Protein AF-A0A8S4FXK3-F1 (afdb_monomer_lite)

Sequence (524 aa):
MDPAEDVAVLSRLRAIRTAEERGDSRVQRAFSGATVFITGGTGFLGKQLIEKLFRSCRDIKKVYLLSRDKKGVAMEDRLKTVLQDPVFDSVRAVNPGFERRLVPVAGDVQQLRLGLSDDDWNMLAEEVNIIYHAAATVRFEEPIKLAILTNVRGTREMIELAKNTKNLRAFVHVSTAFTNCKKVEVFEKFYPSPVPAQTIIEFVETVDESRLDAITPNFQHTWRFPSCGGCLSIPRLTYSLRTAPVWLHREESKQYDEVLKDLLEAIVNISMSNEQVVSSGASCEVWWAGFKALGGHSTAAFLASSCGVLRLVTRILHVNGDEFSIPHAAEALELWQSMCPESAVPVQPERQRDWDEEQCRLQLNMLMLRKAGAELARLRAVSQPESGLWPACLPSPQLGTLLDNDSLRVAVALRLGCTVVEPHVCVCGARCGQVLTHHAINDIVRRALVSADVPAVLEPPGLSRADGKRPDGLTMVPWEKAAVYSGTRRASAPSRRLTCSLQRPMRVPLLKPRLGFKNLNIAS

InterPro domains:
  IPR013120 Fatty acyl-CoA reductase-like, NAD-binding domain [PF07993] (38-218)
  IPR026055 Fatty acyl-CoA reductase [PTHR11011] (27-221)
  IPR036291 NAD(P)-binding domain superfamily [SSF51735] (30-182)

pLDDT: mean 73.62, std 21.23, range [23.25, 98.62]

Structure (mmCIF, N/CA/C/O backbone):
data_AF-A0A8S4FXK3-F1
#
_entry.id   AF-A0A8S4FXK3-F1
#
loop_
_atom_site.group_PDB
_atom_site.id
_atom_site.type_symbol
_atom_site.label_atom_id
_atom_site.label_alt_id
_atom_site.label_comp_id
_atom_site.label_asym_id
_atom_site.label_entity_id
_atom_site.label_seq_id
_atom_site.pdbx_PDB_ins_code
_atom_site.Cartn_x
_atom_site.Cartn_y
_atom_site.Cartn_z
_atom_site.occupancy
_atom_site.B_iso_or_equiv
_atom_site.auth_seq_id
_atom_site.auth_comp_id
_atom_site.auth_asym_id
_atom_site.auth_atom_id
_atom_site.pdbx_PDB_model_num
ATOM 1 N N . MET A 1 1 ? 2.134 11.682 -16.527 1.00 40.72 1 MET A N 1
ATOM 2 C CA . MET A 1 1 ? 1.126 10.621 -16.724 1.00 40.72 1 MET A CA 1
ATOM 3 C C . MET A 1 1 ? 0.716 10.647 -18.180 1.00 40.72 1 MET A C 1
ATOM 5 O O . MET A 1 1 ? 0.763 11.720 -18.772 1.00 40.72 1 MET A O 1
ATOM 9 N N . ASP A 1 2 ? 0.449 9.481 -18.763 1.00 32.59 2 ASP A N 1
ATOM 10 C CA . ASP A 1 2 ? 0.029 9.342 -20.157 1.00 32.59 2 ASP A CA 1
ATOM 11 C C . ASP A 1 2 ? -1.452 9.761 -20.307 1.00 32.59 2 ASP A C 1
ATOM 13 O O . ASP A 1 2 ? -2.301 9.207 -19.605 1.00 32.59 2 ASP A O 1
ATOM 17 N N . PRO A 1 3 ? -1.796 10.701 -21.207 1.00 36.81 3 PRO A N 1
ATOM 18 C CA . PRO A 1 3 ? -3.181 11.108 -21.453 1.00 36.81 3 PRO A CA 1
ATOM 19 C C . PRO A 1 3 ? -4.122 9.950 -21.829 1.00 36.81 3 PRO A C 1
ATOM 21 O O . PRO A 1 3 ? -5.318 10.019 -21.549 1.00 36.81 3 PRO A O 1
ATOM 24 N N . ALA A 1 4 ? -3.614 8.882 -22.451 1.00 40.53 4 ALA A N 1
ATOM 25 C CA . ALA A 1 4 ? -4.411 7.714 -22.823 1.00 40.53 4 ALA A CA 1
ATOM 26 C C . ALA A 1 4 ? -4.732 6.816 -21.613 1.00 40.53 4 ALA A C 1
ATOM 28 O O . ALA A 1 4 ? -5.861 6.327 -21.490 1.00 40.53 4 ALA A O 1
ATOM 29 N N . GLU A 1 5 ? -3.786 6.658 -20.679 1.00 43.97 5 GLU A N 1
ATOM 30 C CA . GLU A 1 5 ? -4.048 6.013 -19.384 1.00 43.97 5 GLU A CA 1
ATOM 31 C C . GLU A 1 5 ? -5.051 6.833 -18.570 1.00 43.97 5 GLU A C 1
ATOM 33 O O . GLU A 1 5 ? -5.980 6.263 -17.994 1.00 43.97 5 GLU A O 1
ATOM 38 N N . ASP A 1 6 ? -4.942 8.163 -18.605 1.00 46.06 6 ASP A N 1
ATOM 39 C CA . ASP A 1 6 ? -5.903 9.052 -17.959 1.00 46.06 6 ASP A CA 1
ATOM 40 C C . ASP A 1 6 ? -7.303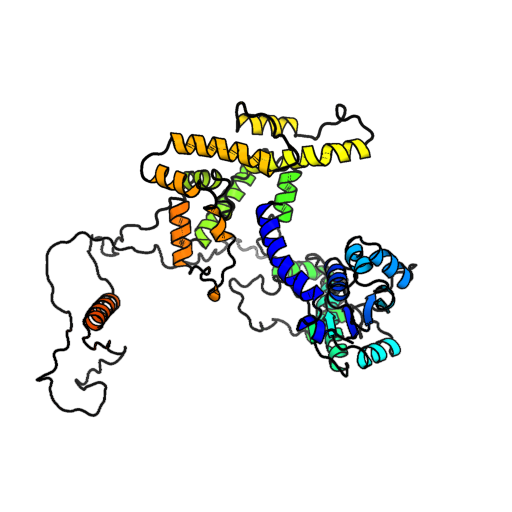 8.888 -18.563 1.00 46.06 6 ASP A C 1
ATOM 42 O O . ASP A 1 6 ? -8.264 8.758 -17.816 1.00 46.06 6 ASP A O 1
ATOM 46 N N . VAL A 1 7 ? -7.470 8.786 -19.886 1.00 48.72 7 VAL A N 1
ATOM 47 C CA . VAL A 1 7 ? -8.795 8.563 -20.506 1.00 48.72 7 VAL A CA 1
ATOM 48 C C . VAL A 1 7 ? -9.387 7.192 -20.135 1.00 48.72 7 VAL A C 1
ATOM 50 O O . VAL A 1 7 ? -10.584 7.092 -19.836 1.00 48.72 7 VAL A O 1
ATOM 53 N N . ALA A 1 8 ? -8.577 6.132 -20.086 1.00 50.88 8 ALA A N 1
ATOM 54 C CA . ALA A 1 8 ? -9.028 4.795 -19.688 1.00 50.88 8 ALA A CA 1
ATOM 55 C C . ALA A 1 8 ? -9.382 4.718 -18.188 1.00 50.88 8 ALA A C 1
ATOM 57 O O . ALA A 1 8 ? -10.413 4.154 -17.806 1.00 50.88 8 ALA A O 1
ATOM 58 N N . VAL A 1 9 ? -8.582 5.345 -17.325 1.00 52.12 9 VAL A N 1
ATOM 59 C CA . VAL A 1 9 ? -8.863 5.468 -15.889 1.00 52.12 9 VAL A CA 1
ATOM 60 C C . VAL A 1 9 ? -10.095 6.346 -15.661 1.00 52.12 9 VAL A C 1
ATOM 62 O O . VAL A 1 9 ? -11.007 5.942 -14.941 1.00 52.12 9 VAL A O 1
ATOM 65 N N . LEU A 1 10 ? -10.194 7.498 -16.326 1.00 55.22 10 LEU A N 1
ATOM 66 C CA . LEU A 1 10 ? -11.336 8.411 -16.237 1.00 55.22 10 LEU A CA 1
ATOM 67 C C . LEU A 1 10 ? -12.630 7.757 -16.732 1.00 55.22 10 LEU A C 1
ATOM 69 O O . LEU A 1 10 ? -13.676 7.950 -16.114 1.00 55.22 10 LEU A O 1
ATOM 73 N N . SER A 1 11 ? -12.584 6.949 -17.794 1.00 58.03 11 SER A N 1
ATOM 74 C CA . SER A 1 11 ? -13.760 6.218 -18.286 1.00 58.03 11 SER A CA 1
ATOM 75 C C . SER A 1 11 ? -14.229 5.127 -17.311 1.00 58.03 11 SER A C 1
ATOM 77 O O . SER A 1 11 ? -15.430 5.030 -17.056 1.00 58.03 11 SER A O 1
ATOM 79 N N . ARG A 1 12 ? -13.319 4.380 -16.663 1.00 59.31 12 ARG A N 1
ATOM 80 C CA . ARG A 1 12 ? -13.677 3.456 -15.562 1.00 59.31 12 ARG A CA 1
ATOM 81 C C . ARG A 1 12 ? -14.228 4.195 -14.345 1.00 59.31 12 ARG A C 1
ATOM 83 O O . ARG A 1 12 ? -15.202 3.753 -13.735 1.00 59.31 12 ARG A O 1
ATOM 90 N N . LEU A 1 13 ? -13.637 5.339 -14.008 1.00 66.38 13 LEU A N 1
ATOM 91 C CA . LEU A 1 13 ? -14.106 6.178 -12.912 1.00 66.38 13 LEU A CA 1
ATOM 92 C C . LEU A 1 13 ? -15.486 6.779 -13.196 1.00 66.38 13 LEU A C 1
ATOM 94 O O . LEU A 1 13 ? -16.221 6.989 -12.239 1.00 66.38 13 LEU A O 1
ATOM 98 N N . ARG A 1 14 ? -15.883 7.006 -14.460 1.00 72.50 14 ARG A N 1
ATOM 99 C CA . ARG A 1 14 ? -17.247 7.465 -14.793 1.00 72.50 14 ARG A CA 1
ATOM 100 C C . ARG A 1 14 ? -18.304 6.475 -14.329 1.00 72.50 14 ARG A C 1
ATOM 102 O O . ARG A 1 14 ? -19.219 6.889 -13.635 1.00 72.50 14 ARG A O 1
ATOM 109 N N . ALA A 1 15 ? -18.158 5.184 -14.631 1.00 72.44 15 ALA A N 1
ATOM 110 C CA . ALA A 1 15 ? -19.129 4.175 -14.201 1.00 72.44 15 ALA A CA 1
ATOM 111 C C . ALA A 1 15 ? -19.253 4.112 -12.668 1.00 72.44 15 ALA A C 1
ATOM 113 O O . ALA A 1 15 ? -20.359 4.032 -12.134 1.00 72.44 15 ALA A O 1
ATOM 114 N N . ILE A 1 16 ? -18.122 4.211 -11.960 1.00 73.75 16 ILE A N 1
ATOM 115 C CA . ILE A 1 16 ? -18.093 4.257 -10.493 1.00 73.75 16 ILE A CA 1
ATOM 116 C C . ILE A 1 16 ? -18.762 5.535 -9.976 1.00 73.75 16 ILE A C 1
ATOM 118 O O . ILE A 1 16 ? -19.599 5.448 -9.087 1.00 73.75 16 ILE A O 1
ATOM 122 N N . ARG A 1 17 ? -18.450 6.706 -10.544 1.00 76.69 17 ARG A N 1
ATOM 123 C CA . ARG A 1 17 ? -19.051 7.993 -10.152 1.00 76.69 17 ARG A CA 1
ATOM 124 C C . ARG A 1 17 ? -20.555 8.018 -10.404 1.00 76.69 17 ARG A C 1
ATOM 126 O O . ARG A 1 17 ? -21.301 8.400 -9.517 1.00 76.69 17 ARG A O 1
ATOM 133 N N . THR A 1 18 ? -21.014 7.527 -11.553 1.00 79.62 18 THR A N 1
ATOM 134 C CA . THR A 1 18 ? -22.447 7.413 -11.851 1.00 79.62 18 THR A CA 1
ATOM 135 C C . THR A 1 18 ? -23.148 6.475 -10.866 1.00 79.62 18 THR A C 1
ATOM 137 O O . THR A 1 18 ? -24.265 6.756 -10.444 1.00 79.62 18 THR A O 1
ATOM 140 N N . ALA A 1 19 ? -22.509 5.372 -10.460 1.00 76.19 19 ALA A N 1
ATOM 141 C CA . ALA A 1 19 ? -23.051 4.498 -9.419 1.00 76.19 19 ALA A CA 1
ATOM 142 C C . ALA A 1 19 ? -23.064 5.175 -8.034 1.00 76.19 19 ALA A C 1
ATOM 144 O O . ALA A 1 19 ? -24.035 5.032 -7.297 1.00 76.19 19 ALA A O 1
ATOM 145 N N . GLU A 1 20 ? -22.023 5.939 -7.687 1.00 80.75 20 GLU A N 1
ATOM 146 C CA . GLU A 1 20 ? -21.972 6.734 -6.453 1.00 80.75 20 GLU A CA 1
ATOM 147 C C . GLU A 1 20 ? -23.082 7.798 -6.417 1.00 80.75 20 GLU A C 1
ATOM 149 O O . GLU A 1 20 ? -23.728 7.967 -5.384 1.00 80.75 20 GLU A O 1
ATOM 154 N N . GLU A 1 21 ? -23.327 8.484 -7.535 1.00 82.19 21 GLU A N 1
ATOM 155 C CA . GLU A 1 21 ? -24.371 9.505 -7.685 1.00 82.19 21 GLU A CA 1
ATOM 156 C C . GLU A 1 21 ? -25.781 8.929 -7.541 1.00 82.19 21 GLU A C 1
ATOM 158 O O . GLU A 1 21 ? -26.638 9.573 -6.939 1.00 82.19 21 GLU A O 1
ATOM 163 N N . ARG A 1 22 ? -26.018 7.708 -8.040 1.00 83.50 22 ARG A N 1
ATOM 164 C CA . ARG A 1 22 ? -27.306 7.012 -7.884 1.00 83.50 22 ARG A CA 1
ATOM 165 C C . ARG A 1 22 ? -27.609 6.629 -6.437 1.00 83.50 22 ARG A C 1
ATOM 167 O O . ARG A 1 22 ? -28.776 6.515 -6.079 1.00 83.50 22 ARG A O 1
ATOM 174 N N . GLY A 1 23 ? -26.585 6.433 -5.606 1.00 80.44 23 GLY A N 1
ATOM 175 C CA . GLY A 1 23 ? -26.769 6.167 -4.176 1.00 80.44 23 GLY A CA 1
ATOM 176 C C . GLY A 1 23 ? -27.234 4.748 -3.825 1.00 80.44 23 GLY A C 1
ATOM 177 O O . GLY A 1 23 ? -27.404 4.441 -2.648 1.00 80.44 23 GLY A O 1
ATOM 178 N N . ASP A 1 24 ? -27.440 3.871 -4.809 1.00 82.75 24 ASP A N 1
ATOM 179 C CA . ASP A 1 24 ? -28.131 2.583 -4.659 1.00 82.75 24 ASP A CA 1
ATOM 180 C C . ASP A 1 24 ? -27.203 1.356 -4.766 1.00 82.75 24 ASP A C 1
ATOM 182 O O . ASP A 1 24 ? -27.646 0.193 -4.703 1.00 82.75 24 ASP A O 1
ATOM 186 N N . SER A 1 25 ? -25.892 1.593 -4.882 1.00 88.00 25 SER A N 1
ATOM 187 C CA . SER A 1 25 ? -24.907 0.521 -4.987 1.00 88.00 25 SER A CA 1
ATOM 188 C C . SER A 1 25 ? -24.941 -0.401 -3.760 1.00 88.00 25 SER A C 1
ATOM 190 O O . SER A 1 25 ? -25.285 -0.006 -2.642 1.00 88.00 25 SER A O 1
ATOM 192 N N . ARG A 1 26 ? -24.555 -1.670 -3.951 1.00 87.88 26 ARG A N 1
ATOM 193 C CA . ARG A 1 26 ? -24.465 -2.644 -2.846 1.00 87.88 26 ARG A CA 1
ATOM 194 C C . ARG A 1 26 ? -23.536 -2.162 -1.727 1.00 87.88 26 ARG A C 1
ATOM 196 O O . ARG A 1 26 ? -23.825 -2.404 -0.561 1.00 87.88 26 ARG A O 1
ATOM 203 N N . VAL A 1 27 ? -22.457 -1.461 -2.083 1.00 89.12 27 VAL A N 1
ATOM 204 C CA . VAL A 1 27 ? -21.512 -0.879 -1.121 1.00 89.12 27 VAL A CA 1
ATOM 205 C C . VAL A 1 27 ? -22.193 0.224 -0.313 1.00 89.12 27 VAL A C 1
ATOM 207 O O . VAL A 1 27 ? -22.188 0.157 0.909 1.00 89.12 27 VAL A O 1
ATOM 210 N N . GLN A 1 28 ? -22.855 1.185 -0.964 1.00 91.06 28 GLN A N 1
ATOM 211 C CA . GLN A 1 28 ? -23.560 2.266 -0.262 1.00 91.06 28 GLN A CA 1
ATOM 212 C C . GLN A 1 28 ? -24.626 1.736 0.698 1.00 91.06 28 GLN A C 1
ATOM 214 O O . GLN A 1 28 ? -24.692 2.180 1.841 1.00 91.06 28 GLN A O 1
ATOM 219 N N . ARG A 1 29 ? -25.391 0.721 0.281 1.00 90.81 29 ARG A N 1
ATOM 220 C CA . ARG A 1 29 ? -26.369 0.052 1.152 1.00 90.81 29 ARG A CA 1
ATOM 221 C C . ARG A 1 29 ? -25.730 -0.657 2.346 1.00 90.81 29 ARG A C 1
ATOM 223 O O . ARG A 1 29 ? -26.293 -0.614 3.432 1.00 90.81 29 ARG A O 1
ATOM 230 N N . ALA A 1 30 ? -24.561 -1.276 2.179 1.00 90.88 30 ALA A N 1
ATOM 231 C CA . ALA A 1 30 ? -23.856 -1.930 3.285 1.00 90.88 30 ALA A CA 1
ATOM 232 C C . ALA A 1 30 ? -23.350 -0.931 4.347 1.00 90.88 30 ALA A C 1
ATOM 234 O O . ALA A 1 30 ? -23.311 -1.266 5.535 1.00 90.88 30 ALA A O 1
ATOM 235 N N . PHE A 1 31 ? -22.990 0.284 3.919 1.00 95.06 31 PHE A N 1
ATOM 236 C CA . PHE A 1 31 ? -22.491 1.367 4.776 1.00 95.06 31 PHE A CA 1
ATOM 237 C C . PHE A 1 31 ? -23.571 2.342 5.273 1.00 95.06 31 PHE A C 1
ATOM 239 O O . PHE A 1 31 ? -23.281 3.175 6.131 1.00 95.06 31 PHE A O 1
ATOM 246 N N . SER A 1 32 ? -24.805 2.251 4.775 1.00 94.75 32 SER A N 1
ATOM 247 C CA . SER A 1 32 ? -25.933 3.058 5.257 1.00 94.75 32 SER A CA 1
ATOM 248 C C . SER A 1 32 ? -26.190 2.789 6.744 1.00 94.75 32 SER A C 1
ATOM 250 O O . SER A 1 32 ? -26.228 1.637 7.195 1.00 94.75 32 SER A O 1
ATOM 252 N N . GLY A 1 33 ? -26.262 3.868 7.527 1.00 96.25 33 GLY A N 1
ATOM 253 C CA . GLY A 1 33 ? -26.395 3.833 8.983 1.00 96.25 33 GLY A CA 1
ATOM 254 C C . GLY A 1 33 ? -25.222 3.185 9.731 1.00 96.25 33 GLY A C 1
ATOM 255 O O . GLY A 1 33 ? -25.346 2.913 10.926 1.00 96.25 33 GLY A O 1
ATOM 256 N N . ALA A 1 34 ? -24.095 2.906 9.065 1.00 97.38 34 ALA A N 1
ATOM 257 C CA . ALA A 1 34 ? -22.974 2.193 9.670 1.00 97.38 34 ALA A CA 1
ATOM 258 C C . ALA A 1 34 ? -22.151 3.080 10.620 1.00 97.38 34 ALA A C 1
ATOM 260 O O . ALA A 1 34 ? -21.963 4.275 10.386 1.00 97.38 34 ALA A O 1
ATOM 261 N N . THR A 1 35 ? -21.609 2.457 11.661 1.00 98.56 35 THR A N 1
ATOM 262 C CA . THR A 1 35 ? -20.591 2.997 12.559 1.00 98.56 35 THR A CA 1
ATOM 263 C C . THR A 1 35 ? -19.284 2.262 12.287 1.00 98.56 35 THR A C 1
ATOM 265 O O . THR A 1 35 ? -19.180 1.049 12.503 1.00 98.56 35 THR A O 1
ATOM 268 N N . VAL A 1 36 ? -18.285 2.992 11.806 1.00 98.56 36 VAL A N 1
ATOM 269 C CA . VAL A 1 36 ? -17.001 2.426 11.383 1.00 98.56 36 VAL A CA 1
ATOM 270 C C . VAL A 1 36 ? -15.930 2.742 12.421 1.00 98.56 36 VAL A C 1
ATOM 272 O O . VAL A 1 36 ? -15.852 3.874 12.879 1.00 98.56 36 VAL A O 1
ATOM 275 N N . PHE A 1 37 ? -15.075 1.785 12.765 1.00 98.62 37 PHE A N 1
ATOM 276 C CA . PHE A 1 37 ? -13.862 2.028 13.546 1.00 98.62 37 PHE A CA 1
ATOM 277 C C . PHE A 1 37 ? -12.630 1.828 12.669 1.00 98.62 37 PHE A C 1
ATOM 279 O O . PHE A 1 37 ? -12.511 0.808 11.993 1.00 98.62 37 PHE A O 1
ATOM 286 N N . ILE A 1 38 ? -11.718 2.801 12.655 1.00 98.19 38 ILE A N 1
ATOM 287 C CA . ILE A 1 38 ? -10.522 2.773 11.809 1.00 98.19 38 ILE A CA 1
ATOM 288 C C . ILE A 1 38 ? -9.279 3.000 12.665 1.00 98.19 38 ILE A C 1
ATOM 290 O O . ILE A 1 38 ? -9.145 4.027 13.337 1.00 98.19 38 ILE A O 1
ATOM 294 N N . THR A 1 39 ? -8.309 2.091 12.561 1.00 96.81 39 THR A N 1
ATOM 295 C CA . THR A 1 39 ? -6.939 2.354 13.014 1.00 96.81 39 THR A CA 1
ATOM 296 C C . THR A 1 39 ? -6.066 2.792 11.843 1.00 96.81 39 THR A C 1
ATOM 298 O O . THR A 1 39 ? -6.251 2.355 10.709 1.00 96.81 39 THR A O 1
ATOM 301 N N . GLY A 1 40 ? -5.102 3.682 12.099 1.00 92.31 40 GLY A N 1
ATOM 302 C CA . GLY A 1 40 ? -4.212 4.196 11.050 1.00 92.31 40 GLY A CA 1
ATOM 303 C C . GLY A 1 40 ? -4.862 5.254 10.150 1.00 92.31 40 GLY A C 1
ATOM 304 O O . GLY A 1 40 ? -4.302 5.601 9.113 1.00 92.31 40 GLY A O 1
ATOM 305 N N . GLY A 1 41 ? -6.011 5.808 10.554 1.00 89.56 41 GLY A N 1
ATOM 306 C CA . GLY A 1 41 ? -6.773 6.791 9.776 1.00 89.56 41 GLY A CA 1
ATOM 307 C C . GLY A 1 41 ? -6.039 8.108 9.493 1.00 89.56 41 GLY A C 1
ATOM 308 O O . GLY A 1 41 ? -6.318 8.766 8.500 1.00 89.56 41 GLY A O 1
ATOM 309 N N . THR A 1 42 ? -5.050 8.468 10.314 1.00 87.50 42 THR A N 1
ATOM 310 C CA . THR A 1 42 ? -4.206 9.660 10.104 1.00 87.50 42 THR A CA 1
ATOM 311 C C . THR A 1 42 ? -3.036 9.419 9.139 1.00 87.50 42 THR A C 1
ATOM 313 O O . THR A 1 42 ? -2.353 10.365 8.748 1.00 87.50 42 THR A O 1
ATOM 316 N N . GLY A 1 43 ? -2.790 8.163 8.748 1.00 86.25 43 GLY A N 1
ATOM 317 C CA . GLY A 1 43 ? -1.750 7.784 7.793 1.00 86.25 43 GLY A CA 1
ATOM 318 C C . GLY A 1 43 ? -2.151 8.025 6.335 1.00 86.25 43 GLY A C 1
ATOM 319 O O . GLY A 1 43 ? -3.273 8.424 6.032 1.00 86.25 43 GLY A O 1
ATOM 320 N N . PHE A 1 44 ? -1.229 7.745 5.410 1.00 84.88 44 PHE A N 1
ATOM 321 C CA . PHE A 1 44 ? -1.434 7.961 3.972 1.00 84.88 44 PHE A CA 1
ATOM 322 C C . PHE A 1 44 ? -2.684 7.246 3.431 1.00 84.88 44 PHE A C 1
ATOM 324 O O . PHE A 1 44 ? -3.580 7.900 2.905 1.00 84.88 44 PHE A O 1
ATOM 331 N N . LEU A 1 45 ? -2.784 5.924 3.621 1.00 88.06 45 LEU A N 1
ATOM 332 C CA . LEU A 1 45 ? -3.939 5.137 3.172 1.00 88.06 45 LEU A CA 1
ATOM 333 C C . LEU A 1 45 ? -5.209 5.455 3.977 1.00 88.06 45 LEU A C 1
ATOM 335 O O . LEU A 1 45 ? -6.300 5.504 3.418 1.00 88.06 45 LEU A O 1
ATOM 339 N N . GLY A 1 46 ? -5.064 5.696 5.282 1.00 91.88 46 GLY A N 1
ATOM 340 C CA . GLY A 1 46 ? -6.181 5.984 6.179 1.00 91.88 46 GLY A CA 1
ATOM 341 C C . GLY A 1 46 ? -6.984 7.214 5.757 1.00 91.88 46 GLY A C 1
ATOM 342 O O . GLY A 1 46 ? -8.208 7.143 5.687 1.00 91.88 46 GLY A O 1
ATOM 343 N N . LYS A 1 47 ? -6.306 8.307 5.380 1.00 93.25 47 LYS A N 1
ATOM 344 C CA . LYS A 1 47 ? -6.967 9.526 4.886 1.00 93.25 47 LYS A CA 1
ATOM 345 C C . LYS A 1 47 ? -7.784 9.266 3.620 1.00 93.25 47 LYS A C 1
ATOM 347 O O . LYS A 1 47 ? -8.925 9.704 3.532 1.00 93.25 47 LYS A O 1
ATOM 352 N N . GLN A 1 48 ? -7.229 8.497 2.682 1.00 93.62 48 GLN A N 1
ATOM 353 C CA . GLN A 1 48 ? -7.910 8.116 1.439 1.00 93.62 48 GLN A CA 1
ATOM 354 C C . GLN A 1 48 ? -9.125 7.215 1.708 1.00 93.62 48 GLN A C 1
ATOM 356 O O . GLN A 1 48 ? -10.156 7.346 1.055 1.00 93.62 48 GLN A O 1
ATOM 361 N N . LEU A 1 49 ? -9.033 6.317 2.694 1.00 95.19 49 LEU A N 1
ATOM 362 C CA . LEU A 1 49 ? -10.165 5.495 3.120 1.00 95.19 49 LEU A CA 1
ATOM 363 C C . LEU A 1 49 ? -11.292 6.362 3.700 1.00 95.19 49 LEU A C 1
ATOM 365 O O . LEU A 1 49 ? -12.443 6.193 3.306 1.00 95.19 49 LEU A O 1
ATOM 369 N N . ILE A 1 50 ? -10.967 7.301 4.593 1.00 96.06 50 ILE A N 1
ATOM 370 C CA . ILE A 1 50 ? -11.945 8.232 5.178 1.00 96.06 50 ILE A CA 1
ATOM 371 C C . ILE A 1 50 ? -12.603 9.074 4.076 1.00 96.06 50 ILE A C 1
ATOM 373 O O . ILE A 1 50 ? -13.831 9.160 4.035 1.00 96.06 50 ILE A O 1
ATOM 377 N N . GLU A 1 51 ? -11.807 9.633 3.156 1.00 94.88 51 GLU A N 1
ATOM 378 C CA . GLU A 1 51 ? -12.294 10.366 1.976 1.00 94.88 51 GLU A CA 1
ATOM 379 C C . GLU A 1 51 ? -13.319 9.536 1.206 1.00 94.88 51 GLU A C 1
ATOM 381 O O . GLU A 1 51 ? -14.460 9.957 1.007 1.00 94.88 51 GLU A O 1
ATOM 386 N N . LYS A 1 52 ? -12.926 8.314 0.835 1.00 92.88 52 LYS A N 1
ATOM 387 C CA . LYS A 1 52 ? -13.731 7.432 -0.003 1.00 92.88 52 LYS A CA 1
ATOM 388 C C . LYS A 1 52 ? -15.032 7.039 0.683 1.00 92.88 52 LYS A C 1
ATOM 390 O O . LYS A 1 52 ? -16.075 7.028 0.022 1.00 92.88 52 LYS A O 1
ATOM 395 N N . LEU A 1 53 ? -14.975 6.727 1.979 1.00 95.31 53 LEU A N 1
ATOM 396 C CA . LEU A 1 53 ? -16.139 6.382 2.788 1.00 95.31 53 LEU A CA 1
ATOM 397 C C . LEU A 1 53 ? -17.134 7.541 2.822 1.00 95.31 53 LEU A C 1
ATOM 399 O O . LEU A 1 53 ? -18.286 7.343 2.452 1.00 95.31 53 LEU A O 1
ATOM 403 N N . PHE A 1 54 ? -16.705 8.756 3.167 1.00 95.75 54 PHE A N 1
ATOM 404 C CA . PHE A 1 54 ? -17.633 9.883 3.276 1.00 95.75 54 PHE A CA 1
ATOM 405 C C . PHE A 1 54 ? -18.092 10.452 1.933 1.00 95.75 54 PHE A C 1
ATOM 407 O O . PHE A 1 54 ? -19.230 10.918 1.848 1.00 95.75 54 PHE A O 1
ATOM 414 N N . ARG A 1 55 ? -17.269 10.402 0.877 1.00 93.00 55 ARG A N 1
ATOM 415 C CA . ARG A 1 55 ? -17.690 10.824 -0.468 1.00 93.00 55 ARG A CA 1
ATOM 416 C C . ARG A 1 55 ? -18.695 9.853 -1.078 1.00 93.00 55 ARG A C 1
ATOM 418 O O . ARG A 1 55 ? -19.701 10.282 -1.643 1.00 93.00 55 ARG A O 1
ATOM 425 N N . SER A 1 56 ? -18.416 8.552 -0.976 1.00 91.25 56 SER A N 1
ATOM 426 C CA . SER A 1 56 ? -19.204 7.517 -1.658 1.00 91.25 56 SER A CA 1
ATOM 427 C C . SER A 1 56 ? -20.401 7.071 -0.820 1.00 91.25 56 SER A C 1
ATOM 429 O O . SER A 1 56 ? -21.478 6.860 -1.363 1.00 91.25 56 SER A O 1
ATOM 431 N N . CYS A 1 57 ? -20.244 6.948 0.499 1.00 93.38 57 CYS A N 1
ATOM 432 C CA . CYS A 1 57 ? -21.252 6.425 1.425 1.00 93.38 57 CYS A CA 1
ATOM 433 C C . CYS A 1 57 ? -21.720 7.537 2.374 1.00 93.38 57 CYS A C 1
ATOM 435 O O . CYS A 1 57 ? -21.373 7.583 3.554 1.00 93.38 57 CYS A O 1
ATOM 437 N N . ARG A 1 58 ? -22.514 8.467 1.835 1.00 91.06 58 ARG A N 1
ATOM 438 C CA . ARG A 1 58 ? -22.898 9.712 2.526 1.00 91.06 58 ARG A CA 1
ATOM 439 C C . ARG A 1 58 ? -23.727 9.491 3.790 1.00 91.06 58 ARG A C 1
ATOM 441 O O . ARG A 1 58 ? -23.727 10.359 4.656 1.00 91.06 58 ARG A O 1
ATOM 448 N N . ASP A 1 59 ? -24.379 8.339 3.903 1.00 93.12 59 ASP A N 1
ATOM 449 C CA . ASP A 1 59 ? -25.268 7.953 5.005 1.00 93.12 59 ASP A CA 1
ATOM 450 C C . ASP A 1 59 ? -24.566 7.139 6.118 1.00 93.12 59 ASP A C 1
ATOM 452 O O . ASP A 1 59 ? -25.198 6.450 6.913 1.00 93.12 59 ASP A O 1
ATOM 456 N N . ILE A 1 60 ? -23.232 7.187 6.199 1.00 96.12 60 ILE A N 1
ATOM 457 C CA . ILE A 1 60 ? -22.504 6.635 7.353 1.00 96.12 60 ILE A CA 1
ATOM 458 C C . ILE A 1 60 ? -22.915 7.396 8.618 1.00 96.12 60 ILE A C 1
ATOM 460 O O . ILE A 1 60 ? -22.858 8.626 8.656 1.00 96.12 60 ILE A O 1
ATOM 464 N N . LYS A 1 61 ? -23.285 6.680 9.682 1.00 97.31 61 LYS A N 1
ATOM 465 C CA . LYS A 1 61 ? -23.701 7.282 10.954 1.00 97.31 61 LYS A CA 1
ATOM 466 C C . LYS A 1 61 ? -22.530 7.983 11.639 1.00 97.31 61 LYS A C 1
ATOM 468 O O . LYS A 1 61 ? -22.655 9.136 12.047 1.00 97.31 61 LYS A O 1
ATOM 473 N N . LYS A 1 62 ? -21.403 7.281 11.788 1.00 97.62 62 LYS A N 1
ATOM 474 C CA . LYS A 1 62 ? -20.236 7.753 12.550 1.00 97.62 62 LYS A CA 1
ATOM 475 C C . LYS A 1 62 ? -18.974 6.976 12.162 1.00 97.62 62 LYS A C 1
ATOM 477 O O . LYS A 1 62 ? -19.051 5.803 11.804 1.00 97.62 62 LYS A O 1
ATOM 482 N N . VAL A 1 63 ? -17.812 7.613 12.253 1.00 98.25 63 VAL A N 1
ATOM 483 C CA . VAL A 1 63 ? -16.496 6.987 12.093 1.00 98.25 63 VAL A CA 1
ATOM 484 C C . VAL A 1 63 ? -15.642 7.310 13.315 1.00 98.25 63 VAL A C 1
ATOM 486 O O . VAL A 1 63 ? -15.303 8.467 13.547 1.00 98.25 63 VAL A O 1
ATOM 489 N N . TYR A 1 64 ? -15.279 6.285 14.076 1.00 98.06 64 TYR A N 1
ATOM 490 C CA . TYR A 1 64 ? -14.316 6.362 15.164 1.00 98.06 64 TYR A CA 1
ATOM 491 C C . TYR A 1 64 ? -12.892 6.179 14.631 1.00 98.06 64 TYR A C 1
ATOM 493 O O . TYR A 1 64 ? -12.616 5.246 13.872 1.00 98.06 64 TYR A O 1
ATOM 501 N N . LEU A 1 65 ? -11.977 7.056 15.040 1.00 96.38 65 LEU A N 1
ATOM 502 C CA . LEU A 1 65 ? -10.570 7.023 14.649 1.00 96.38 65 LEU A CA 1
ATOM 503 C C . LEU A 1 65 ? -9.678 6.791 15.856 1.00 96.38 65 LEU A C 1
ATOM 505 O O . LEU A 1 65 ? -9.563 7.669 16.707 1.00 96.38 65 LEU A O 1
ATOM 509 N N . LEU A 1 66 ? -8.964 5.666 15.880 1.00 95.56 66 LEU A N 1
ATOM 510 C CA . LEU A 1 66 ? -7.937 5.460 16.896 1.00 95.56 66 LEU A CA 1
ATOM 511 C C . LEU A 1 66 ? -6.793 6.460 16.683 1.00 95.56 66 LEU A C 1
ATOM 513 O O . LEU A 1 66 ? -6.126 6.457 15.638 1.00 95.56 66 LEU A O 1
ATOM 517 N N . SER A 1 67 ? -6.557 7.303 17.682 1.00 90.94 67 SER A N 1
ATOM 518 C CA . SER A 1 67 ? -5.523 8.326 17.674 1.00 90.94 67 SER A CA 1
ATOM 519 C C . SER A 1 67 ? -4.609 8.147 18.879 1.00 90.94 67 SER A C 1
ATOM 521 O O . SER A 1 67 ? -5.035 8.252 20.025 1.00 90.94 67 SER A O 1
ATOM 523 N N . ARG A 1 68 ? -3.320 7.927 18.601 1.00 86.88 68 ARG A N 1
ATOM 524 C CA . ARG A 1 68 ? -2.283 7.887 19.640 1.00 86.88 68 ARG A CA 1
ATOM 525 C C . ARG A 1 68 ? -2.237 9.205 20.376 1.00 86.88 68 ARG A C 1
ATOM 527 O O . ARG A 1 68 ? -2.259 10.242 19.716 1.00 86.88 68 ARG A O 1
ATOM 534 N N . ASP A 1 69 ? -2.079 9.173 21.686 1.00 76.81 69 ASP A N 1
ATOM 535 C CA . ASP A 1 69 ? -1.817 10.390 22.435 1.00 76.81 69 ASP A CA 1
ATOM 536 C C . ASP A 1 69 ? -0.423 10.943 22.077 1.00 76.81 69 ASP A C 1
ATOM 538 O O . ASP A 1 69 ? 0.522 10.190 21.811 1.00 76.81 69 ASP A O 1
ATOM 542 N N . LYS A 1 70 ? -0.287 12.266 21.984 1.00 71.62 70 LYS A N 1
ATOM 543 C CA . LYS A 1 70 ? 1.001 12.922 21.718 1.00 71.62 70 LYS A CA 1
ATOM 544 C C . LYS A 1 70 ? 1.118 14.125 22.636 1.00 71.62 70 LYS A C 1
ATOM 546 O O . LYS A 1 70 ? 0.327 15.057 22.533 1.00 71.62 70 LYS A O 1
ATOM 551 N N . LYS A 1 71 ? 2.142 14.107 23.498 1.00 71.19 71 LYS A N 1
ATOM 552 C CA . LYS A 1 71 ? 2.396 15.156 24.495 1.00 71.19 71 LYS A CA 1
ATOM 553 C C . LYS A 1 71 ? 2.243 16.553 23.883 1.00 71.19 71 LYS A C 1
ATOM 555 O O . LYS A 1 71 ? 2.962 16.896 22.944 1.00 71.19 71 LYS A O 1
ATOM 560 N N . GLY A 1 72 ? 1.321 17.336 24.443 1.00 66.38 72 GLY A N 1
ATOM 561 C CA . GLY A 1 72 ? 1.134 18.753 24.128 1.00 66.38 72 GLY A CA 1
ATOM 562 C C . GLY A 1 72 ? 0.189 19.080 22.967 1.00 66.38 72 GLY A C 1
ATOM 563 O O . GLY A 1 72 ? 0.072 20.257 22.645 1.00 66.38 72 GLY A O 1
ATOM 564 N N . VAL A 1 73 ? -0.485 18.106 22.337 1.00 75.19 73 VAL A N 1
ATOM 565 C CA . VAL A 1 73 ? -1.483 18.389 21.286 1.00 75.19 73 VAL A CA 1
ATOM 566 C C . VAL A 1 73 ? -2.748 17.563 21.509 1.00 75.19 73 VAL A C 1
ATOM 568 O O . VAL A 1 73 ? -2.690 16.335 21.459 1.00 75.19 73 VAL A O 1
ATOM 571 N N . ALA A 1 74 ? -3.889 18.234 21.695 1.00 81.25 74 ALA A N 1
ATOM 572 C CA . ALA A 1 74 ? -5.188 17.577 21.821 1.00 81.25 74 ALA A CA 1
ATOM 573 C C . ALA A 1 74 ? -5.531 16.763 20.557 1.00 81.25 74 ALA A C 1
ATOM 575 O O . ALA A 1 74 ? -5.157 17.121 19.432 1.00 81.25 74 ALA A O 1
ATOM 576 N N . MET A 1 75 ? -6.247 15.651 20.725 1.00 84.12 75 MET A N 1
ATOM 577 C CA . MET A 1 75 ? -6.599 14.755 19.616 1.00 84.12 75 MET A CA 1
ATOM 578 C C . MET A 1 75 ? -7.475 15.450 18.572 1.00 84.12 75 MET A C 1
ATOM 580 O O . MET A 1 75 ? -7.306 15.236 17.371 1.00 84.12 75 MET A O 1
ATOM 584 N N . GLU A 1 76 ? -8.360 16.329 19.030 1.00 83.88 76 GLU A N 1
ATOM 585 C CA . GLU A 1 76 ? -9.255 17.143 18.218 1.00 83.88 76 GLU A CA 1
ATOM 586 C C . GLU A 1 76 ? -8.459 18.084 17.314 1.00 83.88 76 GLU A C 1
ATOM 588 O O . GLU A 1 76 ? -8.770 18.219 16.132 1.00 83.88 76 GLU A O 1
ATOM 593 N N . ASP A 1 77 ? -7.391 18.692 17.829 1.00 85.00 77 ASP A N 1
ATOM 594 C CA . ASP A 1 77 ? -6.546 19.592 17.044 1.00 85.00 77 ASP A CA 1
ATOM 595 C C . ASP A 1 77 ? -5.734 18.828 15.999 1.00 85.00 77 ASP A C 1
ATOM 597 O O . ASP A 1 77 ? -5.585 19.282 14.864 1.00 85.00 77 ASP A O 1
ATOM 601 N N . ARG A 1 78 ? -5.289 17.608 16.318 1.00 83.88 78 ARG A N 1
ATOM 602 C CA . ARG A 1 78 ? -4.663 16.728 15.320 1.00 83.88 78 ARG A CA 1
ATOM 603 C C . ARG A 1 78 ? -5.633 16.333 14.221 1.00 83.88 78 ARG A C 1
ATOM 605 O O . ARG A 1 78 ? -5.239 16.298 13.056 1.00 83.88 78 ARG A O 1
ATOM 612 N N . LEU A 1 79 ? -6.878 16.034 14.582 1.00 88.50 79 LEU A N 1
ATOM 613 C CA . LEU A 1 79 ? -7.911 15.716 13.609 1.00 88.50 79 LEU A CA 1
ATOM 614 C C . LEU A 1 79 ? -8.201 16.918 12.703 1.00 88.50 79 LEU A C 1
ATOM 616 O O . LEU A 1 79 ? -8.248 16.746 11.488 1.00 88.50 79 LEU A O 1
ATOM 620 N N . LYS A 1 80 ? -8.297 18.133 13.260 1.00 89.00 80 LYS A N 1
ATOM 621 C CA . LYS A 1 80 ? -8.439 19.371 12.473 1.00 89.00 80 LYS A CA 1
ATOM 622 C C . LYS A 1 80 ? -7.304 19.528 11.463 1.00 89.00 80 LYS A C 1
ATOM 624 O O . LYS A 1 80 ? -7.578 19.764 10.292 1.00 89.00 80 LYS A O 1
ATOM 629 N N . THR A 1 81 ? -6.052 19.329 11.878 1.00 88.56 81 THR A N 1
ATOM 630 C CA . THR A 1 81 ? -4.893 19.396 10.971 1.00 88.56 81 THR A CA 1
ATOM 631 C C . THR A 1 81 ? -4.964 18.342 9.867 1.00 88.56 81 THR A C 1
ATOM 633 O O . THR A 1 81 ? -4.656 18.630 8.716 1.00 88.56 81 THR A O 1
ATOM 636 N N . VAL A 1 82 ? -5.402 17.117 10.178 1.00 88.31 82 VAL A N 1
ATOM 637 C CA . VAL A 1 82 ? -5.592 16.067 9.163 1.00 88.31 82 VAL A CA 1
ATOM 638 C C . VAL A 1 82 ? -6.683 16.454 8.163 1.00 88.31 82 VAL A C 1
ATOM 640 O O . VAL A 1 82 ? -6.510 16.240 6.967 1.00 88.31 82 VAL A O 1
ATOM 643 N N . LEU A 1 83 ? -7.778 17.053 8.631 1.00 91.50 83 LEU A N 1
ATOM 644 C CA . LEU A 1 83 ? -8.909 17.472 7.799 1.00 91.50 83 LEU A CA 1
ATOM 645 C C . LEU A 1 83 ? -8.601 18.673 6.889 1.00 91.50 83 LEU A C 1
ATOM 647 O O . LEU A 1 83 ? -9.324 18.883 5.915 1.00 91.50 83 LEU A O 1
ATOM 651 N N . GLN A 1 84 ? -7.532 19.431 7.159 1.00 91.75 84 GLN A N 1
ATOM 652 C CA . GLN A 1 84 ? -7.039 20.500 6.275 1.00 91.75 84 GLN A CA 1
ATOM 653 C C . GLN A 1 84 ? -6.374 19.972 4.995 1.00 91.75 84 GLN A C 1
ATOM 655 O O . GLN A 1 84 ? -6.102 20.751 4.086 1.00 91.75 84 GLN 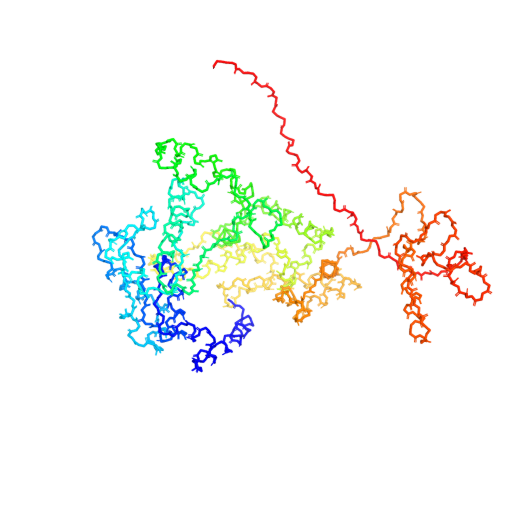A O 1
ATOM 660 N N . ASP A 1 85 ? -6.106 18.667 4.902 1.00 92.31 85 ASP A N 1
ATOM 661 C CA . ASP A 1 85 ? -5.540 18.062 3.699 1.00 92.31 85 ASP A CA 1
ATOM 662 C C . ASP A 1 85 ? -6.492 18.247 2.487 1.00 92.31 85 ASP A C 1
ATOM 664 O O . ASP A 1 85 ? -7.699 17.988 2.620 1.00 92.31 85 ASP A O 1
ATOM 668 N N . PRO A 1 86 ? -5.982 18.667 1.307 1.00 91.56 86 PRO A N 1
ATOM 669 C CA . PRO A 1 86 ? -6.786 18.860 0.094 1.00 91.56 86 PRO A CA 1
ATOM 670 C C . PRO A 1 86 ? -7.559 17.617 -0.356 1.00 91.56 86 PRO A C 1
ATOM 672 O O . PRO A 1 86 ? -8.568 17.726 -1.050 1.00 91.56 86 PRO A O 1
ATOM 675 N N . VAL A 1 87 ? -7.139 16.419 0.070 1.00 90.94 87 VAL A N 1
ATOM 676 C CA . VAL A 1 87 ? -7.871 15.170 -0.194 1.00 90.94 87 VAL A CA 1
ATOM 677 C C . VAL A 1 87 ? -9.337 15.239 0.254 1.00 90.94 87 VAL A C 1
ATOM 679 O O . VAL A 1 87 ? -10.188 14.581 -0.334 1.00 90.94 87 VAL A O 1
ATOM 682 N N . PHE A 1 88 ? -9.654 16.053 1.265 1.00 94.75 88 PHE A N 1
ATOM 683 C CA . PHE A 1 88 ? -11.008 16.191 1.796 1.00 94.75 88 PHE A CA 1
ATOM 684 C C . PHE A 1 88 ? -11.852 17.275 1.101 1.00 94.75 88 PHE A C 1
ATOM 686 O O . PHE A 1 88 ? -13.038 17.395 1.414 1.00 94.75 88 PHE A O 1
ATOM 693 N N . ASP A 1 89 ? -11.301 18.040 0.149 1.00 92.12 89 ASP A N 1
ATOM 694 C CA . ASP A 1 89 ? -12.040 19.093 -0.570 1.00 92.12 89 ASP A CA 1
ATOM 695 C C . ASP A 1 89 ? -13.235 18.529 -1.349 1.00 92.12 89 ASP A C 1
ATOM 697 O O . ASP A 1 89 ? -14.338 19.079 -1.307 1.00 92.12 89 ASP A O 1
ATOM 701 N N . SER A 1 90 ? -13.044 17.375 -1.995 1.00 87.88 90 SER A N 1
ATOM 702 C CA . SER A 1 90 ? -14.107 16.639 -2.690 1.00 87.88 90 SER A CA 1
ATOM 703 C C . SER A 1 90 ? -15.243 16.248 -1.743 1.00 87.88 90 SER A C 1
ATOM 705 O O . SER A 1 90 ? -16.419 16.349 -2.096 1.00 87.88 90 SER A O 1
ATOM 707 N N . VAL A 1 91 ? -14.905 15.810 -0.529 1.00 93.44 91 VAL A N 1
ATOM 708 C CA . VAL A 1 91 ? -15.882 15.386 0.477 1.00 93.44 91 VAL A CA 1
ATOM 709 C C . VAL A 1 91 ? -16.655 16.579 1.010 1.00 93.44 91 VAL A C 1
ATOM 711 O O . VAL A 1 91 ? -17.873 16.491 1.115 1.00 93.44 91 VAL A O 1
ATOM 714 N N . ARG A 1 92 ? -15.986 17.707 1.280 1.00 94.56 92 ARG A N 1
ATOM 715 C CA . ARG A 1 92 ? -16.645 18.947 1.723 1.00 94.56 92 ARG A CA 1
ATOM 716 C C . ARG A 1 92 ? -17.705 19.422 0.733 1.00 94.56 92 ARG A C 1
ATOM 718 O O . ARG A 1 92 ? -18.765 19.870 1.157 1.00 94.56 92 ARG A O 1
ATOM 725 N N . ALA A 1 93 ? -17.444 19.285 -0.567 1.00 90.88 93 ALA A N 1
ATOM 726 C CA . ALA A 1 93 ? -18.398 19.654 -1.609 1.00 90.88 93 ALA A CA 1
ATOM 727 C C . ALA A 1 93 ? -19.609 18.704 -1.683 1.00 90.88 93 ALA A C 1
ATOM 729 O O . ALA A 1 93 ? -20.731 19.142 -1.927 1.00 90.88 93 ALA A O 1
ATOM 730 N N . VAL A 1 94 ? -19.391 17.400 -1.487 1.00 90.06 94 VAL A N 1
ATOM 731 C CA . VAL A 1 94 ? -20.401 16.354 -1.741 1.00 90.06 94 VAL A CA 1
ATOM 732 C C . VAL A 1 94 ? -21.171 15.932 -0.482 1.00 90.06 94 VAL A C 1
ATOM 734 O O . VAL A 1 94 ? -22.313 15.480 -0.567 1.00 90.06 94 VAL A O 1
ATOM 737 N N . ASN A 1 95 ? -20.550 16.056 0.687 1.00 93.06 95 ASN A N 1
ATOM 738 C CA . ASN A 1 95 ? -21.081 15.650 1.982 1.00 93.06 95 ASN A CA 1
ATOM 739 C C . ASN A 1 95 ? -20.699 16.683 3.067 1.00 93.06 95 ASN A C 1
ATOM 741 O O . ASN A 1 95 ? -19.852 16.403 3.923 1.00 93.06 95 ASN A O 1
ATOM 745 N N . PRO A 1 96 ? -21.285 17.896 3.024 1.00 93.88 96 PRO A N 1
ATOM 746 C CA . PRO A 1 96 ? -20.937 18.975 3.945 1.00 93.88 96 PRO A CA 1
ATOM 747 C C . PRO A 1 96 ? -21.156 18.581 5.410 1.00 93.88 96 PRO A C 1
ATOM 749 O O . PRO A 1 96 ? -22.172 17.981 5.762 1.00 93.88 96 PRO A O 1
ATOM 752 N N . GLY A 1 97 ? -20.214 18.937 6.287 1.00 92.75 97 GLY A N 1
ATOM 753 C CA . GLY A 1 97 ? -20.311 18.648 7.719 1.00 92.75 97 GLY A CA 1
ATOM 754 C C . GLY A 1 97 ? -19.988 17.200 8.102 1.00 92.75 97 GLY A C 1
ATOM 755 O O . GLY A 1 97 ? -20.261 16.803 9.240 1.00 92.75 97 GLY A O 1
ATOM 756 N N . PHE A 1 98 ? -19.414 16.401 7.191 1.00 95.25 98 PHE A N 1
ATOM 757 C CA . PHE A 1 98 ? -18.961 15.037 7.487 1.00 95.25 98 PHE A CA 1
ATOM 758 C C . PHE A 1 98 ? -17.987 14.977 8.673 1.00 95.25 98 PHE A C 1
ATOM 760 O O . PHE A 1 98 ? -17.965 13.979 9.390 1.00 95.25 98 PHE A O 1
ATOM 767 N N . GLU A 1 99 ? -17.247 16.057 8.926 1.00 94.25 99 GLU A N 1
ATOM 768 C CA . GLU A 1 99 ? -16.278 16.190 10.012 1.00 94.25 99 GLU A CA 1
ATOM 769 C C . GLU A 1 99 ? -16.919 15.947 11.385 1.00 94.25 99 GLU A C 1
ATOM 771 O O . GLU A 1 99 ? -16.290 15.368 12.264 1.00 94.25 99 GLU A O 1
ATOM 776 N N . ARG A 1 100 ? -18.200 16.306 11.562 1.00 94.75 100 ARG A N 1
ATOM 777 C CA . ARG A 1 100 ? -18.943 16.095 12.821 1.00 94.75 100 ARG A CA 1
ATOM 778 C C . ARG A 1 100 ? -19.197 14.622 13.132 1.00 94.75 100 ARG A C 1
ATOM 780 O O . ARG A 1 100 ? -19.497 14.275 14.270 1.00 94.75 100 ARG A O 1
ATOM 787 N N . ARG A 1 101 ? -19.119 13.759 12.117 1.00 96.06 101 ARG A N 1
ATOM 788 C CA . ARG A 1 101 ? -19.277 12.306 12.249 1.00 96.06 101 ARG A CA 1
ATOM 789 C C . ARG A 1 101 ? -17.943 11.591 12.415 1.00 96.06 101 ARG A C 1
ATOM 791 O O . ARG A 1 101 ? -17.941 10.369 12.519 1.00 96.06 101 ARG A O 1
ATOM 798 N N . LEU A 1 102 ? -16.832 12.323 12.432 1.00 95.88 102 LEU A N 1
ATOM 799 C CA . LEU A 1 102 ? -15.496 11.785 12.609 1.00 95.88 102 LEU A CA 1
ATOM 800 C C . LEU A 1 102 ? -15.041 12.034 14.049 1.00 95.88 102 LEU A C 1
ATOM 802 O O . LEU A 1 102 ? -14.769 13.168 14.432 1.00 95.88 102 LEU A O 1
ATOM 806 N N . VAL A 1 103 ? -14.989 10.974 14.852 1.00 95.19 103 VAL A N 1
ATOM 807 C CA . VAL A 1 103 ? -14.758 11.058 16.299 1.00 95.19 103 VAL A CA 1
ATOM 808 C C . VAL A 1 103 ? -13.406 10.423 16.633 1.00 95.19 103 VAL A C 1
ATOM 810 O O . VAL A 1 103 ? -13.240 9.218 16.422 1.00 95.19 103 VAL A O 1
ATOM 813 N N . PRO A 1 104 ? -12.413 11.189 17.116 1.00 94.81 104 PRO A N 1
ATOM 814 C CA . PRO A 1 104 ? -11.159 10.610 17.572 1.00 94.81 104 PRO A CA 1
ATOM 815 C C . PRO A 1 104 ? -11.378 9.855 18.891 1.00 94.81 104 PRO A C 1
ATOM 817 O O . PRO A 1 104 ? -12.150 10.289 19.738 1.00 94.81 104 PRO A O 1
ATOM 820 N N . VAL A 1 105 ? -10.686 8.731 19.056 1.00 94.94 105 VAL A N 1
ATOM 821 C CA . VAL A 1 105 ? -10.667 7.929 20.286 1.00 94.94 105 VAL A CA 1
ATOM 822 C C . VAL A 1 105 ? -9.215 7.749 20.709 1.00 94.94 105 VAL A C 1
ATOM 824 O O . VAL A 1 105 ? -8.373 7.381 19.880 1.00 94.94 105 VAL A O 1
ATOM 827 N N . ALA A 1 106 ? -8.919 8.028 21.978 1.00 93.62 106 ALA A N 1
ATOM 828 C CA . ALA A 1 106 ? -7.575 7.886 22.523 1.00 93.62 106 ALA A CA 1
ATOM 829 C C . ALA A 1 106 ? -7.164 6.416 22.553 1.00 93.62 106 ALA A C 1
ATOM 831 O O . ALA A 1 106 ? -7.889 5.573 23.068 1.00 93.62 106 ALA A O 1
ATOM 832 N N . GLY A 1 107 ? -5.985 6.111 22.021 1.00 94.19 107 GLY A N 1
ATOM 833 C CA . GLY A 1 107 ? -5.403 4.787 22.188 1.00 94.19 107 GLY A CA 1
ATOM 834 C C . GLY A 1 107 ? -4.197 4.531 21.298 1.00 94.19 107 GLY A C 1
ATOM 835 O O . GLY A 1 107 ? -3.911 5.259 20.344 1.00 94.19 107 GLY A O 1
ATOM 836 N N . ASP A 1 108 ? -3.470 3.470 21.612 1.00 93.94 108 ASP A N 1
ATOM 837 C CA . ASP A 1 108 ? -2.301 3.015 20.877 1.00 93.94 108 ASP A CA 1
ATOM 838 C C . ASP A 1 108 ? -2.420 1.519 20.601 1.00 93.94 108 ASP A C 1
ATOM 840 O O . ASP A 1 108 ? -2.538 0.713 21.519 1.00 93.94 108 ASP A O 1
ATOM 844 N N . VAL A 1 109 ? -2.325 1.139 19.325 1.00 94.81 109 VAL A N 1
ATOM 845 C CA . VAL A 1 109 ? -2.332 -0.269 18.896 1.00 94.81 109 VAL A CA 1
ATOM 846 C C . VAL A 1 109 ? -1.216 -1.089 19.528 1.00 94.81 109 VAL A C 1
ATOM 848 O O . VAL A 1 109 ? -1.314 -2.309 19.582 1.00 94.81 109 VAL A O 1
ATOM 851 N N . GLN A 1 110 ? -0.152 -0.439 19.999 1.00 93.25 110 GLN A N 1
ATOM 852 C CA . GLN A 1 110 ? 0.896 -1.123 20.730 1.00 93.25 110 GLN A CA 1
ATOM 853 C C . GLN A 1 110 ? 0.416 -1.569 22.103 1.00 93.25 110 GLN A C 1
ATOM 855 O O . GLN A 1 110 ? 0.920 -2.567 22.588 1.00 93.25 110 GLN A O 1
ATOM 860 N N . GLN A 1 111 ? -0.512 -0.876 22.757 1.00 94.62 111 GLN A N 1
ATOM 861 C CA . GLN A 1 111 ? -0.913 -1.176 24.130 1.00 94.62 111 GLN A CA 1
ATOM 862 C C . GLN A 1 111 ? -1.947 -2.307 24.204 1.00 94.62 111 GLN A C 1
ATOM 864 O O . GLN A 1 111 ? -2.675 -2.580 23.249 1.00 94.62 111 GLN A O 1
ATOM 869 N N . LEU A 1 112 ? -2.016 -2.963 25.366 1.00 95.25 112 LEU A N 1
ATOM 870 C CA . LEU A 1 112 ? -3.094 -3.907 25.667 1.00 95.25 112 LEU A CA 1
ATOM 871 C C . LEU A 1 112 ? -4.441 -3.192 25.584 1.00 95.25 112 LEU A C 1
ATOM 873 O O . LEU A 1 112 ? -4.544 -2.015 25.936 1.00 95.25 112 LEU A O 1
ATOM 877 N N . ARG A 1 113 ? -5.456 -3.892 25.074 1.00 95.94 113 ARG A N 1
ATOM 878 C CA . ARG A 1 113 ? -6.779 -3.336 24.767 1.00 95.94 113 ARG A CA 1
ATOM 879 C C . ARG A 1 113 ? -6.713 -2.046 23.944 1.00 95.94 113 ARG A C 1
ATOM 881 O O . ARG A 1 113 ? -7.569 -1.178 24.072 1.00 95.94 113 ARG A O 1
ATOM 888 N N . LEU A 1 114 ? -5.683 -1.918 23.099 1.00 96.25 114 LEU A N 1
ATOM 889 C CA . LEU A 1 114 ? -5.421 -0.744 22.262 1.00 96.25 114 LEU A CA 1
ATOM 890 C C . LEU A 1 114 ? -5.215 0.553 23.068 1.00 96.25 114 LEU A C 1
ATOM 892 O O . LEU A 1 114 ? -5.356 1.640 22.513 1.00 96.25 114 LEU A O 1
ATOM 896 N N . GLY A 1 115 ? -4.920 0.461 24.370 1.00 95.44 115 GLY A N 1
ATOM 897 C CA . GLY A 1 115 ? -4.832 1.619 25.266 1.00 95.44 115 GLY A CA 1
ATOM 898 C C . GLY A 1 115 ? -6.164 2.351 25.467 1.00 95.44 115 GLY A C 1
ATOM 899 O O . GLY A 1 115 ? -6.154 3.517 25.851 1.00 95.44 115 GLY A O 1
ATOM 900 N N . LEU A 1 116 ? -7.289 1.697 25.161 1.00 96.44 116 LEU A N 1
ATOM 901 C CA . LEU A 1 116 ? -8.628 2.254 25.331 1.00 96.44 116 LEU A CA 1
ATOM 902 C C . LEU A 1 116 ? -9.025 2.262 26.809 1.00 96.44 116 LEU A C 1
ATOM 904 O O . LEU A 1 116 ? -8.704 1.332 27.554 1.00 96.44 116 LEU A O 1
ATOM 908 N N . SER A 1 117 ? -9.782 3.284 27.207 1.00 96.38 117 SER A N 1
ATOM 909 C CA . SER A 1 117 ? -10.507 3.266 28.477 1.00 96.38 117 SER A CA 1
ATOM 910 C C . SER A 1 117 ? -11.604 2.191 28.456 1.00 96.38 117 SER A C 1
ATOM 912 O O . SER A 1 117 ? -12.023 1.733 27.389 1.00 96.38 117 SER A O 1
ATOM 914 N N . ASP A 1 118 ? -12.095 1.783 29.628 1.00 96.94 118 ASP A N 1
ATOM 915 C CA . ASP A 1 118 ? -13.228 0.850 29.700 1.00 96.94 118 ASP A CA 1
ATOM 916 C C . ASP A 1 118 ? -14.484 1.423 29.032 1.00 96.94 118 ASP A C 1
ATOM 918 O O . ASP A 1 118 ? -15.193 0.698 28.333 1.00 96.94 118 ASP A O 1
ATOM 922 N N . ASP A 1 119 ? -14.712 2.728 29.177 1.00 97.69 119 ASP A N 1
ATOM 923 C CA . ASP A 1 119 ? -15.834 3.426 28.552 1.00 97.69 119 ASP A CA 1
ATOM 924 C C . ASP A 1 119 ? -15.712 3.428 27.024 1.00 97.69 119 ASP A C 1
ATOM 926 O O . ASP A 1 119 ? -16.664 3.064 26.330 1.00 97.69 119 ASP A O 1
ATOM 930 N N . ASP A 1 120 ? -14.530 3.752 26.485 1.00 97.06 120 ASP A N 1
ATOM 931 C CA . ASP A 1 120 ? -14.291 3.728 25.039 1.00 97.06 120 ASP A CA 1
ATOM 932 C C . ASP A 1 120 ? -14.395 2.315 24.470 1.00 97.06 120 ASP A C 1
ATOM 934 O O . ASP A 1 120 ? -14.980 2.109 23.405 1.00 97.06 120 ASP A O 1
ATOM 938 N N . TRP A 1 121 ? -13.861 1.325 25.185 1.00 98.12 121 TRP A N 1
ATOM 939 C CA . TRP A 1 121 ? -13.961 -0.076 24.796 1.00 98.12 121 TRP A CA 1
ATOM 940 C C . TRP A 1 121 ? -15.421 -0.522 24.693 1.00 98.12 121 TRP A C 1
ATOM 942 O O . TRP A 1 121 ? -15.822 -1.091 23.676 1.00 98.12 121 TRP A O 1
ATOM 952 N N . ASN A 1 122 ? -16.223 -0.237 25.721 1.00 97.94 122 ASN A N 1
ATOM 953 C CA . ASN A 1 122 ? -17.634 -0.609 25.763 1.00 97.94 122 ASN A CA 1
ATOM 954 C C . ASN A 1 122 ? -18.450 0.145 24.706 1.00 97.94 122 ASN A C 1
ATOM 956 O O . ASN A 1 122 ? -19.264 -0.465 24.013 1.00 97.94 122 ASN A O 1
ATOM 960 N N . MET A 1 123 ? -18.191 1.442 24.518 1.00 98.06 123 MET A N 1
ATOM 961 C CA . MET A 1 123 ? -18.803 2.244 23.455 1.00 98.06 123 MET A CA 1
ATOM 962 C C . MET A 1 123 ? -18.516 1.649 22.070 1.00 98.06 123 MET A C 1
ATOM 964 O O . MET A 1 123 ? -19.435 1.484 21.265 1.00 98.06 123 MET A O 1
ATOM 968 N N . LEU A 1 124 ? -17.254 1.317 21.776 1.00 98.31 124 LEU A N 1
ATOM 969 C CA . LEU A 1 124 ? -16.875 0.730 20.490 1.00 98.31 124 LEU A CA 1
ATOM 970 C C . LEU A 1 124 ? -17.523 -0.647 20.298 1.00 98.31 124 LEU A C 1
ATOM 972 O O . LEU A 1 124 ? -18.077 -0.908 19.232 1.00 98.31 124 LEU A O 1
ATOM 976 N N . ALA A 1 125 ? -17.509 -1.496 21.326 1.00 97.94 125 ALA A N 1
ATOM 977 C CA . ALA A 1 125 ? -18.130 -2.818 21.295 1.00 97.94 125 ALA A CA 1
ATOM 978 C C . ALA A 1 125 ? -19.658 -2.767 21.073 1.00 97.94 125 ALA A C 1
ATOM 980 O O . ALA A 1 125 ? -20.225 -3.657 20.431 1.00 97.94 125 ALA A O 1
ATOM 981 N N . GLU A 1 126 ? -20.332 -1.726 21.567 1.00 98.06 126 GLU A N 1
ATOM 982 C CA . GLU A 1 126 ? -21.775 -1.539 21.395 1.00 98.06 126 GLU A CA 1
ATOM 983 C C . GLU A 1 126 ? -22.136 -0.986 20.009 1.00 98.06 126 GLU A C 1
ATOM 985 O O . GLU A 1 126 ? -23.045 -1.490 19.342 1.00 98.06 126 GLU A O 1
ATOM 990 N N . GLU A 1 127 ? -21.447 0.074 19.575 1.00 97.81 127 GLU A N 1
ATOM 991 C CA . GLU A 1 127 ? -21.874 0.869 18.422 1.00 97.81 127 GLU A CA 1
ATOM 992 C C . GLU A 1 127 ? -21.281 0.409 17.087 1.00 97.81 127 GLU A C 1
ATOM 994 O O . GLU A 1 127 ? -21.927 0.587 16.047 1.00 97.81 127 GLU A O 1
ATOM 999 N N . VAL A 1 128 ? -20.047 -0.107 17.081 1.00 98.44 128 VAL A N 1
ATOM 1000 C CA . VAL A 1 128 ? -19.296 -0.384 15.849 1.00 98.44 128 VAL A CA 1
ATOM 1001 C C . VAL A 1 128 ? -19.887 -1.579 15.115 1.00 98.44 128 VAL A C 1
ATOM 1003 O O . VAL A 1 128 ? -20.322 -2.568 15.694 1.00 98.44 128 VAL A O 1
ATOM 1006 N N . ASN A 1 129 ? -19.894 -1.488 13.791 1.00 97.38 129 ASN A N 1
ATOM 1007 C CA . ASN A 1 129 ? -20.334 -2.574 12.924 1.00 97.38 129 ASN A CA 1
ATOM 1008 C C . ASN A 1 129 ? -19.338 -2.875 11.800 1.00 97.38 129 ASN A C 1
ATOM 1010 O O . ASN A 1 129 ? -19.394 -3.957 11.221 1.00 97.38 129 ASN A O 1
ATOM 1014 N N . ILE A 1 130 ? -18.389 -1.985 11.504 1.00 98.31 130 ILE A N 1
ATOM 1015 C CA . ILE A 1 130 ? -17.321 -2.254 10.535 1.00 98.31 130 ILE A CA 1
ATOM 1016 C C . ILE A 1 130 ? -15.989 -1.800 11.118 1.00 98.31 130 ILE A C 1
ATOM 1018 O O . ILE A 1 130 ? -15.856 -0.655 11.543 1.00 98.31 130 ILE A O 1
ATOM 1022 N N . ILE A 1 131 ? -14.993 -2.682 11.105 1.00 98.56 131 ILE A N 1
ATOM 1023 C CA . ILE A 1 131 ? -13.646 -2.393 11.598 1.00 98.56 131 ILE A CA 1
ATOM 1024 C C . ILE A 1 131 ? -12.665 -2.397 10.427 1.00 98.56 131 ILE A C 1
ATOM 1026 O O . ILE A 1 131 ? -12.590 -3.374 9.686 1.00 98.56 131 ILE A O 1
ATOM 1030 N N . TYR A 1 132 ? -11.875 -1.332 10.295 1.00 98.31 132 TYR A N 1
ATOM 1031 C CA . TYR A 1 132 ? -10.710 -1.258 9.417 1.00 98.31 132 TYR A CA 1
ATOM 1032 C C . TYR A 1 132 ? -9.432 -1.181 10.250 1.00 98.31 132 TYR A C 1
ATOM 1034 O O . TYR A 1 132 ? -9.136 -0.166 10.884 1.00 98.31 132 TYR A O 1
ATOM 1042 N N . HIS A 1 133 ? -8.637 -2.244 10.210 1.00 97.56 133 HIS A N 1
ATOM 1043 C CA . HIS A 1 133 ? -7.327 -2.290 10.838 1.00 97.56 133 HIS A CA 1
ATOM 1044 C C . HIS A 1 133 ? -6.234 -1.994 9.801 1.00 97.56 133 HIS A C 1
ATOM 1046 O O . HIS A 1 133 ? -5.808 -2.889 9.068 1.00 97.56 133 HIS A O 1
ATOM 1052 N N . ALA A 1 134 ? -5.807 -0.727 9.731 1.00 94.31 134 ALA A N 1
ATOM 1053 C CA . ALA A 1 134 ? -4.755 -0.259 8.821 1.00 94.31 134 ALA A CA 1
ATOM 1054 C C . ALA A 1 134 ? -3.540 0.358 9.540 1.00 94.31 134 ALA A C 1
ATOM 1056 O O . ALA A 1 134 ? -2.565 0.740 8.892 1.00 94.31 134 ALA A O 1
ATOM 1057 N N . ALA A 1 135 ? -3.576 0.473 10.871 1.00 89.31 135 ALA A N 1
ATOM 1058 C CA . ALA A 1 135 ? -2.392 0.837 11.642 1.00 89.31 135 ALA A CA 1
ATOM 1059 C C . ALA A 1 135 ? -1.388 -0.315 11.622 1.00 89.31 135 ALA A C 1
ATOM 1061 O O . ALA A 1 135 ? -1.675 -1.395 12.126 1.00 89.31 135 ALA A O 1
ATOM 1062 N N . ALA A 1 136 ? -0.207 -0.046 11.085 1.00 85.56 136 ALA A N 1
ATOM 1063 C CA . ALA A 1 136 ? 0.927 -0.948 11.113 1.00 85.56 136 ALA A CA 1
ATOM 1064 C C . ALA A 1 136 ? 2.211 -0.120 11.120 1.00 85.56 136 ALA A C 1
ATOM 1066 O O . ALA A 1 136 ? 2.221 1.044 10.697 1.00 85.56 136 ALA A O 1
ATOM 1067 N N . THR A 1 137 ? 3.307 -0.738 11.536 1.00 77.38 137 THR A N 1
ATOM 1068 C CA . THR A 1 137 ? 4.623 -0.255 11.139 1.00 77.38 137 THR A CA 1
ATOM 1069 C C . THR A 1 137 ? 5.025 -0.855 9.799 1.00 77.38 137 THR A C 1
ATOM 1071 O O . THR A 1 137 ? 4.894 -2.058 9.567 1.00 77.38 137 THR A O 1
ATOM 1074 N N . VAL A 1 138 ? 5.503 0.011 8.907 1.00 69.00 138 VAL A N 1
ATOM 1075 C CA . VAL A 1 138 ? 5.918 -0.329 7.537 1.00 69.00 138 VAL A CA 1
ATOM 1076 C C . VAL A 1 138 ? 7.426 -0.170 7.332 1.00 69.00 138 VAL A C 1
ATOM 1078 O O . VAL A 1 138 ? 7.913 -0.241 6.205 1.00 69.00 138 VAL A O 1
ATOM 1081 N N . ARG A 1 139 ? 8.180 0.083 8.409 1.00 70.75 139 ARG A N 1
ATOM 1082 C CA . ARG A 1 139 ? 9.637 0.222 8.352 1.00 70.75 139 ARG A CA 1
ATOM 1083 C C . ARG A 1 139 ? 10.280 -1.158 8.447 1.00 70.75 139 ARG A C 1
ATOM 1085 O O . ARG A 1 139 ? 10.102 -1.864 9.432 1.00 70.75 139 ARG A O 1
ATOM 1092 N N . PHE A 1 140 ? 11.068 -1.521 7.439 1.00 65.19 140 PHE A N 1
ATOM 1093 C CA . PHE A 1 140 ? 11.771 -2.811 7.399 1.00 65.19 140 PHE A CA 1
ATOM 1094 C C . PHE A 1 140 ? 12.950 -2.911 8.379 1.00 65.19 140 PHE A C 1
ATOM 1096 O O . PHE A 1 140 ? 13.458 -4.003 8.609 1.00 65.19 140 PHE A O 1
ATOM 1103 N N . GLU A 1 141 ? 13.382 -1.784 8.942 1.00 68.38 141 GLU A N 1
ATOM 1104 C CA . GLU A 1 141 ? 14.549 -1.671 9.829 1.00 68.38 141 GLU A CA 1
ATOM 1105 C C . GLU A 1 141 ? 14.143 -1.347 11.273 1.00 68.38 141 GLU A C 1
ATOM 1107 O O . GLU A 1 141 ? 14.948 -0.871 12.066 1.00 68.38 141 GLU A O 1
ATOM 1112 N N . GLU A 1 142 ? 12.880 -1.578 11.627 1.00 77.56 142 GLU A N 1
ATOM 1113 C CA . GLU A 1 142 ? 12.379 -1.255 12.959 1.00 77.56 142 GLU A CA 1
ATOM 1114 C C . GLU A 1 142 ? 12.800 -2.294 14.017 1.00 77.56 142 GLU A C 1
ATOM 1116 O O . GLU A 1 142 ? 12.924 -3.481 13.677 1.00 77.56 142 GLU A O 1
ATOM 1121 N N . PRO A 1 143 ? 13.002 -1.888 15.293 1.00 85.56 143 PRO A N 1
ATOM 1122 C CA . PRO A 1 143 ? 13.252 -2.823 16.384 1.00 85.56 143 PRO A CA 1
ATOM 1123 C C . PRO A 1 143 ? 12.186 -3.914 16.454 1.00 85.56 143 PRO A C 1
ATOM 1125 O O . PRO A 1 143 ? 10.984 -3.645 16.344 1.00 85.56 143 PRO A O 1
ATOM 1128 N N . ILE A 1 144 ? 12.620 -5.160 16.668 1.00 86.88 144 ILE A N 1
ATOM 1129 C CA . ILE A 1 144 ? 11.730 -6.326 16.596 1.00 86.88 144 ILE A CA 1
ATOM 1130 C C . ILE A 1 144 ? 10.576 -6.242 17.602 1.00 86.88 144 ILE A C 1
ATOM 1132 O O . ILE A 1 144 ? 9.451 -6.641 17.295 1.00 86.88 144 ILE A O 1
ATOM 1136 N N . LYS A 1 145 ? 10.843 -5.660 18.778 1.00 90.50 145 LYS A N 1
ATOM 1137 C CA . LYS A 1 145 ? 9.843 -5.409 19.815 1.00 90.50 145 LYS A CA 1
ATOM 1138 C C . LYS A 1 145 ? 8.717 -4.544 19.265 1.00 90.50 145 LYS A C 1
ATOM 1140 O O . LYS A 1 145 ? 7.571 -4.977 19.242 1.00 90.50 145 LYS A O 1
ATOM 1145 N N . LEU A 1 146 ? 9.043 -3.368 18.735 1.00 89.56 146 LEU A N 1
ATOM 1146 C CA . LEU A 1 146 ? 8.060 -2.436 18.188 1.00 89.56 146 LEU A CA 1
ATOM 1147 C C . LEU A 1 146 ? 7.256 -3.056 17.032 1.00 89.56 146 LEU A C 1
ATOM 1149 O O . LEU A 1 146 ? 6.029 -2.919 16.995 1.00 89.56 146 LEU A O 1
ATOM 1153 N N . ALA A 1 147 ? 7.920 -3.804 16.147 1.00 88.75 147 ALA A N 1
ATOM 1154 C CA . ALA A 1 147 ? 7.266 -4.502 15.044 1.00 88.75 147 ALA A CA 1
ATOM 1155 C C . ALA A 1 147 ? 6.246 -5.547 15.523 1.00 88.75 147 ALA A C 1
ATOM 1157 O O . ALA A 1 147 ? 5.118 -5.580 15.025 1.00 88.75 147 ALA A O 1
ATOM 1158 N N . ILE A 1 148 ? 6.604 -6.370 16.513 1.00 91.31 148 ILE A N 1
ATOM 1159 C CA . ILE A 1 148 ? 5.711 -7.400 17.059 1.00 91.31 148 ILE A CA 1
ATOM 1160 C C . ILE A 1 148 ? 4.573 -6.770 17.861 1.00 91.31 148 ILE A C 1
ATOM 1162 O O . ILE A 1 148 ? 3.417 -7.152 17.673 1.00 91.31 148 ILE A O 1
ATOM 1166 N N . LEU A 1 149 ? 4.865 -5.781 18.708 1.00 94.00 149 LEU A N 1
ATOM 1167 C CA . LEU A 1 149 ? 3.841 -5.126 19.519 1.00 94.00 149 LEU A CA 1
ATOM 1168 C C . LEU A 1 149 ? 2.809 -4.393 18.653 1.00 94.00 149 LEU A C 1
ATOM 1170 O O . LEU A 1 149 ? 1.618 -4.452 18.942 1.00 94.00 149 LEU A O 1
ATOM 1174 N N . THR A 1 150 ? 3.241 -3.768 17.558 1.00 92.50 150 THR A N 1
ATOM 11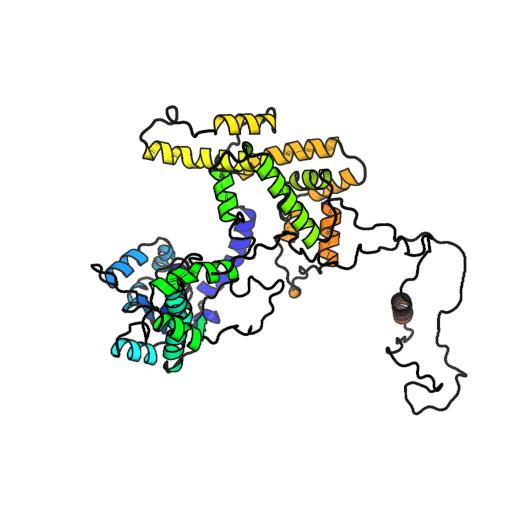75 C CA . THR A 1 150 ? 2.341 -3.056 16.641 1.00 92.50 150 THR A CA 1
ATOM 1176 C C . THR A 1 150 ? 1.568 -4.015 15.735 1.00 92.50 150 THR A C 1
ATOM 1178 O O . THR A 1 150 ? 0.343 -3.956 15.679 1.00 92.50 150 THR A O 1
ATOM 1181 N N . ASN A 1 151 ? 2.266 -4.901 15.017 1.00 92.06 151 ASN A N 1
ATOM 1182 C CA . ASN A 1 151 ? 1.663 -5.656 13.915 1.00 92.06 151 ASN A CA 1
ATOM 1183 C C . ASN A 1 151 ? 1.078 -7.006 14.356 1.00 92.06 151 ASN A C 1
ATOM 1185 O O . ASN A 1 151 ? 0.146 -7.496 13.722 1.00 92.06 151 ASN A O 1
ATOM 1189 N N . VAL A 1 152 ? 1.601 -7.623 15.423 1.00 93.19 152 VAL A N 1
ATOM 1190 C CA . VAL A 1 152 ? 1.143 -8.939 15.905 1.00 93.19 152 VAL A CA 1
ATOM 1191 C C . VAL A 1 152 ? 0.238 -8.775 17.121 1.00 93.19 152 VAL A C 1
ATOM 1193 O O . VAL A 1 152 ? -0.934 -9.149 17.058 1.00 93.19 152 VAL A O 1
ATOM 1196 N N . ARG A 1 153 ? 0.741 -8.165 18.206 1.00 95.81 153 ARG A N 1
ATOM 1197 C CA . ARG A 1 153 ? -0.060 -7.921 19.416 1.00 95.81 153 ARG A CA 1
ATOM 1198 C C . ARG A 1 153 ? -1.206 -6.956 19.126 1.00 95.81 153 ARG A C 1
ATOM 1200 O O . ARG A 1 153 ? -2.340 -7.288 19.437 1.00 95.81 153 ARG A O 1
ATOM 1207 N N . GLY A 1 154 ? -0.949 -5.835 18.452 1.00 96.19 154 GLY A N 1
ATOM 1208 C CA . GLY A 1 154 ? -2.006 -4.897 18.062 1.00 96.19 154 GLY A CA 1
ATOM 1209 C C . GLY A 1 154 ? -3.123 -5.547 17.240 1.00 96.19 154 GLY A C 1
ATOM 1210 O O . GLY A 1 154 ? -4.300 -5.325 17.518 1.00 96.19 154 GLY A O 1
ATOM 1211 N N . THR A 1 155 ? -2.782 -6.439 16.303 1.00 96.75 155 THR A N 1
ATOM 1212 C CA . THR A 1 155 ? -3.784 -7.213 15.549 1.00 96.75 155 THR A CA 1
ATOM 1213 C C . THR A 1 155 ? -4.576 -8.160 16.458 1.00 96.75 155 THR A C 1
ATOM 1215 O O . THR A 1 155 ? -5.793 -8.259 16.304 1.00 96.75 155 THR A O 1
ATOM 1218 N N . ARG A 1 156 ? -3.932 -8.826 17.430 1.00 96.81 156 ARG A N 1
ATOM 1219 C CA . ARG A 1 156 ? -4.627 -9.641 18.447 1.00 96.81 156 ARG A CA 1
ATOM 1220 C C . ARG A 1 156 ? -5.636 -8.798 19.227 1.00 96.81 156 ARG A C 1
ATOM 1222 O O . ARG A 1 156 ? -6.795 -9.188 19.303 1.00 96.81 156 ARG A O 1
ATOM 1229 N N . GLU A 1 157 ? -5.229 -7.642 19.749 1.00 97.75 157 GLU A N 1
ATOM 1230 C CA . GLU A 1 157 ? -6.119 -6.750 20.511 1.00 97.75 157 GLU A CA 1
ATOM 1231 C C . GLU A 1 157 ? -7.306 -6.258 19.665 1.00 97.75 157 GLU A C 1
ATOM 1233 O O . GLU A 1 157 ? -8.438 -6.216 20.142 1.00 97.75 157 GLU A O 1
ATOM 1238 N N . MET A 1 158 ? -7.077 -5.954 18.383 1.00 98.00 158 MET A N 1
ATOM 1239 C CA . MET A 1 158 ? -8.144 -5.606 17.438 1.00 98.00 158 MET A CA 1
ATOM 1240 C C . MET A 1 158 ? -9.135 -6.753 17.218 1.00 98.00 158 MET A C 1
ATOM 1242 O O . MET A 1 158 ? -10.337 -6.510 17.111 1.00 98.00 158 MET A O 1
ATOM 1246 N N . ILE A 1 159 ? -8.648 -7.995 17.135 1.00 97.62 159 ILE A N 1
ATOM 1247 C CA . ILE A 1 159 ? -9.498 -9.186 17.018 1.00 97.62 159 ILE A CA 1
ATOM 1248 C C . ILE A 1 159 ? -10.299 -9.398 18.307 1.00 97.62 159 ILE A C 1
ATOM 1250 O O . ILE A 1 159 ? -11.476 -9.741 18.230 1.00 97.62 159 ILE A O 1
ATOM 1254 N N . GLU A 1 160 ? -9.708 -9.165 19.479 1.00 97.81 160 GLU A N 1
ATOM 1255 C CA . GLU A 1 160 ? -10.436 -9.245 20.749 1.00 97.81 160 GLU A CA 1
ATOM 1256 C C . GLU A 1 160 ? -11.539 -8.184 20.845 1.00 97.81 160 GLU A C 1
ATOM 1258 O O . GLU A 1 160 ? -12.670 -8.515 21.203 1.00 97.81 160 GLU A O 1
ATOM 1263 N N . LEU A 1 161 ? -11.284 -6.940 20.427 1.00 98.06 161 LEU A N 1
ATOM 1264 C CA . LEU A 1 161 ? -12.341 -5.928 20.311 1.00 98.06 161 LEU A CA 1
ATOM 1265 C C . LEU A 1 161 ? -13.444 -6.379 19.339 1.00 98.06 161 LEU A C 1
ATOM 1267 O O . LEU A 1 161 ? -14.631 -6.282 19.650 1.00 98.06 161 LEU A O 1
ATOM 1271 N N . ALA A 1 162 ? -13.061 -6.921 18.179 1.00 98.12 162 ALA A N 1
ATOM 1272 C CA . ALA A 1 162 ? -13.999 -7.403 17.168 1.00 98.12 162 ALA A CA 1
ATOM 1273 C C . ALA A 1 162 ? -14.901 -8.533 17.696 1.00 98.12 162 ALA A C 1
ATOM 1275 O O . ALA A 1 162 ? -16.106 -8.504 17.461 1.00 98.12 162 ALA A O 1
ATOM 1276 N N . LYS A 1 163 ? -14.353 -9.488 18.461 1.00 97.88 163 LYS A N 1
ATOM 1277 C CA . LYS A 1 163 ? -15.130 -10.563 19.109 1.00 97.88 163 LYS A CA 1
ATOM 1278 C C . LYS A 1 163 ? -16.148 -10.039 20.119 1.00 97.88 163 LYS A C 1
ATOM 1280 O O . LYS A 1 163 ? -17.203 -10.642 20.279 1.00 97.88 163 LYS A O 1
ATOM 1285 N N . ASN A 1 164 ? -15.827 -8.941 20.800 1.00 97.06 164 ASN A N 1
ATOM 1286 C CA . ASN A 1 164 ? -16.713 -8.309 21.776 1.00 97.06 164 ASN A CA 1
ATOM 1287 C C . ASN A 1 164 ? -17.706 -7.325 21.131 1.00 97.06 164 ASN A C 1
ATOM 1289 O O . ASN A 1 164 ? -18.599 -6.825 21.809 1.00 97.06 164 ASN A O 1
ATOM 1293 N N . THR A 1 165 ? -17.582 -7.055 19.829 1.00 97.88 165 THR A N 1
ATOM 1294 C CA . THR A 1 165 ? -18.459 -6.128 19.112 1.00 97.88 165 THR A CA 1
ATOM 1295 C C . THR A 1 165 ? -19.795 -6.796 18.781 1.00 97.88 165 THR A C 1
ATOM 1297 O O . THR A 1 165 ? -19.842 -7.760 18.016 1.00 97.88 165 THR A O 1
ATOM 1300 N N . LYS A 1 166 ? -20.904 -6.264 19.307 1.00 96.69 166 LYS A N 1
ATOM 1301 C CA . LYS A 1 166 ? -22.225 -6.921 19.248 1.00 96.69 166 LYS A CA 1
ATOM 1302 C C . LYS A 1 166 ? -22.792 -7.074 17.838 1.00 96.69 166 LYS A C 1
ATOM 1304 O O . LYS A 1 166 ? -23.450 -8.064 17.543 1.00 96.69 166 LYS A O 1
ATOM 1309 N N . ASN A 1 167 ? -22.558 -6.086 16.976 1.00 94.81 167 ASN A N 1
ATOM 1310 C CA . ASN A 1 167 ? -23.175 -5.996 15.650 1.00 94.81 167 ASN A CA 1
ATOM 1311 C C . ASN A 1 167 ? -22.130 -5.964 14.525 1.00 94.81 167 ASN A C 1
ATOM 1313 O O . ASN A 1 167 ? -22.307 -5.265 13.523 1.00 94.81 167 ASN A O 1
ATOM 1317 N N . LEU A 1 168 ? -21.023 -6.697 14.689 1.00 97.69 168 LEU A N 1
ATOM 1318 C CA . LEU A 1 168 ? -19.942 -6.712 13.708 1.00 97.69 168 LEU A CA 1
ATOM 1319 C C . LEU A 1 168 ? -20.404 -7.323 12.375 1.00 97.69 168 LEU A C 1
ATOM 1321 O O . LEU A 1 168 ? -20.756 -8.496 12.291 1.00 97.69 168 LEU A O 1
ATOM 1325 N N . ARG A 1 169 ? -20.351 -6.523 11.311 1.00 96.38 169 ARG A N 1
ATOM 1326 C CA . ARG A 1 169 ? -20.634 -6.925 9.926 1.00 96.38 169 ARG A CA 1
ATOM 1327 C C . ARG A 1 169 ? -19.364 -7.292 9.165 1.00 96.38 169 ARG A C 1
ATOM 1329 O O . ARG A 1 169 ? -19.397 -8.186 8.328 1.00 96.38 169 ARG A O 1
ATOM 1336 N N . ALA A 1 170 ? -18.263 -6.581 9.414 1.00 96.62 170 ALA A N 1
ATOM 1337 C CA . ALA A 1 170 ? -17.001 -6.806 8.714 1.00 96.62 170 ALA A CA 1
ATOM 1338 C C . ALA A 1 170 ? -15.781 -6.386 9.544 1.00 96.62 170 ALA A C 1
ATOM 1340 O O . ALA A 1 170 ? -15.777 -5.328 10.174 1.00 96.62 170 ALA A O 1
ATOM 1341 N N . PHE A 1 171 ? -14.720 -7.189 9.459 1.00 97.56 171 PHE A N 1
ATOM 1342 C CA . PHE A 1 171 ? -13.376 -6.853 9.920 1.00 97.56 171 PHE A CA 1
ATOM 1343 C C . PHE A 1 171 ? -12.427 -6.874 8.720 1.00 97.56 171 PHE A C 1
ATOM 1345 O O . PHE A 1 171 ? -12.234 -7.911 8.088 1.00 97.56 171 PHE A O 1
ATOM 1352 N N . VAL A 1 172 ? -11.851 -5.723 8.390 1.00 96.81 172 VAL A N 1
ATOM 1353 C CA . VAL A 1 172 ? -10.971 -5.536 7.237 1.00 96.81 172 VAL A CA 1
ATOM 1354 C C . VAL A 1 172 ? -9.563 -5.250 7.736 1.00 96.81 172 VAL A C 1
ATOM 1356 O O . VAL A 1 172 ? -9.301 -4.194 8.307 1.00 96.81 172 VAL A O 1
ATOM 1359 N N . HIS A 1 173 ? -8.644 -6.181 7.499 1.00 95.75 173 HIS A N 1
ATOM 1360 C CA . HIS A 1 173 ? -7.229 -6.010 7.813 1.00 95.75 173 HIS A CA 1
ATOM 1361 C C . HIS A 1 173 ? -6.442 -5.629 6.560 1.00 95.75 173 HIS A C 1
ATOM 1363 O O . HIS A 1 173 ? -6.479 -6.338 5.553 1.00 95.75 173 HIS A O 1
ATOM 1369 N N . VAL A 1 174 ? -5.704 -4.521 6.626 1.00 92.38 174 VAL A N 1
ATOM 1370 C CA . VAL A 1 174 ? -4.778 -4.130 5.563 1.00 92.38 174 VAL A CA 1
ATOM 1371 C C . VAL A 1 174 ? -3.448 -4.838 5.795 1.00 92.38 174 VAL A C 1
ATOM 1373 O O . VAL A 1 174 ? -2.680 -4.468 6.678 1.00 92.38 174 VAL A O 1
ATOM 1376 N N . SER A 1 175 ? -3.189 -5.863 4.985 1.00 89.69 175 SER A N 1
ATOM 1377 C CA . SER A 1 175 ? -1.927 -6.604 4.999 1.00 89.69 175 SER A CA 1
ATOM 1378 C C . SER A 1 175 ? -0.952 -6.080 3.933 1.00 89.69 175 SER A C 1
ATOM 1380 O O . SER A 1 175 ? -1.102 -4.978 3.406 1.00 89.69 175 SER A O 1
ATOM 1382 N N . THR A 1 176 ? 0.069 -6.869 3.604 1.00 81.38 176 THR A N 1
ATOM 1383 C CA . THR A 1 176 ? 1.089 -6.524 2.613 1.00 81.38 176 THR A CA 1
ATOM 1384 C C . THR A 1 176 ? 1.411 -7.697 1.689 1.00 81.38 176 THR A C 1
ATOM 1386 O O . THR A 1 176 ? 1.424 -8.857 2.108 1.00 81.38 176 THR A O 1
ATOM 1389 N N . ALA A 1 177 ? 1.747 -7.394 0.432 1.00 79.06 177 ALA A N 1
ATOM 1390 C CA . ALA A 1 177 ? 2.249 -8.381 -0.526 1.00 79.06 177 ALA A CA 1
ATOM 1391 C C . ALA A 1 177 ? 3.575 -9.027 -0.069 1.00 79.06 177 ALA A C 1
ATOM 1393 O O . ALA A 1 177 ? 3.945 -10.099 -0.541 1.00 79.06 177 ALA A O 1
ATOM 1394 N N . PHE A 1 178 ? 4.278 -8.415 0.893 1.00 76.94 178 PHE A N 1
ATOM 1395 C CA . PHE A 1 178 ? 5.553 -8.913 1.414 1.00 76.94 178 PHE A CA 1
ATOM 1396 C C . PHE A 1 178 ? 5.429 -10.029 2.468 1.00 76.94 178 PHE A C 1
ATOM 1398 O O . PHE A 1 178 ? 6.451 -10.537 2.919 1.00 76.94 178 PHE A O 1
ATOM 1405 N N . THR A 1 179 ? 4.217 -10.450 2.852 1.00 78.38 179 THR A N 1
ATOM 1406 C CA . THR A 1 179 ? 3.996 -11.472 3.903 1.00 78.38 179 THR A CA 1
ATOM 1407 C C . THR A 1 179 ? 4.660 -12.820 3.616 1.00 78.38 179 THR A C 1
ATOM 1409 O O . THR A 1 179 ? 5.098 -13.500 4.538 1.00 78.38 179 THR A O 1
ATOM 1412 N N . ASN A 1 180 ? 4.760 -13.206 2.342 1.00 81.00 180 ASN A N 1
ATOM 1413 C CA . ASN A 1 180 ? 5.311 -14.492 1.909 1.00 81.00 180 ASN A CA 1
ATOM 1414 C C . ASN A 1 180 ? 6.479 -14.331 0.926 1.00 81.00 180 ASN A C 1
ATOM 1416 O O . ASN A 1 180 ? 6.705 -15.195 0.085 1.00 81.00 180 ASN A O 1
ATOM 1420 N N . CYS A 1 181 ? 7.249 -13.247 1.048 1.00 70.62 181 CYS A N 1
ATOM 1421 C CA . CYS A 1 181 ? 8.295 -12.859 0.093 1.00 70.62 181 CYS A CA 1
ATOM 1422 C C . CYS A 1 181 ? 9.407 -13.899 -0.152 1.00 70.62 181 CYS A C 1
ATOM 1424 O O . CYS A 1 181 ? 10.117 -13.810 -1.147 1.00 70.62 181 CYS A O 1
ATOM 1426 N N . LYS A 1 182 ? 9.568 -14.894 0.730 1.00 69.81 182 LYS A N 1
ATOM 1427 C CA . LYS A 1 182 ? 10.522 -16.005 0.558 1.00 69.81 182 LYS A CA 1
ATOM 1428 C C . LYS A 1 182 ? 10.014 -17.126 -0.346 1.00 69.81 182 LYS A C 1
ATOM 1430 O O . LYS A 1 182 ? 10.772 -18.037 -0.671 1.00 69.81 182 LYS A O 1
ATOM 1435 N N . LYS A 1 183 ? 8.724 -17.129 -0.676 1.00 72.19 183 LYS A N 1
ATOM 1436 C CA . LYS A 1 183 ? 8.118 -18.157 -1.517 1.00 72.19 183 LYS A CA 1
ATOM 1437 C C . LYS A 1 183 ? 8.168 -17.695 -2.965 1.00 72.19 183 LYS A C 1
ATOM 1439 O O . LYS A 1 183 ? 7.774 -16.577 -3.268 1.00 72.19 183 LYS A O 1
ATOM 1444 N N . VAL A 1 184 ? 8.628 -18.586 -3.839 1.00 73.25 184 VAL A N 1
ATOM 1445 C CA . VAL A 1 184 ? 8.627 -18.363 -5.293 1.00 73.25 184 VAL A CA 1
ATOM 1446 C C . VAL A 1 184 ? 7.193 -18.258 -5.816 1.00 73.25 184 VAL A C 1
ATOM 1448 O O . VAL A 1 184 ? 6.906 -17.439 -6.679 1.00 73.25 184 VAL A O 1
ATOM 1451 N N . GLU A 1 185 ? 6.283 -19.044 -5.239 1.00 78.50 185 GLU A N 1
ATOM 1452 C CA . GLU A 1 185 ? 4.866 -19.054 -5.589 1.00 78.50 185 GLU A CA 1
ATOM 1453 C C . GLU A 1 185 ? 4.008 -18.853 -4.338 1.00 78.50 185 GLU A C 1
ATOM 1455 O O . GLU A 1 185 ? 4.227 -19.484 -3.294 1.00 78.50 185 GLU A O 1
ATOM 1460 N N . VAL A 1 186 ? 3.011 -17.974 -4.451 1.00 81.12 186 VAL A N 1
ATOM 1461 C CA . VAL A 1 186 ? 2.058 -17.659 -3.385 1.00 81.12 186 VAL A CA 1
ATOM 1462 C C . VAL A 1 186 ? 0.644 -17.942 -3.887 1.00 81.12 186 VAL A C 1
ATOM 1464 O O . VAL A 1 186 ? 0.131 -17.275 -4.774 1.00 81.12 186 VAL A O 1
ATOM 1467 N N . PHE A 1 187 ? 0.017 -18.945 -3.286 1.00 84.94 187 PHE A N 1
ATOM 1468 C CA . PHE A 1 187 ? -1.384 -19.329 -3.452 1.00 84.94 187 PHE A CA 1
ATOM 1469 C C . PHE A 1 187 ? -2.281 -18.708 -2.373 1.00 84.94 187 PHE A C 1
ATOM 1471 O O . PHE A 1 187 ? -1.804 -18.402 -1.274 1.00 84.94 187 PHE A O 1
ATOM 1478 N N . GLU A 1 188 ? -3.580 -18.616 -2.660 1.00 85.94 188 GLU A N 1
ATOM 1479 C CA . GLU A 1 188 ? -4.635 -18.197 -1.728 1.00 85.94 188 GLU A CA 1
ATOM 1480 C C . GLU A 1 188 ? -4.901 -19.285 -0.674 1.00 85.94 188 GLU A C 1
ATOM 1482 O O . GLU A 1 188 ? -5.812 -20.102 -0.779 1.00 85.94 188 GLU A O 1
ATOM 1487 N N . LYS A 1 189 ? -4.031 -19.349 0.335 1.00 85.75 189 LYS A N 1
ATOM 1488 C CA . LYS A 1 189 ? -4.151 -20.266 1.471 1.00 85.75 189 LYS A CA 1
ATOM 1489 C C . LYS A 1 189 ? -3.486 -19.690 2.709 1.00 85.75 189 LYS A C 1
ATOM 1491 O O . LYS A 1 189 ? -2.600 -18.839 2.616 1.00 85.75 189 LYS A O 1
ATOM 1496 N N . PHE A 1 190 ? -3.854 -20.218 3.869 1.00 85.56 190 PHE A N 1
ATOM 1497 C CA . PHE A 1 190 ? -3.138 -19.924 5.101 1.00 85.56 190 PHE A CA 1
ATOM 1498 C C . PHE A 1 190 ? -1.781 -20.619 5.102 1.00 85.56 190 PHE A C 1
ATOM 1500 O O . PHE A 1 190 ? -1.675 -21.834 4.916 1.00 85.56 190 PHE A O 1
ATOM 1507 N N . TYR A 1 191 ? -0.732 -19.832 5.312 1.00 85.94 191 TYR A N 1
ATOM 1508 C CA . TYR A 1 191 ? 0.615 -20.351 5.473 1.00 85.94 191 TYR A CA 1
ATOM 1509 C C . TYR A 1 191 ? 0.903 -20.566 6.954 1.00 85.94 191 TYR A C 1
ATOM 1511 O O . TYR A 1 191 ? 0.633 -19.667 7.752 1.00 85.94 191 TYR A O 1
ATOM 1519 N N . PRO A 1 192 ? 1.457 -21.729 7.338 1.00 84.12 192 PRO A N 1
ATOM 1520 C CA . PRO A 1 192 ? 1.843 -21.954 8.720 1.00 84.12 192 PRO A CA 1
ATOM 1521 C C . PRO A 1 192 ? 2.941 -20.961 9.108 1.00 84.12 192 PRO A C 1
ATOM 1523 O O . PRO A 1 192 ? 3.937 -20.809 8.394 1.00 84.12 192 PRO A O 1
ATOM 1526 N N . SER A 1 193 ? 2.749 -20.287 10.241 1.00 83.88 193 SER A N 1
ATOM 1527 C CA . SER A 1 193 ? 3.800 -19.481 10.857 1.00 83.88 193 SER A CA 1
ATOM 1528 C C . SER A 1 193 ? 4.823 -20.414 11.513 1.00 83.88 193 SER A C 1
ATOM 1530 O O . SER A 1 193 ? 4.413 -21.356 12.193 1.00 83.88 193 SER A O 1
ATOM 1532 N N . PRO A 1 194 ? 6.138 -20.168 11.363 1.00 82.50 194 PRO A N 1
ATOM 1533 C CA . PRO A 1 194 ? 7.161 -20.970 12.035 1.00 82.50 194 PRO A CA 1
ATOM 1534 C C . PRO A 1 194 ? 7.116 -20.830 13.563 1.00 82.50 194 PRO A C 1
ATOM 1536 O O . PRO A 1 194 ? 7.598 -21.711 14.266 1.00 82.50 194 PRO A O 1
ATOM 1539 N N . VAL A 1 195 ? 6.549 -19.731 14.073 1.00 85.44 195 VAL A N 1
ATOM 1540 C CA . VAL A 1 195 ? 6.407 -19.460 15.508 1.00 85.44 195 VAL A CA 1
ATOM 1541 C C . VAL A 1 195 ? 4.953 -19.077 15.802 1.00 85.44 195 VAL A C 1
ATOM 1543 O O . VAL A 1 195 ? 4.404 -18.221 15.095 1.00 85.44 195 VAL A O 1
ATOM 1546 N N . PRO A 1 196 ? 4.304 -19.675 16.818 1.00 90.38 196 PRO A N 1
ATOM 1547 C CA . PRO A 1 196 ? 2.981 -19.248 17.258 1.00 90.38 196 PRO A CA 1
ATOM 1548 C C . PRO A 1 196 ? 2.973 -17.777 17.692 1.00 90.38 196 PRO A C 1
ATOM 1550 O O . PRO A 1 196 ? 3.909 -17.302 18.337 1.00 90.38 196 PRO A O 1
ATOM 1553 N N . ALA A 1 197 ? 1.894 -17.058 17.375 1.00 90.75 197 ALA A N 1
ATOM 1554 C CA . ALA A 1 197 ? 1.787 -15.628 17.672 1.00 90.75 197 ALA A CA 1
ATOM 1555 C C . ALA A 1 197 ? 1.917 -15.324 19.173 1.00 90.75 197 ALA A C 1
ATOM 1557 O O . ALA A 1 197 ? 2.586 -14.372 19.550 1.00 90.75 197 ALA A O 1
ATOM 1558 N N . GLN A 1 198 ? 1.332 -16.154 20.038 1.00 92.25 198 GLN A N 1
ATOM 1559 C CA . GLN A 1 198 ? 1.402 -15.939 21.483 1.00 92.25 198 GLN A CA 1
ATOM 1560 C C . GLN A 1 198 ? 2.840 -16.051 22.010 1.00 92.25 198 GLN A C 1
ATOM 1562 O O . GLN A 1 198 ? 3.301 -15.171 22.728 1.00 92.25 198 GLN A O 1
ATOM 1567 N N . THR A 1 199 ? 3.584 -17.064 21.562 1.00 92.75 199 THR A N 1
ATOM 1568 C CA . THR A 1 199 ? 4.982 -17.275 21.958 1.00 92.75 199 THR A CA 1
ATOM 1569 C C . THR A 1 199 ? 5.872 -16.098 21.570 1.00 92.75 199 THR A C 1
ATOM 1571 O O . THR A 1 199 ? 6.728 -15.690 22.350 1.00 92.75 199 THR A O 1
ATOM 1574 N N . ILE A 1 200 ? 5.680 -15.526 20.374 1.00 90.75 200 ILE A N 1
ATOM 1575 C CA . ILE A 1 200 ? 6.510 -14.398 19.933 1.00 90.75 200 ILE A CA 1
ATOM 1576 C C . ILE A 1 200 ? 6.150 -13.092 20.657 1.00 90.75 200 ILE A C 1
ATOM 1578 O O . ILE A 1 200 ? 7.030 -12.262 20.878 1.00 90.75 200 ILE A O 1
ATOM 1582 N N . ILE A 1 201 ? 4.882 -12.922 21.050 1.00 94.12 201 ILE A N 1
ATOM 1583 C CA . ILE A 1 201 ? 4.435 -11.796 21.878 1.00 94.12 201 ILE A CA 1
ATOM 1584 C C . ILE A 1 201 ? 5.063 -11.895 23.273 1.00 94.12 201 ILE A C 1
ATOM 1586 O O . ILE A 1 201 ? 5.719 -10.953 23.707 1.00 94.12 201 ILE A O 1
ATOM 1590 N N . GLU A 1 202 ? 4.939 -13.046 23.935 1.00 94.31 202 GLU A N 1
ATOM 1591 C CA . GLU A 1 202 ? 5.528 -13.281 25.261 1.00 94.31 202 GLU A CA 1
ATOM 1592 C C . GLU A 1 202 ? 7.046 -13.085 25.244 1.00 94.31 202 GLU A C 1
ATOM 1594 O O . GLU A 1 202 ? 7.613 -12.466 26.144 1.00 94.31 202 GLU A O 1
ATOM 1599 N N . PHE A 1 203 ? 7.713 -13.543 24.184 1.00 91.62 203 PHE A N 1
ATOM 1600 C CA . PHE A 1 203 ? 9.147 -13.348 24.004 1.00 91.62 203 PHE A CA 1
ATOM 1601 C C . PHE A 1 203 ? 9.547 -11.864 24.017 1.00 91.62 203 PHE A C 1
ATOM 1603 O O . PHE A 1 203 ? 10.457 -11.486 24.750 1.00 91.62 203 PHE A O 1
ATOM 1610 N N . VAL A 1 204 ? 8.868 -10.995 23.258 1.00 92.38 204 VAL A N 1
ATOM 1611 C CA . VAL A 1 204 ? 9.221 -9.560 23.235 1.00 92.38 204 VAL A CA 1
ATOM 1612 C C . VAL A 1 204 ? 8.758 -8.780 24.464 1.00 92.38 204 VAL A C 1
ATOM 1614 O O . VAL A 1 204 ? 9.243 -7.673 24.705 1.00 92.38 204 VAL A O 1
ATOM 1617 N N . GLU A 1 205 ? 7.805 -9.323 25.221 1.00 92.44 205 GLU A N 1
ATOM 1618 C CA . GLU A 1 205 ? 7.339 -8.746 26.484 1.00 92.44 205 GLU A CA 1
ATOM 1619 C C . GLU A 1 205 ? 8.271 -9.084 27.653 1.00 92.44 205 GLU A C 1
ATOM 1621 O O . GLU A 1 205 ? 8.436 -8.260 28.550 1.00 92.44 205 GLU A O 1
ATOM 1626 N N . THR A 1 206 ? 8.892 -10.266 27.632 1.00 92.88 206 THR A N 1
ATOM 1627 C CA . THR A 1 206 ? 9.701 -10.791 28.746 1.00 92.88 206 THR A CA 1
ATOM 1628 C C . THR A 1 206 ? 11.199 -10.555 28.594 1.00 92.88 206 THR A C 1
ATOM 1630 O O . THR A 1 206 ? 11.904 -10.476 29.597 1.00 92.88 206 THR A O 1
ATOM 1633 N N . VAL A 1 207 ? 11.708 -10.452 27.365 1.00 91.75 207 VAL A N 1
ATOM 1634 C CA . VAL A 1 207 ? 13.142 -10.274 27.113 1.00 91.75 207 VAL A CA 1
ATOM 1635 C C . VAL A 1 207 ? 13.533 -8.797 27.165 1.00 91.75 207 VAL A C 1
ATOM 1637 O O . VAL A 1 207 ? 12.839 -7.927 26.633 1.00 91.75 207 VAL A O 1
ATOM 1640 N N . ASP A 1 208 ? 14.689 -8.525 27.774 1.00 90.69 208 ASP A N 1
ATOM 1641 C CA . ASP A 1 208 ? 15.276 -7.189 27.853 1.00 90.69 208 ASP A CA 1
ATOM 1642 C C . ASP A 1 208 ? 15.484 -6.564 26.470 1.00 90.69 208 ASP A C 1
ATOM 1644 O O . ASP A 1 208 ? 15.945 -7.210 25.524 1.00 90.69 208 ASP A O 1
ATOM 1648 N N . GLU A 1 209 ? 15.206 -5.266 26.365 1.00 88.69 209 GLU A N 1
ATOM 1649 C CA . GLU A 1 209 ? 15.258 -4.533 25.098 1.00 88.69 209 GLU A CA 1
ATOM 1650 C C . GLU A 1 209 ? 16.655 -4.547 24.467 1.00 88.69 209 GLU A C 1
ATOM 1652 O O . GLU A 1 209 ? 16.778 -4.817 23.278 1.00 88.69 209 GLU A O 1
ATOM 1657 N N . SER A 1 210 ? 17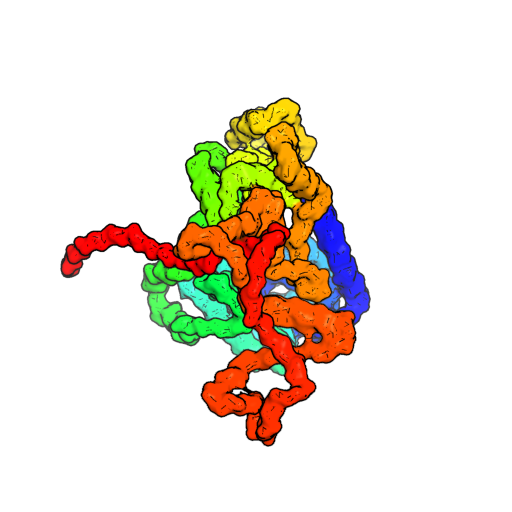.719 -4.429 25.268 1.00 88.19 210 SER A N 1
ATOM 1658 C CA . SER A 1 210 ? 19.104 -4.520 24.779 1.00 88.19 210 SER A CA 1
ATOM 1659 C C . SER A 1 210 ? 19.418 -5.862 24.107 1.00 88.19 210 SER A C 1
ATOM 1661 O O . SER A 1 210 ? 20.158 -5.920 23.124 1.00 88.19 210 SER A O 1
ATOM 1663 N N . ARG A 1 211 ? 18.831 -6.957 24.605 1.00 87.56 211 ARG A N 1
ATOM 1664 C CA . ARG A 1 211 ? 18.984 -8.294 24.019 1.00 87.56 211 ARG A CA 1
ATOM 1665 C C . ARG A 1 211 ? 18.143 -8.435 22.756 1.00 87.56 211 ARG A C 1
ATOM 1667 O O . ARG A 1 211 ? 18.615 -9.039 21.795 1.00 87.56 211 ARG A O 1
ATOM 1674 N N . LEU A 1 212 ? 16.933 -7.873 22.741 1.00 88.19 212 LEU A N 1
ATOM 1675 C CA . LEU A 1 212 ? 16.073 -7.828 21.554 1.00 88.19 212 LEU A CA 1
ATOM 1676 C C . LEU A 1 212 ? 16.722 -7.023 20.423 1.00 88.19 212 LEU A C 1
ATOM 1678 O O . LEU A 1 212 ? 16.698 -7.454 19.269 1.00 88.19 212 LEU A O 1
ATOM 1682 N N . ASP A 1 213 ? 17.365 -5.907 20.740 1.00 85.69 213 ASP A N 1
ATOM 1683 C CA . ASP A 1 213 ? 18.085 -5.088 19.768 1.00 85.69 213 ASP A CA 1
ATOM 1684 C C . ASP A 1 213 ? 19.313 -5.821 19.221 1.00 85.69 213 ASP A C 1
ATOM 1686 O O . ASP A 1 213 ? 19.526 -5.839 18.010 1.00 85.69 213 ASP A O 1
ATOM 1690 N N . ALA A 1 214 ? 20.063 -6.529 20.074 1.00 83.88 214 ALA A N 1
ATOM 1691 C CA . ALA A 1 214 ? 21.215 -7.324 19.645 1.00 83.88 214 ALA A CA 1
ATOM 1692 C C . ALA A 1 214 ? 20.844 -8.456 18.664 1.00 83.88 214 ALA A C 1
ATOM 1694 O O . ALA A 1 214 ? 21.621 -8.776 17.764 1.00 83.88 214 ALA A O 1
ATOM 1695 N N . ILE A 1 215 ? 19.658 -9.062 18.804 1.00 81.56 215 ILE A N 1
ATOM 1696 C CA . ILE A 1 215 ? 19.192 -10.137 17.907 1.00 81.56 215 ILE A CA 1
ATOM 1697 C C . ILE A 1 215 ? 18.372 -9.628 16.717 1.00 81.56 215 ILE A C 1
ATOM 1699 O O . ILE A 1 215 ? 18.200 -10.368 15.746 1.00 81.56 215 ILE A O 1
ATOM 1703 N N . THR A 1 216 ? 17.866 -8.390 16.765 1.00 77.56 216 THR A N 1
ATOM 1704 C CA . THR A 1 216 ? 17.038 -7.792 15.705 1.00 77.56 216 THR A CA 1
ATOM 1705 C C . THR A 1 216 ? 17.690 -7.912 14.320 1.00 77.56 216 THR A C 1
ATOM 1707 O O . THR A 1 216 ? 17.001 -8.373 13.403 1.00 77.56 216 THR A O 1
ATOM 1710 N N . PRO A 1 217 ? 19.001 -7.633 14.137 1.00 73.62 217 PRO A N 1
ATOM 1711 C CA . PRO A 1 217 ? 19.672 -7.829 12.856 1.00 73.62 217 PRO A CA 1
ATOM 1712 C C . PRO A 1 217 ? 19.562 -9.261 12.334 1.00 73.62 217 PRO A C 1
ATOM 1714 O O . PRO A 1 217 ? 19.329 -9.449 11.149 1.00 73.62 217 PRO A O 1
ATOM 1717 N N . ASN A 1 218 ? 19.649 -10.287 13.183 1.00 70.56 218 ASN A N 1
ATOM 1718 C CA . ASN A 1 218 ? 19.584 -11.684 12.739 1.00 70.56 218 ASN A CA 1
ATOM 1719 C C . ASN A 1 218 ? 18.199 -12.043 12.188 1.00 70.56 218 ASN A C 1
ATOM 1721 O O . ASN A 1 218 ? 18.088 -12.725 11.164 1.00 70.56 218 ASN A O 1
ATOM 1725 N N . PHE A 1 219 ? 17.135 -11.534 12.814 1.00 65.62 219 PHE A N 1
ATOM 1726 C CA . PHE A 1 219 ? 15.782 -11.654 12.275 1.00 65.62 219 PHE A CA 1
ATOM 1727 C C . PHE A 1 219 ? 15.653 -10.861 10.975 1.00 65.62 219 PHE A C 1
ATOM 1729 O O . PHE A 1 219 ? 15.225 -11.408 9.959 1.00 65.62 219 PHE A O 1
ATOM 1736 N N . GLN A 1 220 ? 16.097 -9.606 10.961 1.00 62.06 220 GLN A N 1
ATOM 1737 C CA . GLN A 1 220 ? 16.046 -8.765 9.770 1.00 62.06 220 GLN A CA 1
ATOM 1738 C C . GLN A 1 220 ? 16.861 -9.345 8.610 1.00 62.06 220 GLN A C 1
ATOM 1740 O O . GLN A 1 220 ? 16.396 -9.271 7.490 1.00 62.06 220 GLN A O 1
ATOM 1745 N N . HIS A 1 221 ? 18.014 -9.976 8.831 1.00 54.22 221 HIS A N 1
ATOM 1746 C CA . HIS A 1 221 ? 18.822 -10.634 7.797 1.00 54.22 221 HIS A CA 1
ATOM 1747 C C . HIS A 1 221 ? 18.183 -11.924 7.289 1.00 54.22 221 HIS A C 1
ATOM 1749 O O . HIS A 1 221 ? 18.236 -12.207 6.096 1.00 54.22 221 HIS A O 1
ATOM 1755 N N . THR A 1 222 ? 17.531 -12.679 8.174 1.00 50.16 222 THR A N 1
ATOM 1756 C CA . THR A 1 222 ? 16.821 -13.903 7.795 1.00 50.16 222 THR A CA 1
ATOM 1757 C C . THR A 1 222 ? 15.571 -13.585 6.978 1.00 50.16 222 THR A C 1
ATOM 1759 O O . THR A 1 222 ? 15.209 -14.374 6.111 1.00 50.16 222 THR A O 1
ATOM 1762 N N . TRP A 1 223 ? 14.886 -12.467 7.245 1.00 48.56 223 TRP A N 1
ATOM 1763 C CA . TRP A 1 223 ? 13.674 -12.018 6.536 1.00 48.56 223 TRP A CA 1
ATOM 1764 C C . TRP A 1 223 ? 13.933 -10.929 5.482 1.00 48.56 223 TRP A C 1
ATOM 1766 O O . TRP A 1 223 ? 13.042 -10.630 4.686 1.00 48.56 223 TRP A O 1
ATOM 1776 N N . ARG A 1 224 ? 15.154 -10.387 5.417 1.00 41.28 224 ARG A N 1
ATOM 1777 C CA . ARG A 1 224 ? 15.657 -9.599 4.292 1.00 41.28 224 ARG A CA 1
ATOM 1778 C C . ARG A 1 224 ? 15.703 -10.534 3.103 1.00 41.28 224 ARG A C 1
ATOM 1780 O O . ARG A 1 224 ? 16.297 -11.607 3.144 1.00 41.28 224 ARG A O 1
ATOM 1787 N N . PHE A 1 225 ? 15.106 -10.085 2.012 1.00 39.81 225 PHE A N 1
ATOM 1788 C CA . PHE A 1 225 ? 15.556 -10.524 0.708 1.00 39.81 225 PHE A CA 1
ATOM 1789 C C . PHE A 1 225 ? 17.098 -10.414 0.661 1.00 39.81 225 PHE A C 1
ATOM 1791 O O . PHE A 1 225 ? 17.616 -9.313 0.878 1.00 39.81 225 PHE A O 1
ATOM 1798 N N . PRO A 1 226 ? 17.834 -11.480 0.303 1.00 36.88 226 PRO A N 1
ATOM 1799 C CA . PRO A 1 226 ? 19.227 -11.349 -0.127 1.00 36.88 226 PRO A CA 1
ATOM 1800 C C . PRO A 1 226 ? 19.366 -10.390 -1.324 1.00 36.88 226 PRO A C 1
ATOM 1802 O O . PRO A 1 226 ? 20.433 -9.840 -1.555 1.00 36.88 226 PRO A O 1
ATOM 1805 N N . SER A 1 227 ? 18.270 -10.140 -2.047 1.00 38.12 227 SER A N 1
ATOM 1806 C CA . SER A 1 227 ? 18.151 -9.160 -3.123 1.00 38.12 227 SER A CA 1
ATOM 1807 C C . SER A 1 227 ? 17.763 -7.749 -2.630 1.00 38.12 227 SER A C 1
ATOM 1809 O O . SER A 1 227 ? 18.505 -6.811 -2.867 1.00 38.12 227 SER A O 1
ATOM 1811 N N . CYS A 1 228 ? 16.682 -7.526 -1.879 1.00 37.31 228 CYS A N 1
ATOM 1812 C CA . CYS A 1 228 ? 16.175 -6.175 -1.553 1.00 37.31 228 CYS A CA 1
ATOM 1813 C C . CYS A 1 228 ? 16.910 -5.378 -0.460 1.00 37.31 228 CYS A C 1
ATOM 1815 O O . CYS A 1 228 ? 16.550 -4.225 -0.225 1.00 37.31 228 CYS A O 1
ATOM 1817 N N . GLY A 1 229 ? 17.948 -5.926 0.177 1.00 30.42 229 GLY A N 1
ATOM 1818 C CA . GLY A 1 229 ? 18.897 -5.108 0.948 1.00 30.42 229 GLY A CA 1
ATOM 1819 C C . GLY A 1 229 ? 19.751 -4.194 0.055 1.00 30.42 229 GLY A C 1
ATOM 1820 O O . GLY A 1 229 ? 20.184 -3.139 0.506 1.00 30.42 229 GLY A O 1
ATOM 1821 N N . GLY A 1 230 ? 19.919 -4.577 -1.219 1.00 35.50 230 GLY A N 1
ATOM 1822 C CA . GLY A 1 230 ? 20.627 -3.827 -2.260 1.00 35.50 230 GLY A CA 1
ATOM 1823 C C . GLY A 1 230 ? 19.843 -3.652 -3.568 1.00 35.50 230 GLY A C 1
ATOM 1824 O O . GLY A 1 230 ? 20.328 -2.969 -4.463 1.00 35.50 230 GLY A O 1
ATOM 1825 N N . CYS A 1 231 ? 18.631 -4.207 -3.717 1.00 37.16 231 CYS A N 1
ATOM 1826 C CA . CYS A 1 231 ? 17.837 -3.938 -4.912 1.00 37.16 231 CYS A CA 1
ATOM 1827 C C . CYS A 1 231 ? 17.415 -2.476 -4.905 1.00 37.16 231 CYS A C 1
ATOM 1829 O O . CYS A 1 231 ? 16.656 -2.019 -4.046 1.00 37.16 231 CYS A O 1
ATOM 1831 N N . LEU A 1 232 ? 17.886 -1.778 -5.927 1.00 44.25 232 LEU A N 1
ATOM 1832 C CA . LEU A 1 232 ? 17.197 -0.716 -6.640 1.00 44.25 232 LEU A CA 1
ATOM 1833 C C . LEU A 1 232 ? 15.714 -1.094 -6.831 1.00 44.25 232 LEU A C 1
ATOM 1835 O O . LEU A 1 232 ? 15.304 -1.562 -7.889 1.00 44.25 232 LEU A O 1
ATOM 1839 N N . SER A 1 233 ? 14.891 -0.942 -5.788 1.00 53.75 233 SER A N 1
ATOM 1840 C CA . SER A 1 233 ? 13.437 -0.932 -5.943 1.00 53.75 233 SER A CA 1
ATOM 1841 C C . SER A 1 233 ? 13.103 0.140 -6.976 1.00 53.75 233 SER A C 1
ATOM 1843 O O . SER A 1 233 ? 13.810 1.145 -7.026 1.00 53.75 233 SER A O 1
ATOM 1845 N N . ILE A 1 234 ? 12.058 -0.041 -7.793 1.00 57.69 234 ILE A N 1
ATOM 1846 C CA . ILE A 1 234 ? 11.707 0.935 -8.845 1.00 57.69 234 ILE A CA 1
ATOM 1847 C C . ILE A 1 234 ? 11.763 2.384 -8.313 1.00 57.69 234 ILE A C 1
ATOM 1849 O O . ILE A 1 234 ? 12.428 3.201 -8.938 1.00 57.69 234 ILE A O 1
ATOM 1853 N N . PRO A 1 235 ? 11.245 2.710 -7.107 1.00 56.16 235 PRO A N 1
ATOM 1854 C CA . PRO A 1 235 ? 11.394 4.052 -6.540 1.00 56.16 235 PRO A CA 1
ATOM 1855 C C . PRO A 1 235 ? 12.841 4.481 -6.248 1.00 56.16 235 PRO A C 1
ATOM 1857 O O . PRO A 1 235 ? 13.190 5.627 -6.515 1.00 56.16 235 PRO A O 1
ATOM 1860 N N . ARG A 1 236 ? 13.691 3.595 -5.704 1.00 64.56 236 ARG A N 1
ATOM 1861 C CA . ARG A 1 236 ? 15.112 3.894 -5.437 1.00 64.56 236 ARG A CA 1
ATOM 1862 C C . ARG A 1 236 ? 15.903 4.047 -6.733 1.00 64.56 236 ARG A C 1
ATOM 1864 O O . ARG A 1 236 ? 16.701 4.967 -6.831 1.00 64.56 236 ARG A O 1
ATOM 1871 N N . LEU A 1 237 ? 15.637 3.199 -7.725 1.00 73.19 237 LEU A N 1
ATOM 1872 C CA . LEU A 1 237 ? 16.209 3.310 -9.064 1.00 73.19 237 LEU A CA 1
ATOM 1873 C C . LEU A 1 237 ? 15.830 4.635 -9.711 1.00 73.19 237 LEU A C 1
ATOM 1875 O O . LEU A 1 237 ? 16.702 5.387 -10.126 1.00 73.19 237 LEU A O 1
ATOM 1879 N N . THR A 1 238 ? 14.534 4.946 -9.754 1.00 74.06 238 THR A N 1
ATOM 1880 C CA . THR A 1 238 ? 14.032 6.197 -10.320 1.00 74.06 238 THR A CA 1
ATOM 1881 C C . THR A 1 238 ? 14.603 7.404 -9.585 1.00 74.06 238 THR A C 1
ATOM 1883 O O . THR A 1 238 ? 14.947 8.386 -10.231 1.00 74.06 238 THR A O 1
ATOM 1886 N N . TYR A 1 239 ? 14.744 7.337 -8.259 1.00 79.75 239 TYR A N 1
ATOM 1887 C CA . TYR A 1 239 ? 15.410 8.382 -7.488 1.00 79.75 239 TYR A CA 1
ATOM 1888 C C . TYR A 1 239 ? 16.870 8.547 -7.926 1.00 79.75 239 TYR A C 1
ATOM 1890 O O . TYR A 1 239 ? 17.243 9.627 -8.371 1.00 79.75 239 TYR A O 1
ATOM 1898 N N . SER A 1 240 ? 17.665 7.473 -7.905 1.00 82.94 240 SER A N 1
ATOM 1899 C CA . SER A 1 240 ? 19.073 7.503 -8.318 1.00 82.94 240 SER A CA 1
ATOM 1900 C C . SER A 1 240 ? 19.254 8.015 -9.748 1.00 82.94 240 SER A C 1
ATOM 1902 O O . SER A 1 240 ? 20.100 8.872 -9.973 1.00 82.94 240 SER A O 1
ATOM 1904 N N . LEU A 1 241 ? 18.422 7.574 -10.696 1.00 84.69 241 LEU A N 1
ATOM 1905 C CA . LEU A 1 241 ? 18.462 8.044 -12.085 1.00 84.69 241 LEU A CA 1
ATOM 1906 C C . LEU A 1 241 ? 18.149 9.534 -12.234 1.00 84.69 241 LEU A C 1
ATOM 1908 O O . LEU A 1 241 ? 18.611 10.165 -13.175 1.00 84.69 241 LEU A O 1
ATOM 1912 N N . ARG A 1 242 ? 17.351 10.097 -11.325 1.00 87.50 242 ARG A N 1
ATOM 1913 C CA . ARG A 1 242 ? 16.921 11.500 -11.369 1.00 87.50 242 ARG A CA 1
ATOM 1914 C C . ARG A 1 242 ? 17.829 12.449 -10.604 1.00 87.50 242 ARG A C 1
ATOM 1916 O O . ARG A 1 242 ? 17.717 13.655 -10.806 1.00 87.50 242 ARG A O 1
ATOM 1923 N N . THR A 1 243 ? 18.658 11.936 -9.696 1.00 86.81 243 THR A N 1
ATOM 1924 C CA . THR A 1 243 ? 19.434 12.773 -8.767 1.00 86.81 243 THR A CA 1
ATOM 1925 C C . THR A 1 243 ? 20.934 12.520 -8.804 1.00 86.81 243 THR A C 1
ATOM 1927 O O . THR A 1 243 ? 21.673 13.309 -8.224 1.00 86.81 243 THR A O 1
ATOM 1930 N N . ALA A 1 244 ? 21.400 11.436 -9.426 1.00 88.25 244 ALA A N 1
ATOM 1931 C CA . ALA A 1 244 ? 22.816 11.089 -9.488 1.00 88.25 244 ALA A CA 1
ATOM 1932 C C . ALA A 1 244 ? 23.303 10.980 -10.943 1.00 88.25 244 ALA A C 1
ATOM 1934 O O . ALA A 1 244 ? 22.536 10.556 -11.813 1.00 88.25 244 ALA A O 1
ATOM 1935 N N . PRO A 1 245 ? 24.580 11.302 -11.217 1.00 88.38 245 PRO A N 1
ATOM 1936 C CA . PRO A 1 245 ? 25.183 11.153 -12.537 1.00 88.38 245 PRO A CA 1
ATOM 1937 C C . PRO A 1 245 ? 25.512 9.677 -12.827 1.00 88.38 245 PRO A C 1
ATOM 1939 O O . PRO A 1 245 ? 26.668 9.263 -12.874 1.00 88.38 245 PRO A O 1
ATOM 1942 N N . VAL A 1 246 ? 24.476 8.847 -12.991 1.00 86.06 246 VAL A N 1
ATOM 1943 C CA . VAL A 1 246 ? 24.603 7.381 -13.130 1.00 86.06 246 VAL A CA 1
ATOM 1944 C C . VAL A 1 246 ? 25.461 6.981 -14.341 1.00 86.06 246 VAL A C 1
ATOM 1946 O O . VAL A 1 246 ? 26.152 5.967 -14.289 1.00 86.06 246 VAL A O 1
ATOM 1949 N N . TRP A 1 247 ? 25.509 7.799 -15.398 1.00 84.19 247 TRP A N 1
ATOM 1950 C CA . TRP A 1 247 ? 26.352 7.560 -16.581 1.00 84.19 247 TRP A CA 1
ATOM 1951 C C . TRP A 1 247 ? 27.865 7.578 -16.301 1.00 84.19 247 TRP A C 1
ATOM 1953 O O . TRP A 1 247 ? 28.634 7.072 -17.124 1.00 84.19 247 TRP A O 1
ATOM 1963 N N . LEU A 1 248 ? 28.304 8.119 -15.158 1.00 86.25 248 LEU A N 1
ATOM 1964 C CA . LEU A 1 248 ? 29.697 8.039 -14.702 1.00 86.25 248 LEU A CA 1
ATOM 1965 C C . LEU A 1 248 ? 30.055 6.642 -14.169 1.00 86.25 248 LEU A C 1
ATOM 1967 O O . LEU A 1 248 ? 31.212 6.232 -14.224 1.00 86.25 248 LEU A O 1
ATOM 1971 N N . HIS A 1 249 ? 29.056 5.876 -13.729 1.00 86.44 249 HIS A N 1
ATOM 1972 C CA . HIS A 1 249 ? 29.183 4.530 -13.166 1.00 86.44 249 HIS A CA 1
ATOM 1973 C C . HIS A 1 249 ? 28.861 3.469 -14.225 1.00 86.44 249 HIS A C 1
ATOM 1975 O O . HIS A 1 249 ? 27.862 2.743 -14.159 1.00 86.44 249 HIS A O 1
ATOM 1981 N N . ARG A 1 250 ? 29.678 3.439 -15.287 1.00 80.94 250 ARG A N 1
ATOM 1982 C CA . ARG A 1 250 ? 29.424 2.599 -16.472 1.00 80.94 250 ARG A CA 1
ATOM 1983 C C . ARG A 1 250 ? 29.473 1.104 -16.172 1.00 80.94 250 ARG A C 1
ATOM 1985 O O . ARG A 1 250 ? 28.754 0.350 -16.818 1.00 80.94 250 ARG A O 1
ATOM 1992 N N . GLU A 1 251 ? 30.324 0.679 -15.246 1.00 80.25 251 GLU A N 1
ATOM 1993 C CA . GLU A 1 251 ? 30.511 -0.740 -14.941 1.00 80.25 251 GLU A CA 1
ATOM 1994 C C . GLU A 1 251 ? 29.322 -1.289 -14.147 1.00 80.25 251 GLU A C 1
ATOM 1996 O O . GLU A 1 251 ? 28.737 -2.306 -14.507 1.00 80.25 251 GLU A O 1
ATOM 2001 N N . GLU A 1 252 ? 28.880 -0.549 -13.136 1.00 80.50 252 GLU A N 1
ATOM 2002 C CA . GLU A 1 252 ? 27.712 -0.875 -12.323 1.00 80.50 252 GLU A CA 1
ATOM 2003 C C . GLU A 1 252 ? 26.424 -0.833 -13.154 1.00 80.50 252 GLU A C 1
ATOM 2005 O O . GLU A 1 252 ? 25.556 -1.695 -13.010 1.00 80.50 252 GLU A O 1
ATOM 2010 N N . SER A 1 253 ? 26.321 0.133 -14.074 1.00 76.62 253 SER A N 1
ATOM 2011 C CA . SER A 1 253 ? 25.196 0.221 -15.010 1.00 76.62 253 SER A CA 1
ATOM 2012 C C . SER A 1 253 ? 25.123 -1.000 -15.930 1.00 76.62 253 SER A C 1
ATOM 2014 O O . SER A 1 253 ? 24.046 -1.556 -16.124 1.00 76.62 253 SER A O 1
ATOM 2016 N N . LYS A 1 254 ? 26.268 -1.467 -16.450 1.00 78.56 254 LYS A N 1
ATOM 2017 C CA . LYS A 1 254 ? 26.329 -2.691 -17.264 1.00 78.56 254 LYS A CA 1
ATOM 2018 C C . LYS A 1 254 ? 25.942 -3.929 -16.468 1.00 78.56 254 LYS A C 1
ATOM 2020 O O . LYS A 1 254 ? 25.148 -4.721 -16.957 1.00 78.56 254 LYS A O 1
ATOM 2025 N N . GLN A 1 255 ? 26.458 -4.078 -15.248 1.00 79.44 255 GLN A N 1
ATOM 2026 C CA . GLN A 1 255 ? 26.110 -5.209 -14.383 1.00 79.44 255 GLN A CA 1
ATOM 2027 C C . GLN A 1 255 ? 24.606 -5.255 -14.099 1.00 79.44 255 GLN A C 1
ATOM 2029 O O . GLN A 1 255 ? 24.002 -6.325 -14.098 1.00 79.44 255 GLN A O 1
ATOM 2034 N N . TYR A 1 256 ? 23.977 -4.098 -13.891 1.00 77.81 256 TYR A N 1
ATOM 2035 C CA . TYR A 1 256 ? 22.531 -4.024 -13.720 1.00 77.81 256 TYR A CA 1
ATOM 2036 C C . TYR A 1 256 ? 21.772 -4.425 -14.992 1.00 77.81 256 TYR A C 1
ATOM 2038 O O . TYR A 1 256 ? 20.838 -5.224 -14.910 1.00 77.81 256 TYR A O 1
ATOM 2046 N N . ASP A 1 257 ? 22.184 -3.918 -16.158 1.00 76.38 257 ASP A N 1
ATOM 2047 C CA . ASP A 1 257 ? 21.580 -4.282 -17.444 1.00 76.38 257 ASP A CA 1
ATOM 2048 C C . ASP A 1 257 ? 21.731 -5.794 -17.727 1.00 76.38 257 ASP A C 1
ATOM 2050 O O . ASP A 1 257 ? 20.794 -6.431 -18.204 1.00 76.38 257 ASP A O 1
ATOM 2054 N N . GLU A 1 258 ? 22.869 -6.403 -17.376 1.00 79.12 258 GLU A N 1
ATOM 2055 C CA . GLU A 1 258 ? 23.103 -7.852 -17.481 1.00 79.12 258 GLU A CA 1
ATOM 2056 C C . GLU A 1 258 ? 22.195 -8.656 -16.543 1.00 79.12 258 GLU A C 1
ATOM 2058 O O . GLU A 1 258 ? 21.564 -9.621 -16.969 1.00 79.12 258 GLU A O 1
ATOM 2063 N N . VAL A 1 259 ? 22.038 -8.229 -15.288 1.00 79.00 259 VAL A N 1
ATOM 2064 C CA . VAL A 1 259 ? 21.128 -8.890 -14.339 1.00 79.00 259 VAL A CA 1
ATOM 2065 C C . VAL A 1 259 ? 19.673 -8.788 -14.800 1.00 79.00 259 VAL A C 1
ATOM 2067 O O . VAL A 1 259 ? 18.928 -9.765 -14.703 1.00 79.00 259 VAL A O 1
ATOM 2070 N N . LEU A 1 260 ? 19.250 -7.632 -15.323 1.00 74.12 260 LEU A N 1
ATOM 2071 C CA . LEU A 1 260 ? 17.922 -7.488 -15.923 1.00 74.12 260 LEU A CA 1
ATOM 2072 C C . LEU A 1 260 ? 17.741 -8.427 -17.116 1.00 74.12 260 LEU A C 1
ATOM 2074 O O . LEU A 1 260 ? 16.663 -9.007 -17.270 1.00 74.12 260 LEU A O 1
ATOM 2078 N N . LYS A 1 261 ? 18.788 -8.598 -17.931 1.00 76.00 261 LYS A N 1
ATOM 2079 C CA . LYS A 1 261 ? 18.794 -9.529 -19.064 1.00 76.00 261 LYS A CA 1
ATOM 2080 C C . LYS A 1 261 ? 18.523 -10.938 -18.583 1.00 76.00 261 LYS A C 1
ATOM 2082 O O . LYS A 1 261 ? 17.543 -11.537 -19.010 1.00 76.00 261 LYS A O 1
ATOM 2087 N N . ASP A 1 262 ? 19.341 -11.418 -17.655 1.00 78.81 262 ASP A N 1
ATOM 2088 C CA . ASP A 1 262 ? 19.276 -12.777 -17.129 1.00 78.81 262 ASP A CA 1
ATOM 2089 C C . ASP A 1 262 ? 17.921 -13.064 -16.471 1.00 78.81 262 ASP A C 1
ATOM 2091 O O . ASP A 1 262 ? 17.341 -14.136 -16.658 1.00 78.81 262 ASP A O 1
ATOM 2095 N N . LEU A 1 263 ? 17.377 -12.092 -15.732 1.00 72.69 263 LEU A N 1
ATOM 2096 C CA . LEU A 1 263 ? 16.047 -12.194 -15.133 1.00 72.69 263 LEU A CA 1
ATOM 2097 C C . LEU A 1 263 ? 14.956 -12.312 -16.195 1.00 72.69 263 LEU A C 1
ATOM 2099 O O . LEU A 1 263 ? 14.076 -13.165 -16.071 1.00 72.69 263 LEU A O 1
ATOM 2103 N N . LEU A 1 264 ? 15.004 -11.479 -17.235 1.00 71.69 264 LEU A N 1
ATOM 2104 C CA . LEU A 1 264 ? 14.022 -11.531 -18.307 1.00 71.69 264 LEU A CA 1
ATOM 2105 C C . LEU A 1 264 ? 14.134 -12.854 -19.071 1.00 71.69 264 LEU A C 1
ATOM 2107 O O . LEU A 1 264 ? 13.119 -13.527 -19.235 1.00 71.69 264 LEU A O 1
ATOM 2111 N N . GLU A 1 265 ? 15.345 -13.280 -19.446 1.00 78.94 265 GLU A N 1
ATOM 2112 C CA . GLU A 1 265 ? 15.588 -14.582 -20.084 1.00 78.94 265 GLU A CA 1
ATOM 2113 C C . GLU A 1 265 ? 15.040 -15.737 -19.237 1.00 78.94 265 GLU A C 1
ATOM 2115 O O . GLU A 1 265 ? 14.435 -16.660 -19.782 1.00 78.94 265 GLU A O 1
ATOM 2120 N N . ALA A 1 266 ? 15.175 -15.672 -17.909 1.00 76.25 266 ALA A N 1
ATOM 2121 C CA . ALA A 1 266 ? 14.632 -16.675 -16.997 1.00 76.25 266 ALA A CA 1
ATOM 2122 C C . ALA A 1 266 ? 13.093 -16.658 -16.928 1.00 76.25 266 ALA A C 1
ATOM 2124 O O . ALA A 1 266 ? 12.471 -17.721 -16.913 1.00 76.25 266 ALA A O 1
ATOM 2125 N N . ILE A 1 267 ? 12.469 -15.474 -16.902 1.00 71.06 267 ILE A N 1
ATOM 2126 C CA . ILE A 1 267 ? 11.005 -15.319 -16.845 1.00 71.06 267 ILE A CA 1
ATOM 2127 C C . ILE A 1 267 ? 10.366 -15.798 -18.150 1.00 71.06 267 ILE A C 1
ATOM 2129 O O . ILE A 1 267 ? 9.417 -16.587 -18.138 1.00 71.06 267 ILE A O 1
ATOM 2133 N N . VAL A 1 268 ? 10.886 -15.325 -19.284 1.00 72.44 268 VAL A N 1
ATOM 2134 C CA . VAL A 1 268 ? 10.309 -15.606 -20.601 1.00 72.44 268 VAL A CA 1
ATOM 2135 C C . VAL A 1 268 ? 10.894 -16.864 -21.248 1.00 72.44 268 VAL A C 1
ATOM 2137 O O . VAL A 1 268 ? 10.401 -17.297 -22.281 1.00 72.44 268 VAL A O 1
ATOM 2140 N N . ASN A 1 269 ? 11.890 -17.501 -20.627 1.00 77.38 269 ASN A N 1
ATOM 2141 C CA . ASN A 1 269 ? 12.563 -18.709 -21.118 1.00 77.38 269 ASN A CA 1
ATOM 2142 C C . ASN A 1 269 ? 13.038 -18.577 -22.578 1.00 77.38 269 ASN A C 1
ATOM 2144 O O . ASN A 1 269 ? 12.815 -19.466 -23.401 1.00 77.38 269 ASN A O 1
ATOM 2148 N N . ILE A 1 270 ? 13.646 -17.437 -22.906 1.00 77.56 270 ILE A N 1
ATOM 2149 C CA . ILE A 1 270 ? 14.129 -17.089 -24.248 1.00 77.56 270 ILE A CA 1
ATOM 2150 C C . ILE A 1 270 ? 15.544 -16.543 -24.114 1.00 77.56 270 ILE A C 1
ATOM 2152 O O . ILE A 1 270 ? 15.776 -15.673 -23.284 1.00 77.56 270 ILE A O 1
ATOM 2156 N N . SER A 1 271 ? 16.469 -17.009 -24.954 1.00 81.19 271 SER A N 1
ATOM 2157 C CA . SER A 1 271 ? 17.815 -16.434 -25.031 1.00 81.19 271 SER A CA 1
ATOM 2158 C C . SER A 1 271 ? 17.824 -15.195 -25.928 1.00 81.19 271 SER A C 1
ATOM 2160 O O . SER A 1 271 ? 17.302 -15.225 -27.047 1.00 81.19 271 SER A O 1
ATOM 2162 N N . MET A 1 272 ? 18.423 -14.111 -25.437 1.00 77.44 272 MET A N 1
ATOM 2163 C CA . MET A 1 272 ? 18.509 -12.824 -26.112 1.00 77.44 272 MET A CA 1
ATOM 2164 C C . MET A 1 272 ? 19.967 -12.469 -26.427 1.00 77.44 272 MET A C 1
ATOM 2166 O O . MET A 1 272 ? 20.868 -12.522 -25.587 1.00 77.44 272 MET A O 1
ATOM 2170 N N . SER A 1 273 ? 20.226 -12.031 -27.655 1.00 78.25 273 SER A N 1
ATOM 2171 C CA . SER A 1 273 ? 21.496 -11.400 -28.009 1.00 78.25 273 SER A CA 1
ATOM 2172 C C . SER A 1 273 ? 21.522 -9.935 -27.560 1.00 78.25 273 SER A C 1
ATOM 2174 O O . SER A 1 273 ? 20.482 -9.305 -27.357 1.00 78.25 273 SER A O 1
ATOM 2176 N N . ASN A 1 274 ? 22.718 -9.352 -27.453 1.00 71.69 274 ASN A N 1
ATOM 2177 C CA . ASN A 1 274 ? 22.854 -7.928 -27.128 1.00 71.69 274 ASN A CA 1
ATOM 2178 C C . ASN A 1 274 ? 22.220 -7.029 -28.209 1.00 71.69 274 ASN A C 1
ATOM 2180 O O . ASN A 1 274 ? 21.697 -5.967 -27.894 1.00 71.69 274 ASN A O 1
ATOM 2184 N N . GLU A 1 275 ? 22.182 -7.470 -29.471 1.00 70.88 275 GLU A N 1
ATOM 2185 C CA . GLU A 1 275 ? 21.468 -6.753 -30.537 1.00 70.88 275 GLU A CA 1
ATOM 2186 C C . GLU A 1 275 ? 19.945 -6.785 -30.364 1.00 70.88 275 GLU A C 1
ATOM 2188 O O . GLU A 1 275 ? 19.277 -5.790 -30.649 1.00 70.88 275 GLU A O 1
ATOM 2193 N N . GLN A 1 276 ? 19.382 -7.909 -29.911 1.00 72.00 276 GLN A N 1
ATOM 2194 C CA . GLN A 1 276 ? 17.942 -8.042 -29.655 1.00 72.00 276 GLN A CA 1
ATOM 2195 C C . GLN A 1 276 ? 17.523 -7.184 -28.463 1.00 72.00 276 GLN A C 1
ATOM 2197 O O . GLN A 1 276 ? 16.515 -6.485 -28.532 1.00 72.00 276 GLN A O 1
ATOM 2202 N N . VAL A 1 277 ? 18.362 -7.149 -27.428 1.00 68.00 277 VAL A N 1
ATOM 2203 C CA . VAL A 1 277 ? 18.241 -6.232 -26.292 1.00 68.00 277 VAL A CA 1
ATOM 2204 C C . VAL A 1 277 ? 18.210 -4.770 -26.764 1.00 68.00 277 VAL A C 1
ATOM 2206 O O . VAL A 1 277 ? 17.247 -4.053 -26.495 1.00 68.00 277 VAL A O 1
ATOM 2209 N N . VAL A 1 278 ? 19.196 -4.341 -27.557 1.00 66.38 278 VAL A N 1
ATOM 2210 C CA . VAL A 1 278 ? 19.269 -2.969 -28.099 1.00 66.38 278 VAL A CA 1
ATOM 2211 C C . VAL A 1 278 ? 18.090 -2.650 -29.026 1.00 66.38 278 VAL A C 1
ATOM 2213 O O . VAL A 1 278 ? 17.573 -1.535 -29.008 1.00 66.38 278 VAL A O 1
ATOM 2216 N N . SER A 1 279 ? 17.635 -3.618 -29.823 1.00 64.31 279 SER A N 1
ATOM 2217 C CA . SER A 1 279 ? 16.484 -3.443 -30.718 1.00 64.31 279 SER A CA 1
ATOM 2218 C C . SER A 1 279 ? 15.169 -3.302 -29.953 1.00 64.31 279 SER A C 1
ATOM 2220 O O . SER A 1 279 ? 14.290 -2.558 -30.380 1.00 64.31 279 SER A O 1
ATOM 2222 N N . SER A 1 280 ? 15.042 -3.984 -28.813 1.00 61.06 280 SER A N 1
ATOM 2223 C CA . SER A 1 280 ? 13.855 -3.912 -27.960 1.00 61.06 280 SER A CA 1
ATOM 2224 C C . SER A 1 280 ? 13.705 -2.556 -27.265 1.00 61.06 280 SER A C 1
ATOM 2226 O O . SER A 1 280 ? 12.592 -2.047 -27.165 1.00 61.06 280 SER A O 1
ATOM 2228 N N . GLY A 1 281 ? 14.823 -1.925 -26.886 1.00 56.97 281 GLY A N 1
ATOM 2229 C CA . GLY A 1 281 ? 14.850 -0.592 -26.272 1.00 56.97 281 GLY A CA 1
ATOM 2230 C C . GLY A 1 281 ? 14.629 0.579 -27.236 1.00 56.97 281 GLY A C 1
ATOM 2231 O O . GLY A 1 281 ? 14.459 1.710 -26.784 1.00 56.97 281 GLY A O 1
ATOM 2232 N N . ALA A 1 282 ? 14.639 0.333 -28.551 1.00 55.84 282 ALA A N 1
ATOM 2233 C CA . ALA A 1 282 ? 14.512 1.374 -29.574 1.00 55.84 282 ALA A CA 1
ATOM 2234 C C . ALA A 1 282 ? 13.056 1.758 -29.894 1.00 55.84 282 ALA A C 1
ATOM 2236 O O . ALA A 1 282 ? 12.806 2.863 -30.368 1.00 55.84 282 ALA A O 1
ATOM 2237 N N . SER A 1 283 ? 12.083 0.873 -29.644 1.00 54.56 283 SER A N 1
ATOM 2238 C CA . SER A 1 283 ? 10.663 1.209 -29.797 1.00 54.56 283 SER A CA 1
ATOM 2239 C C . SER A 1 283 ? 10.106 1.681 -28.459 1.00 54.56 283 SER A C 1
ATOM 2241 O O . SER A 1 283 ? 9.893 0.885 -27.544 1.00 54.56 283 SER A O 1
ATOM 2243 N N . CYS A 1 284 ? 9.840 2.983 -28.353 1.00 47.91 284 CYS A N 1
ATOM 2244 C CA . CYS A 1 284 ? 9.251 3.595 -27.162 1.00 47.91 284 CYS A CA 1
ATOM 2245 C C . CYS A 1 284 ? 7.830 3.069 -26.836 1.00 47.91 284 CYS A C 1
ATOM 2247 O O . CYS A 1 284 ? 7.321 3.333 -25.754 1.00 47.91 284 CYS A O 1
ATOM 2249 N N . GLU A 1 285 ? 7.209 2.272 -27.712 1.00 49.03 285 GLU A N 1
ATOM 2250 C CA . GLU A 1 285 ? 5.906 1.643 -27.462 1.00 49.03 285 GLU A CA 1
ATOM 2251 C C . GLU A 1 285 ? 6.007 0.187 -26.963 1.00 49.03 285 GLU A C 1
ATOM 2253 O O . GLU A 1 285 ? 5.062 -0.328 -26.379 1.00 49.03 285 GLU A O 1
ATOM 2258 N N . VAL A 1 286 ? 7.151 -0.501 -27.081 1.00 42.78 286 VAL A N 1
ATOM 2259 C CA . VAL A 1 286 ? 7.315 -1.921 -26.658 1.00 42.78 286 VAL A CA 1
ATOM 2260 C C . VAL A 1 286 ? 7.735 -2.029 -25.177 1.00 42.78 286 VAL A C 1
ATOM 2262 O O . VAL A 1 286 ? 8.333 -3.005 -24.732 1.00 42.78 286 VAL A O 1
ATOM 2265 N N . TRP A 1 287 ? 7.378 -1.021 -24.383 1.00 49.16 287 TRP A N 1
ATOM 2266 C CA . TRP A 1 287 ? 7.928 -0.663 -23.067 1.00 49.16 287 TRP A CA 1
ATOM 2267 C C . TRP A 1 287 ? 7.745 -1.666 -21.915 1.00 49.16 287 TRP A C 1
ATOM 2269 O O . TRP A 1 287 ? 8.150 -1.402 -20.786 1.00 49.16 287 TRP A O 1
ATOM 2279 N N . TRP A 1 288 ? 7.174 -2.839 -22.168 1.00 41.56 288 TRP A N 1
ATOM 2280 C CA . TRP A 1 288 ? 6.878 -3.821 -21.128 1.00 41.56 288 TRP A CA 1
ATOM 2281 C C . TRP A 1 288 ? 8.063 -4.728 -20.754 1.00 41.56 288 TRP A C 1
ATOM 2283 O O . TRP A 1 288 ? 8.004 -5.392 -19.724 1.00 41.56 288 TRP A O 1
ATOM 2293 N N . ALA A 1 289 ? 9.152 -4.740 -21.531 1.00 39.34 289 ALA A N 1
ATOM 2294 C CA . ALA A 1 289 ? 10.356 -5.512 -21.195 1.00 39.34 289 ALA A CA 1
ATOM 2295 C C . ALA A 1 289 ? 11.383 -4.737 -20.339 1.00 39.34 289 ALA A C 1
ATOM 2297 O O . ALA A 1 289 ? 12.391 -5.315 -19.945 1.00 39.34 289 ALA A O 1
ATOM 2298 N N . GLY A 1 290 ? 11.167 -3.441 -20.062 1.00 43.03 290 GLY A N 1
ATOM 2299 C CA . GLY A 1 290 ? 12.058 -2.644 -19.202 1.00 43.03 290 GLY A CA 1
ATOM 2300 C C . GLY A 1 290 ? 13.496 -2.492 -19.716 1.00 43.03 290 GLY A C 1
ATOM 2301 O O . GLY A 1 290 ? 14.374 -2.079 -18.966 1.00 43.03 290 GLY A O 1
ATOM 2302 N N . PHE A 1 291 ? 13.753 -2.821 -20.982 1.00 49.97 291 PHE A N 1
ATOM 2303 C CA . PHE A 1 291 ? 15.103 -2.937 -21.518 1.00 49.97 291 PHE A CA 1
ATOM 2304 C C . PHE A 1 291 ? 15.555 -1.668 -22.242 1.00 49.97 291 PHE A C 1
ATOM 2306 O O . PHE A 1 291 ? 15.738 -1.643 -23.457 1.00 49.97 291 PHE A O 1
ATOM 2313 N N . LYS A 1 292 ? 15.761 -0.588 -21.487 1.00 57.56 292 LYS A N 1
ATOM 2314 C CA . LYS A 1 292 ? 16.725 0.436 -21.902 1.00 57.56 292 LYS A CA 1
ATOM 2315 C C . LYS A 1 292 ? 17.980 0.230 -21.078 1.00 57.56 292 LYS A C 1
ATOM 2317 O O . LYS A 1 292 ? 17.898 0.178 -19.856 1.00 57.56 292 LYS A O 1
ATOM 2322 N N . ALA A 1 293 ? 19.121 0.156 -21.757 1.00 61.16 293 ALA A N 1
ATOM 2323 C CA . ALA A 1 293 ? 20.399 0.226 -21.074 1.00 61.16 293 ALA A CA 1
ATOM 2324 C C . ALA A 1 293 ? 20.420 1.490 -20.204 1.00 61.16 293 ALA A C 1
ATOM 2326 O O . ALA A 1 293 ? 20.115 2.589 -20.693 1.00 61.16 293 ALA A O 1
ATOM 2327 N N . LEU A 1 294 ? 20.769 1.333 -18.929 1.00 64.12 294 LEU A N 1
ATOM 2328 C CA . LEU A 1 294 ? 20.804 2.405 -17.931 1.00 64.12 294 LEU A CA 1
ATOM 2329 C C . LEU A 1 294 ? 21.518 3.668 -18.423 1.00 64.12 294 LEU A C 1
ATOM 2331 O O . LEU A 1 294 ? 21.122 4.787 -18.091 1.00 64.12 294 LEU A O 1
ATOM 2335 N N . GLY A 1 295 ? 22.549 3.499 -19.253 1.00 60.53 295 GLY A N 1
ATOM 2336 C CA . GLY A 1 295 ? 23.341 4.597 -19.804 1.00 60.53 295 GLY A CA 1
ATOM 2337 C C . GLY A 1 295 ? 22.531 5.619 -20.611 1.00 60.53 295 GLY A C 1
ATOM 2338 O O . GLY A 1 295 ? 22.752 6.814 -20.452 1.00 60.53 295 GLY A O 1
ATOM 2339 N N . GLY A 1 296 ? 21.564 5.186 -21.427 1.00 64.69 296 GLY A N 1
ATOM 2340 C CA . GLY A 1 296 ? 20.739 6.113 -22.215 1.00 64.69 296 GLY A CA 1
ATOM 2341 C C . GLY A 1 296 ? 19.663 6.792 -21.367 1.00 64.69 296 GLY A C 1
ATOM 2342 O O . GLY A 1 296 ? 19.503 8.009 -21.391 1.00 64.69 296 GLY A O 1
ATOM 2343 N N . HIS A 1 297 ? 18.981 5.999 -20.544 1.00 75.81 297 HIS A N 1
ATOM 2344 C CA . HIS A 1 297 ? 17.834 6.443 -19.756 1.00 75.81 297 HIS A CA 1
ATOM 2345 C C . HIS A 1 297 ? 18.207 7.339 -18.563 1.00 75.81 297 HIS A C 1
ATOM 2347 O O . HIS A 1 297 ? 17.439 8.219 -18.176 1.00 75.81 297 HIS A O 1
ATOM 2353 N N . SER A 1 298 ? 19.394 7.136 -17.983 1.00 83.50 298 SER A N 1
ATOM 2354 C CA . SER A 1 298 ? 19.883 7.938 -16.855 1.00 83.50 298 SER A CA 1
ATOM 2355 C C . SER A 1 298 ? 20.035 9.418 -17.203 1.00 83.50 298 SER A C 1
ATOM 2357 O O . SER A 1 298 ? 19.639 10.267 -16.409 1.00 83.50 298 SER A O 1
ATOM 2359 N N . THR A 1 299 ? 20.537 9.738 -18.400 1.00 87.50 299 THR A N 1
ATOM 2360 C CA . THR A 1 299 ? 20.689 11.133 -18.849 1.00 87.50 299 THR A CA 1
ATOM 2361 C C . THR A 1 299 ? 19.336 11.829 -19.008 1.00 87.50 299 THR A C 1
ATOM 2363 O O . THR A 1 299 ? 19.135 12.905 -18.451 1.00 87.50 299 THR A O 1
ATOM 2366 N N . ALA A 1 300 ? 18.371 11.183 -19.669 1.00 88.62 300 ALA A N 1
ATOM 2367 C CA . ALA A 1 300 ? 17.014 11.701 -19.848 1.00 88.62 300 ALA A CA 1
ATOM 2368 C C . ALA A 1 300 ? 16.292 11.930 -18.507 1.00 88.62 300 ALA A C 1
ATOM 2370 O O . ALA A 1 300 ? 15.678 12.977 -18.292 1.00 88.62 300 ALA A O 1
ATOM 2371 N N . ALA A 1 301 ? 16.387 10.969 -17.581 1.00 88.81 301 ALA A N 1
ATOM 2372 C CA . ALA A 1 301 ? 15.793 11.079 -16.250 1.00 88.81 301 ALA A CA 1
ATOM 2373 C C . ALA A 1 301 ? 16.401 12.232 -15.434 1.00 88.81 301 ALA A C 1
ATOM 2375 O O . ALA A 1 301 ? 15.666 12.994 -14.797 1.00 88.81 301 ALA A O 1
ATOM 2376 N N . PHE A 1 302 ? 17.726 12.374 -15.471 1.00 92.00 302 PHE A N 1
ATOM 2377 C CA . PHE A 1 302 ? 18.446 13.425 -14.762 1.00 92.00 302 PHE A CA 1
ATOM 2378 C C . PHE A 1 302 ? 18.174 14.814 -15.342 1.00 92.00 302 PHE A C 1
ATOM 2380 O O . PHE A 1 302 ? 17.900 15.742 -14.582 1.00 92.00 302 PHE A O 1
ATOM 2387 N N . LEU A 1 303 ? 18.203 14.967 -16.670 1.00 91.88 303 LEU A N 1
ATOM 2388 C CA . LEU A 1 303 ? 17.929 16.237 -17.352 1.00 91.88 303 LEU A CA 1
ATOM 2389 C C . LEU A 1 303 ? 16.497 16.705 -17.091 1.00 91.88 303 LEU A C 1
ATOM 2391 O O . LEU A 1 303 ? 16.293 17.848 -16.684 1.00 91.88 303 LEU A O 1
ATOM 2395 N N . ALA A 1 304 ? 15.517 15.804 -17.200 1.00 91.94 304 ALA A N 1
ATOM 2396 C CA . ALA A 1 304 ? 14.127 16.134 -16.907 1.00 91.94 304 ALA A CA 1
ATOM 2397 C C . ALA A 1 304 ? 13.905 16.573 -15.457 1.00 91.94 304 ALA A C 1
ATOM 2399 O O . ALA A 1 304 ? 13.221 17.563 -15.190 1.00 91.94 304 ALA A O 1
ATOM 2400 N N . SER A 1 305 ? 14.527 15.861 -14.514 1.00 92.88 305 SER A N 1
ATOM 2401 C CA . SER A 1 305 ? 14.517 16.231 -13.099 1.00 92.88 305 SER A CA 1
ATOM 2402 C C . SER A 1 305 ? 15.164 17.602 -12.885 1.00 92.88 305 SER A C 1
ATOM 2404 O O . SER A 1 305 ? 14.567 18.469 -12.249 1.00 92.88 305 SER A O 1
ATOM 2406 N N . SER A 1 306 ? 16.332 17.828 -13.491 1.00 90.75 306 SER A N 1
ATOM 2407 C CA . SER A 1 306 ? 17.097 19.073 -13.394 1.00 90.75 306 SER A CA 1
ATOM 2408 C C . SER A 1 306 ? 16.294 20.278 -13.888 1.00 90.75 306 SER A C 1
ATOM 2410 O O . SER A 1 306 ? 16.153 21.266 -13.166 1.00 90.75 306 SER A O 1
ATOM 2412 N N . CYS A 1 307 ? 15.684 20.180 -15.070 1.00 89.00 307 CYS A N 1
ATOM 2413 C CA . CYS A 1 307 ? 14.829 21.232 -15.617 1.00 89.00 307 CYS A CA 1
ATOM 2414 C C . CYS A 1 307 ? 13.567 21.455 -14.767 1.00 89.00 307 CYS A C 1
ATOM 2416 O O . CYS A 1 307 ? 13.184 22.599 -14.521 1.00 89.00 307 CYS A O 1
ATOM 2418 N N . GLY A 1 308 ? 12.954 20.380 -14.258 1.00 87.88 308 GLY A N 1
ATOM 2419 C CA . GLY A 1 308 ? 11.746 20.457 -13.434 1.00 87.88 308 GLY A CA 1
ATOM 2420 C C . GLY A 1 308 ? 11.956 21.123 -12.069 1.00 87.88 308 GLY A C 1
ATOM 2421 O O . GLY A 1 308 ? 11.055 21.804 -11.573 1.00 87.88 308 GLY A O 1
ATOM 2422 N N . VAL A 1 309 ? 13.136 20.967 -11.456 1.00 87.25 309 VAL A N 1
ATOM 2423 C CA . VAL A 1 309 ? 13.431 21.538 -10.128 1.00 87.25 309 VAL A CA 1
ATOM 2424 C C . VAL A 1 309 ? 14.098 22.908 -10.179 1.00 87.25 309 VAL A C 1
ATOM 2426 O O . VAL A 1 309 ? 14.032 23.630 -9.184 1.00 87.25 309 VAL A O 1
ATOM 2429 N N . LEU A 1 310 ? 14.691 23.308 -11.310 1.00 84.12 310 LEU A N 1
ATOM 2430 C CA . LEU A 1 310 ? 15.478 24.542 -11.421 1.00 84.12 310 LEU A CA 1
ATOM 2431 C C . LEU A 1 310 ? 14.711 25.775 -10.921 1.00 84.12 310 LEU A C 1
ATOM 2433 O O . LEU A 1 310 ? 15.221 26.534 -10.103 1.00 84.12 310 LEU A O 1
ATOM 2437 N N . ARG A 1 311 ? 13.444 25.927 -11.328 1.00 82.69 311 ARG A N 1
ATOM 2438 C CA . ARG A 1 311 ? 12.581 27.045 -10.899 1.00 82.69 311 ARG A CA 1
ATOM 2439 C C . ARG A 1 311 ? 12.295 27.047 -9.395 1.00 82.69 311 ARG A C 1
ATOM 2441 O O . ARG A 1 311 ? 12.095 28.106 -8.802 1.00 82.69 311 ARG A O 1
ATOM 2448 N N . LEU A 1 312 ? 12.190 25.869 -8.785 1.00 83.56 312 LEU A N 1
ATOM 2449 C CA . LEU A 1 312 ? 11.966 25.746 -7.347 1.00 83.56 312 LEU A CA 1
ATOM 2450 C C . LEU A 1 312 ? 13.245 26.092 -6.581 1.00 83.56 312 LEU A C 1
ATOM 2452 O O . LEU A 1 312 ? 13.190 26.841 -5.610 1.00 83.56 312 LEU A O 1
ATOM 2456 N N . VAL A 1 313 ? 14.387 25.586 -7.042 1.00 82.50 313 VAL A N 1
ATOM 2457 C CA . VAL A 1 313 ? 15.691 25.817 -6.415 1.00 82.50 313 VAL A CA 1
ATOM 2458 C C . VAL A 1 313 ? 16.078 27.294 -6.471 1.00 82.50 313 VAL A C 1
ATOM 2460 O O . VAL A 1 313 ? 16.447 27.851 -5.440 1.00 82.50 313 VAL A O 1
ATOM 2463 N N . THR A 1 314 ? 15.904 27.964 -7.613 1.00 83.19 314 THR A N 1
ATOM 2464 C CA . THR A 1 314 ? 16.189 29.405 -7.749 1.00 83.19 314 THR A CA 1
ATOM 2465 C C . THR A 1 314 ? 15.319 30.257 -6.826 1.00 83.19 314 THR A C 1
ATOM 2467 O O . THR A 1 314 ? 15.812 31.192 -6.200 1.00 83.19 314 THR A O 1
ATOM 2470 N N . ARG A 1 315 ? 14.043 29.885 -6.639 1.00 83.75 315 ARG A N 1
ATOM 2471 C CA . ARG A 1 315 ? 13.147 30.531 -5.662 1.00 83.75 315 ARG A CA 1
ATOM 2472 C C . ARG A 1 315 ? 13.585 30.328 -4.215 1.00 83.75 315 ARG A C 1
ATOM 2474 O O . ARG A 1 315 ? 13.480 31.258 -3.429 1.00 83.75 315 ARG A O 1
ATOM 2481 N N . ILE A 1 316 ? 14.032 29.125 -3.855 1.00 86.31 316 ILE A N 1
ATOM 2482 C CA . ILE A 1 316 ? 14.490 28.822 -2.491 1.00 86.31 316 ILE A CA 1
ATOM 2483 C C . ILE A 1 316 ? 15.792 29.573 -2.190 1.00 86.31 316 ILE A C 1
ATOM 2485 O O . ILE A 1 316 ? 15.932 30.176 -1.127 1.00 86.31 316 ILE A O 1
ATOM 2489 N N . LEU A 1 317 ? 16.733 29.552 -3.133 1.00 83.19 317 LEU A N 1
ATOM 2490 C CA . LEU A 1 317 ? 18.069 30.119 -2.966 1.00 83.19 317 LEU A CA 1
ATOM 2491 C C . LEU A 1 317 ? 18.143 31.628 -3.251 1.00 83.19 317 LEU A C 1
ATOM 2493 O O . LEU A 1 317 ? 19.179 32.223 -2.985 1.00 83.19 317 LEU A O 1
ATOM 2497 N N . HIS A 1 318 ? 17.061 32.249 -3.736 1.00 83.00 318 HIS A N 1
ATOM 2498 C CA . HIS A 1 318 ? 17.006 33.673 -4.105 1.00 83.00 318 HIS A CA 1
ATOM 2499 C C . HIS A 1 318 ? 18.098 34.087 -5.110 1.00 83.00 318 HIS A C 1
ATOM 2501 O O . HIS A 1 318 ? 18.599 35.207 -5.070 1.00 83.00 318 HIS A O 1
ATOM 2507 N N . VAL A 1 319 ? 18.453 33.174 -6.013 1.00 81.00 319 VAL A N 1
ATOM 2508 C CA . VAL A 1 319 ? 19.449 33.368 -7.077 1.00 81.00 319 VAL A CA 1
ATOM 2509 C C . VAL A 1 319 ? 18.747 33.480 -8.422 1.00 81.00 319 VAL A C 1
ATOM 2511 O O . VAL A 1 319 ? 17.727 32.819 -8.657 1.00 81.00 319 VAL A O 1
ATOM 2514 N N . ASN A 1 320 ? 19.287 34.305 -9.318 1.00 69.25 320 ASN A N 1
ATOM 2515 C CA . ASN A 1 320 ? 18.780 34.365 -10.686 1.00 69.25 320 ASN A CA 1
ATOM 2516 C C . ASN A 1 320 ? 19.096 33.051 -11.417 1.00 69.25 320 ASN A C 1
ATOM 2518 O O . ASN A 1 320 ? 20.074 32.374 -11.106 1.00 69.25 320 ASN A O 1
ATOM 2522 N N . GLY A 1 321 ? 18.259 32.671 -12.389 1.00 60.19 321 GLY A N 1
ATOM 2523 C CA . GLY A 1 321 ? 18.400 31.396 -13.111 1.00 60.19 321 GLY A CA 1
ATOM 2524 C C . GLY A 1 321 ? 19.764 31.193 -13.778 1.00 60.19 321 GLY A C 1
ATOM 2525 O O . GLY A 1 321 ? 20.194 30.054 -13.913 1.00 60.19 321 GLY A O 1
ATOM 2526 N N . ASP A 1 322 ? 20.457 32.283 -14.110 1.00 65.88 322 ASP A N 1
ATOM 2527 C CA . ASP A 1 322 ? 21.780 32.268 -14.741 1.00 65.88 322 ASP A CA 1
ATOM 2528 C C . ASP A 1 322 ? 22.943 32.156 -13.731 1.00 65.88 322 ASP A C 1
ATOM 2530 O O . ASP A 1 322 ? 24.072 31.862 -14.115 1.00 65.88 322 ASP A O 1
ATOM 2534 N N . GLU A 1 323 ? 22.691 32.366 -12.434 1.00 68.69 323 GLU A N 1
ATOM 2535 C CA . GLU A 1 323 ? 23.711 32.319 -11.370 1.00 68.69 323 GLU A CA 1
ATOM 2536 C C . GLU A 1 323 ? 23.857 30.925 -10.743 1.00 68.69 323 GLU A C 1
ATOM 2538 O O . GLU A 1 323 ? 24.827 30.654 -10.034 1.00 68.69 323 GLU A O 1
ATOM 2543 N N . PHE A 1 324 ? 22.900 30.028 -10.993 1.00 76.00 324 PHE A N 1
ATOM 2544 C CA . PHE A 1 324 ? 22.863 28.696 -10.402 1.00 76.00 324 PHE A CA 1
ATOM 2545 C C . PHE A 1 324 ? 22.796 27.612 -11.475 1.00 76.00 324 PHE A C 1
ATOM 2547 O O . PHE A 1 324 ? 21.846 27.541 -12.252 1.00 76.00 324 PHE A O 1
ATOM 2554 N N . SER A 1 325 ? 23.779 26.710 -11.462 1.00 80.56 325 SER A N 1
ATOM 2555 C CA . SER A 1 325 ? 23.792 25.523 -12.315 1.00 80.56 325 SER A CA 1
ATOM 2556 C C . SER A 1 325 ? 23.658 24.257 -11.477 1.00 80.56 325 SER A C 1
ATOM 2558 O O . SER A 1 325 ? 24.242 24.125 -10.400 1.00 80.56 325 SER A O 1
ATOM 2560 N N . ILE A 1 326 ? 22.869 23.307 -11.978 1.00 84.69 326 ILE A N 1
ATOM 2561 C CA . ILE A 1 326 ? 22.774 21.981 -11.372 1.00 84.69 326 ILE A CA 1
ATOM 2562 C C . ILE A 1 326 ? 24.051 21.212 -11.743 1.00 84.69 326 ILE A C 1
ATOM 2564 O O . ILE A 1 326 ? 24.358 21.103 -12.937 1.00 84.69 326 ILE A O 1
ATOM 2568 N N . PRO A 1 327 ? 24.800 20.670 -10.762 1.00 87.62 327 PRO A N 1
ATOM 2569 C CA . PRO A 1 327 ? 26.003 19.892 -11.037 1.00 87.62 327 PRO A CA 1
ATOM 2570 C C . PRO A 1 327 ? 25.731 18.775 -12.047 1.00 87.62 327 PRO A C 1
ATOM 2572 O O . PRO A 1 327 ? 24.697 18.119 -11.974 1.00 87.62 327 PRO A O 1
ATOM 2575 N N . HIS A 1 328 ? 26.659 18.558 -12.979 1.00 90.94 328 HIS A N 1
ATOM 2576 C CA . HIS A 1 328 ? 26.567 17.557 -14.051 1.00 90.94 328 HIS A CA 1
ATOM 2577 C C . HIS A 1 328 ? 25.434 17.744 -15.077 1.00 90.94 328 HIS A C 1
ATOM 2579 O O . HIS A 1 328 ? 25.343 16.944 -16.002 1.00 90.94 328 HIS A O 1
ATOM 2585 N N . ALA A 1 329 ? 24.601 18.791 -14.998 1.00 89.50 329 ALA A N 1
ATOM 2586 C CA . ALA A 1 329 ? 23.541 19.009 -15.990 1.00 89.50 329 ALA A CA 1
ATOM 2587 C C . ALA A 1 329 ? 24.091 19.333 -17.391 1.00 89.50 329 ALA A C 1
ATOM 2589 O O . ALA A 1 329 ? 23.570 18.823 -18.380 1.00 89.50 329 ALA A O 1
ATOM 2590 N N . ALA A 1 330 ? 25.166 20.125 -17.481 1.00 89.62 330 ALA A N 1
ATOM 2591 C CA . ALA A 1 330 ? 25.833 20.418 -18.752 1.00 89.62 330 ALA A CA 1
ATOM 2592 C C . ALA A 1 330 ? 26.477 19.159 -19.359 1.00 89.62 330 ALA A C 1
ATOM 2594 O O . ALA A 1 330 ? 26.244 18.845 -20.520 1.00 89.62 330 ALA A O 1
ATOM 2595 N N . GLU A 1 331 ? 27.196 18.383 -18.543 1.00 91.50 331 GLU A N 1
ATOM 2596 C CA . GLU A 1 331 ? 27.796 17.106 -18.949 1.00 91.50 331 GLU A CA 1
ATOM 2597 C C . GLU A 1 331 ? 26.732 16.091 -19.406 1.00 91.50 331 GLU A C 1
ATOM 2599 O O . GLU A 1 331 ? 26.899 15.413 -20.420 1.00 91.50 331 GLU A O 1
ATOM 2604 N N . ALA A 1 332 ? 25.605 16.007 -18.690 1.00 90.38 332 ALA A N 1
ATOM 2605 C CA . ALA A 1 332 ? 24.477 15.160 -19.068 1.00 90.38 332 ALA A CA 1
ATOM 2606 C C . ALA A 1 332 ? 23.880 15.578 -20.418 1.00 90.38 332 ALA A C 1
ATOM 2608 O O . ALA A 1 332 ? 23.521 14.718 -21.222 1.00 90.38 332 ALA A O 1
ATOM 2609 N N . LEU A 1 333 ? 23.780 16.889 -20.666 1.00 90.94 333 LEU A N 1
ATOM 2610 C CA . LEU A 1 333 ? 23.261 17.439 -21.913 1.00 90.94 333 LEU A CA 1
ATOM 2611 C C . LEU A 1 333 ? 24.207 17.152 -23.082 1.00 90.94 333 LEU A C 1
ATOM 2613 O O . LEU A 1 333 ? 23.742 16.693 -24.120 1.00 90.94 333 LEU A O 1
ATOM 2617 N N . GLU A 1 334 ? 25.513 17.349 -22.905 1.00 90.62 334 GLU A N 1
ATOM 2618 C CA . GLU A 1 334 ? 26.528 17.000 -23.907 1.00 90.62 334 GLU A CA 1
ATOM 2619 C C . GLU A 1 334 ? 26.492 15.505 -24.240 1.00 90.62 334 GLU A C 1
ATOM 2621 O O . GLU A 1 334 ? 26.497 15.114 -25.411 1.00 90.62 334 GLU A O 1
ATOM 2626 N N . LEU A 1 335 ? 26.384 14.651 -23.217 1.00 88.62 335 LEU A N 1
ATOM 2627 C CA . LEU A 1 335 ? 26.265 13.211 -23.411 1.00 88.62 335 LEU A CA 1
ATOM 2628 C C . LEU A 1 335 ? 24.972 12.854 -24.158 1.00 88.62 335 LEU A C 1
ATOM 2630 O O . LEU A 1 335 ? 25.013 12.048 -25.090 1.00 88.62 335 LEU A O 1
ATOM 2634 N N . TRP A 1 336 ? 23.840 13.469 -23.811 1.00 89.00 336 TRP A N 1
ATOM 2635 C CA . TRP A 1 336 ? 22.577 13.258 -24.521 1.00 89.00 336 TRP A CA 1
ATOM 2636 C C . TRP A 1 336 ? 22.648 13.729 -25.982 1.00 89.00 336 TRP A C 1
ATOM 2638 O O . TRP A 1 336 ? 22.262 12.981 -26.880 1.00 89.00 336 TRP A O 1
ATOM 2648 N N . GLN A 1 337 ? 23.232 14.900 -26.246 1.00 90.06 337 GLN A N 1
ATOM 2649 C CA . GLN A 1 337 ? 23.451 15.430 -27.598 1.00 90.06 337 GLN A CA 1
ATOM 2650 C C . GLN A 1 337 ? 24.397 14.551 -28.423 1.00 90.06 337 GLN A C 1
ATOM 2652 O O . GLN A 1 337 ? 24.201 14.396 -29.626 1.00 90.06 337 GLN A O 1
ATOM 2657 N N . SER A 1 338 ? 25.389 13.912 -27.793 1.00 87.81 338 SER A N 1
ATOM 2658 C CA . SER A 1 338 ? 26.255 12.945 -28.479 1.00 87.81 338 SER A CA 1
ATOM 2659 C C . SER A 1 338 ? 25.495 11.693 -28.944 1.00 87.81 338 SER A C 1
ATOM 2661 O O . SER A 1 338 ? 25.843 11.099 -29.964 1.00 87.81 338 SER A O 1
ATOM 2663 N N . MET A 1 339 ? 24.439 11.304 -28.216 1.00 82.88 339 MET A N 1
ATOM 2664 C CA . MET A 1 339 ? 23.554 10.192 -28.581 1.00 82.88 339 MET A CA 1
ATOM 2665 C C . MET A 1 339 ? 22.477 10.609 -29.587 1.00 82.88 339 MET A C 1
ATOM 2667 O O . MET A 1 339 ? 22.033 9.774 -30.376 1.00 82.88 339 MET A O 1
ATOM 2671 N N . CYS A 1 340 ? 22.081 11.885 -29.574 1.00 84.62 340 CYS A N 1
ATOM 2672 C CA . CYS A 1 340 ? 21.071 12.468 -30.454 1.00 84.62 340 CYS A CA 1
ATOM 2673 C C . CYS A 1 340 ? 21.643 13.682 -31.216 1.00 84.62 340 CYS A C 1
ATOM 2675 O O . CYS A 1 340 ? 21.281 14.822 -30.906 1.00 84.62 340 CYS A O 1
ATOM 2677 N N . PRO A 1 341 ? 22.544 13.470 -32.201 1.00 80.50 341 PRO A N 1
ATOM 2678 C CA . PRO A 1 341 ? 23.161 14.571 -32.937 1.00 80.50 341 PRO A CA 1
ATOM 2679 C C . PRO A 1 341 ? 22.094 15.446 -33.601 1.00 80.50 341 PRO A C 1
ATOM 2681 O O . PRO A 1 341 ? 21.094 14.926 -34.094 1.00 80.50 341 PRO A O 1
ATOM 2684 N N . GLU A 1 342 ? 22.305 16.765 -33.606 1.00 79.12 342 GLU A N 1
ATOM 2685 C CA . GLU A 1 342 ? 21.414 17.764 -34.233 1.00 79.12 342 GLU A CA 1
ATOM 2686 C C . GLU A 1 342 ? 20.010 17.885 -33.604 1.00 79.12 342 GLU A C 1
ATOM 2688 O O . GLU A 1 342 ? 19.194 18.687 -34.060 1.00 79.12 342 GLU A O 1
ATOM 2693 N N . SER A 1 343 ? 19.725 17.141 -32.530 1.00 84.31 343 SER A N 1
ATOM 2694 C CA . SER A 1 343 ? 18.448 17.221 -31.819 1.00 84.31 343 SER A CA 1
ATOM 2695 C C . SER A 1 343 ? 18.424 18.428 -30.883 1.00 84.31 343 SER A C 1
ATOM 2697 O O . SER A 1 343 ? 19.327 18.625 -30.066 1.00 84.31 343 SER A O 1
ATOM 2699 N N . ALA A 1 344 ? 17.375 19.245 -30.990 1.00 87.12 344 ALA A N 1
ATOM 2700 C CA . ALA A 1 344 ? 17.137 20.338 -30.056 1.00 87.12 344 ALA A CA 1
ATOM 2701 C C . ALA A 1 344 ? 16.656 19.806 -28.695 1.00 87.12 344 ALA A C 1
ATOM 2703 O O . ALA A 1 344 ? 16.087 18.717 -28.600 1.00 87.12 344 ALA A O 1
ATOM 2704 N N . VAL A 1 345 ? 16.849 20.605 -27.641 1.00 87.62 345 VAL A N 1
ATOM 2705 C CA . VAL A 1 345 ? 16.257 20.340 -26.321 1.00 87.62 345 VAL A CA 1
ATOM 2706 C C . VAL A 1 345 ? 14.727 20.243 -26.457 1.00 87.62 345 VAL A C 1
ATOM 2708 O O . VAL A 1 345 ? 14.143 21.063 -27.175 1.00 87.62 345 VAL A O 1
ATOM 2711 N N . PRO A 1 346 ? 14.059 19.285 -25.783 1.00 89.00 346 PRO A N 1
ATOM 2712 C CA . PRO A 1 346 ? 12.608 19.148 -25.853 1.00 89.00 346 PRO A CA 1
ATOM 2713 C C . PRO A 1 346 ? 11.856 20.423 -25.458 1.00 89.00 346 PRO A C 1
ATOM 2715 O O . PRO A 1 346 ? 12.281 21.164 -24.574 1.00 89.00 346 PRO A O 1
ATOM 2718 N N . VAL A 1 347 ? 10.685 20.638 -26.067 1.00 88.69 347 VAL A N 1
ATOM 2719 C CA . VAL A 1 347 ? 9.811 21.796 -25.785 1.00 88.69 347 VAL A CA 1
ATOM 2720 C C . VAL A 1 347 ? 9.359 21.828 -24.320 1.00 88.69 347 VAL A C 1
ATOM 2722 O O . VAL A 1 347 ? 9.211 22.906 -23.748 1.00 88.69 347 VAL A O 1
ATOM 2725 N N . GLN A 1 348 ? 9.144 20.656 -23.714 1.00 87.12 348 GLN A N 1
ATOM 2726 C CA . GLN A 1 348 ? 8.832 20.490 -22.292 1.00 87.12 348 GLN A CA 1
ATOM 2727 C C . GLN A 1 348 ? 9.991 19.742 -21.617 1.00 87.12 348 GLN A C 1
ATOM 2729 O O . GLN A 1 348 ? 9.908 18.531 -21.395 1.00 87.12 348 GLN A O 1
ATOM 2734 N N . PRO A 1 349 ? 11.107 20.430 -21.320 1.00 88.81 349 PRO A N 1
ATOM 2735 C CA . PRO A 1 349 ? 12.326 19.787 -20.845 1.00 88.81 349 PRO A CA 1
ATOM 2736 C C . PRO A 1 349 ? 12.165 19.150 -19.460 1.00 88.81 349 PRO A C 1
ATOM 2738 O O . PRO A 1 349 ? 12.967 18.309 -19.088 1.00 88.81 349 PRO A O 1
ATOM 2741 N N . GLU A 1 350 ? 11.125 19.470 -18.693 1.00 89.44 350 GLU A N 1
ATOM 2742 C CA . GLU A 1 350 ? 10.778 18.805 -17.434 1.00 89.44 350 GLU A CA 1
ATOM 2743 C C . GLU A 1 350 ? 10.164 17.400 -17.613 1.00 89.44 350 GLU A C 1
ATOM 2745 O O . GLU A 1 350 ? 10.006 16.651 -16.642 1.00 89.44 350 GLU A O 1
ATOM 2750 N N . ARG A 1 351 ? 9.803 17.012 -18.842 1.00 84.06 351 ARG A N 1
ATOM 2751 C CA . ARG A 1 351 ? 9.188 15.714 -19.140 1.00 84.06 351 ARG A CA 1
ATOM 2752 C C . ARG A 1 351 ? 10.211 14.721 -19.661 1.00 84.06 351 ARG A C 1
ATOM 2754 O O . ARG A 1 351 ? 10.614 14.763 -20.814 1.00 84.06 351 ARG A O 1
ATOM 2761 N N . GLN A 1 352 ? 10.528 13.730 -18.834 1.00 85.62 352 GLN A N 1
ATOM 2762 C CA . GLN A 1 352 ? 11.459 12.648 -19.174 1.00 85.62 352 GLN A CA 1
ATOM 2763 C C . GLN A 1 352 ? 11.121 11.930 -20.494 1.00 85.62 352 GLN A C 1
ATOM 2765 O O . GLN A 1 352 ? 12.022 11.645 -21.277 1.00 85.62 352 GLN A O 1
ATOM 2770 N N . ARG A 1 353 ? 9.831 11.674 -20.756 1.00 82.69 353 ARG A N 1
ATOM 2771 C CA . ARG A 1 353 ? 9.370 11.002 -21.983 1.00 82.69 353 ARG A CA 1
ATOM 2772 C C . ARG A 1 353 ? 9.847 11.719 -23.243 1.00 82.69 353 ARG A C 1
ATOM 2774 O O . ARG A 1 353 ? 10.254 11.053 -24.182 1.00 82.69 353 ARG A O 1
ATOM 2781 N N . ASP A 1 354 ? 9.841 13.045 -23.231 1.00 84.31 354 ASP A N 1
ATOM 2782 C CA . ASP A 1 354 ? 10.135 13.857 -24.407 1.00 84.31 354 ASP A CA 1
ATOM 2783 C C . ASP A 1 354 ? 11.641 13.790 -24.758 1.00 84.31 354 ASP A C 1
ATOM 2785 O O . ASP A 1 354 ? 12.010 13.830 -25.928 1.00 84.31 354 ASP A O 1
ATOM 2789 N N . TRP A 1 355 ? 12.513 13.581 -23.762 1.00 86.69 355 TRP A N 1
ATOM 2790 C CA . TRP A 1 355 ? 13.935 13.258 -23.967 1.00 86.69 355 TRP A CA 1
ATOM 2791 C C . TRP A 1 355 ? 14.148 11.818 -24.457 1.00 86.6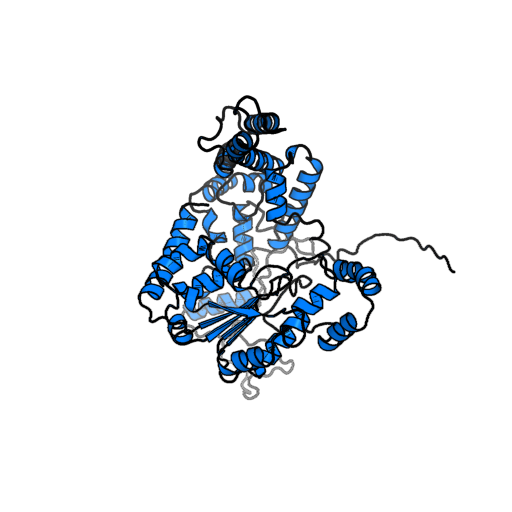9 355 TRP A C 1
ATOM 2793 O O . TRP A 1 355 ? 14.985 11.563 -25.324 1.00 86.69 355 TRP A O 1
ATOM 2803 N N . ASP A 1 356 ? 13.414 10.867 -23.870 1.00 82.12 356 ASP A N 1
ATOM 2804 C CA . ASP A 1 356 ? 13.510 9.436 -24.175 1.00 82.12 356 ASP A CA 1
ATOM 2805 C C . ASP A 1 356 ? 13.013 9.102 -25.593 1.00 82.12 356 ASP A C 1
ATOM 2807 O O . ASP A 1 356 ? 13.556 8.192 -26.229 1.00 82.12 356 ASP A O 1
ATOM 2811 N N . GLU A 1 357 ? 11.980 9.806 -26.063 1.00 79.62 357 GLU A N 1
ATOM 2812 C CA . GLU A 1 357 ? 11.311 9.599 -27.350 1.00 79.62 357 GLU A CA 1
ATOM 2813 C C . GLU A 1 357 ? 12.210 9.975 -28.525 1.00 79.62 357 GLU A C 1
ATOM 2815 O O . GLU A 1 357 ? 12.300 9.220 -29.493 1.00 79.62 357 GLU A O 1
ATOM 2820 N N . GLU A 1 358 ? 12.958 11.071 -28.405 1.00 82.44 358 GLU A N 1
ATOM 2821 C CA . GLU A 1 358 ? 13.890 11.500 -29.447 1.00 82.44 358 GLU A CA 1
ATOM 2822 C C . GLU A 1 358 ? 15.046 10.503 -29.620 1.00 82.44 358 GLU A C 1
ATOM 2824 O O . GLU A 1 358 ? 15.367 10.084 -30.738 1.00 82.44 358 GLU A O 1
ATOM 2829 N N . GLN A 1 359 ? 15.590 10.009 -28.504 1.00 79.00 359 GLN A N 1
ATOM 2830 C CA . GLN A 1 359 ? 16.605 8.958 -28.517 1.00 79.00 359 GLN A CA 1
ATOM 2831 C C . GLN A 1 359 ? 16.067 7.647 -29.114 1.00 79.00 359 GLN A C 1
ATOM 2833 O O . GLN A 1 359 ? 16.721 7.039 -29.967 1.00 79.00 359 GLN A O 1
ATOM 2838 N N . CYS A 1 360 ? 14.863 7.220 -28.704 1.00 77.00 360 CYS A N 1
ATOM 2839 C CA . CYS A 1 360 ? 14.180 6.054 -29.278 1.00 77.00 360 CYS A CA 1
ATOM 2840 C C . CYS A 1 360 ? 14.035 6.200 -30.799 1.00 77.00 360 CYS A C 1
ATOM 2842 O O . CYS A 1 360 ? 14.381 5.290 -31.551 1.00 77.00 360 CYS A O 1
ATOM 2844 N N . ARG A 1 361 ? 13.545 7.357 -31.257 1.00 79.62 361 ARG A N 1
ATOM 2845 C CA . ARG A 1 361 ? 13.266 7.647 -32.665 1.00 79.62 361 ARG A CA 1
ATOM 2846 C C . ARG A 1 361 ? 14.518 7.516 -33.526 1.00 79.62 361 ARG A C 1
ATOM 2848 O O . ARG A 1 361 ? 14.484 6.841 -34.557 1.00 79.62 361 ARG A O 1
ATOM 2855 N N . LEU A 1 362 ? 15.632 8.116 -33.106 1.00 80.69 362 LEU A N 1
ATOM 2856 C CA . LEU A 1 362 ? 16.900 8.037 -33.836 1.00 80.69 362 LEU A CA 1
ATOM 2857 C C . LEU A 1 362 ? 17.461 6.612 -33.861 1.00 80.69 362 LEU A C 1
ATOM 2859 O O . LEU A 1 362 ? 17.861 6.123 -34.921 1.00 80.69 362 LEU A O 1
ATOM 2863 N N . GLN A 1 363 ? 17.430 5.917 -32.724 1.00 78.12 363 GLN A N 1
ATOM 2864 C CA . GLN A 1 363 ? 17.891 4.533 -32.630 1.00 78.12 363 GLN A CA 1
ATOM 2865 C C . GLN A 1 363 ? 17.051 3.596 -33.510 1.00 78.12 363 GLN A C 1
ATOM 2867 O O . GLN A 1 363 ? 17.599 2.751 -34.221 1.00 78.12 363 GLN A O 1
ATOM 2872 N N . LEU A 1 364 ? 15.729 3.778 -33.525 1.00 78.06 364 LEU A N 1
ATOM 2873 C CA . LEU A 1 364 ? 14.818 3.023 -34.377 1.00 78.06 364 LEU A CA 1
ATOM 2874 C C . LEU A 1 364 ? 15.085 3.288 -35.862 1.00 78.06 364 LEU A C 1
ATOM 2876 O O . LEU A 1 364 ? 15.182 2.336 -36.635 1.00 78.06 364 LEU A O 1
ATOM 2880 N N . ASN A 1 365 ? 15.273 4.549 -36.261 1.00 82.56 365 ASN A N 1
ATOM 2881 C CA . ASN A 1 365 ? 15.618 4.907 -37.639 1.00 82.56 365 ASN A CA 1
ATOM 2882 C C . ASN A 1 365 ? 16.930 4.247 -38.084 1.00 82.56 365 ASN A C 1
ATOM 2884 O O . ASN A 1 365 ? 16.994 3.665 -39.168 1.00 82.56 365 ASN A O 1
ATOM 2888 N N . MET A 1 366 ? 17.960 4.261 -37.231 1.00 82.00 366 MET A N 1
ATOM 2889 C CA . MET A 1 366 ? 19.220 3.572 -37.518 1.00 82.00 366 MET A CA 1
ATOM 2890 C C . MET A 1 366 ? 19.035 2.059 -37.681 1.00 82.00 366 MET A C 1
ATOM 2892 O O . MET A 1 366 ? 19.616 1.463 -38.589 1.00 82.00 366 MET A O 1
ATOM 2896 N N . LEU A 1 367 ? 18.222 1.423 -36.833 1.00 79.44 367 LEU A N 1
ATOM 2897 C CA . LEU A 1 367 ? 17.930 -0.009 -36.938 1.00 79.44 367 LEU A CA 1
ATOM 2898 C C . LEU A 1 367 ? 17.149 -0.341 -38.215 1.00 79.44 367 LEU A C 1
ATOM 2900 O O . LEU A 1 367 ? 17.494 -1.298 -38.907 1.00 79.44 367 LEU A O 1
ATOM 2904 N N . MET A 1 368 ? 16.152 0.470 -38.571 1.00 82.56 368 MET A N 1
ATOM 2905 C CA . MET A 1 368 ? 15.366 0.311 -39.800 1.00 82.56 368 MET A CA 1
ATOM 2906 C C . MET A 1 368 ? 16.225 0.429 -41.065 1.00 82.56 368 MET A C 1
ATOM 2908 O O . MET A 1 368 ? 15.960 -0.266 -42.041 1.00 82.56 368 MET A O 1
ATOM 2912 N N . LEU A 1 369 ? 17.264 1.270 -41.048 1.00 85.44 369 LEU A N 1
ATOM 2913 C CA . LEU A 1 369 ? 18.203 1.424 -42.166 1.00 85.44 369 LEU A CA 1
ATOM 2914 C C . LEU A 1 369 ? 19.188 0.252 -42.292 1.00 85.44 369 LEU A C 1
ATOM 2916 O O . LEU A 1 369 ? 19.626 -0.066 -43.394 1.00 85.44 369 LEU A O 1
ATOM 2920 N N . ARG A 1 370 ? 19.559 -0.386 -41.174 1.00 84.81 370 ARG A N 1
ATOM 2921 C CA . ARG A 1 370 ? 20.570 -1.460 -41.142 1.00 84.81 370 ARG A CA 1
ATOM 2922 C C . ARG A 1 370 ? 19.997 -2.861 -41.352 1.00 84.81 370 ARG A C 1
ATOM 2924 O O . ARG A 1 370 ? 20.750 -3.776 -41.680 1.00 84.81 370 ARG A O 1
ATOM 2931 N N . LYS A 1 371 ? 18.701 -3.064 -41.107 1.00 82.69 371 LYS A N 1
ATOM 2932 C CA . LYS A 1 371 ? 18.056 -4.385 -41.136 1.00 82.69 371 LYS A CA 1
ATOM 2933 C C . LYS A 1 371 ? 17.260 -4.598 -42.430 1.00 82.69 371 LYS A C 1
ATOM 2935 O O . LYS A 1 371 ? 16.724 -3.662 -43.011 1.00 82.69 371 LYS A O 1
ATOM 2940 N N . ALA A 1 372 ? 17.146 -5.853 -42.865 1.00 84.12 372 ALA A N 1
ATOM 2941 C CA . ALA A 1 372 ? 16.424 -6.241 -44.079 1.00 84.12 372 ALA A CA 1
ATOM 2942 C C . ALA A 1 372 ? 15.547 -7.487 -43.855 1.00 84.12 372 ALA A C 1
ATOM 2944 O O . ALA A 1 372 ? 15.695 -8.211 -42.868 1.00 84.12 372 ALA A O 1
ATOM 2945 N N . GLY A 1 373 ? 14.616 -7.741 -44.780 1.00 86.69 373 GLY A N 1
ATOM 2946 C CA . GLY A 1 373 ? 13.776 -8.942 -44.777 1.00 86.69 373 GLY A CA 1
ATOM 2947 C C . GLY A 1 373 ? 12.887 -9.066 -43.534 1.00 86.69 373 GLY A C 1
ATOM 2948 O O . GLY A 1 373 ? 12.188 -8.123 -43.159 1.00 86.69 373 GLY A O 1
ATOM 2949 N N . ALA A 1 374 ? 12.907 -10.241 -42.898 1.00 80.81 374 ALA A N 1
ATOM 2950 C CA . ALA A 1 374 ? 12.060 -10.556 -41.745 1.00 80.81 374 ALA A CA 1
ATOM 2951 C C . ALA A 1 374 ? 12.325 -9.647 -40.530 1.00 80.81 374 ALA A C 1
ATOM 2953 O O . ALA A 1 374 ? 11.393 -9.311 -39.803 1.00 80.81 374 ALA A O 1
ATOM 2954 N N . GLU A 1 375 ? 13.569 -9.201 -40.329 1.00 77.88 375 GLU A N 1
ATOM 2955 C CA . GLU A 1 375 ? 13.914 -8.300 -39.223 1.00 77.88 375 GLU A CA 1
ATOM 2956 C C . GLU A 1 375 ? 13.316 -6.904 -39.416 1.00 77.88 375 GLU A C 1
ATOM 2958 O O . GLU A 1 375 ? 12.779 -6.328 -38.474 1.00 77.88 375 GLU A O 1
ATOM 2963 N N . LEU A 1 376 ? 13.346 -6.385 -40.648 1.00 83.62 376 LEU A N 1
ATOM 2964 C CA . LEU A 1 376 ? 12.726 -5.104 -40.984 1.00 83.62 376 LEU A CA 1
ATOM 2965 C C . LEU A 1 376 ? 11.198 -5.175 -40.861 1.00 83.62 376 LEU A C 1
ATOM 2967 O O . LEU A 1 376 ? 10.575 -4.249 -40.347 1.00 83.62 376 LEU A O 1
ATOM 2971 N N . ALA A 1 377 ? 10.588 -6.283 -41.295 1.00 83.75 377 ALA A N 1
ATOM 2972 C CA . ALA A 1 377 ? 9.152 -6.508 -41.135 1.00 83.75 377 ALA A CA 1
ATOM 2973 C C . ALA A 1 377 ? 8.743 -6.560 -39.652 1.00 83.75 377 ALA A C 1
ATOM 2975 O O . ALA A 1 377 ? 7.762 -5.926 -39.267 1.00 83.75 377 ALA A O 1
ATOM 2976 N N . ARG A 1 378 ? 9.531 -7.248 -38.813 1.00 82.19 378 ARG A N 1
ATOM 2977 C CA . ARG A 1 378 ? 9.352 -7.274 -37.354 1.00 82.19 378 ARG A CA 1
ATOM 2978 C C . ARG A 1 378 ? 9.444 -5.873 -36.761 1.00 82.19 378 ARG A C 1
ATOM 2980 O O . ARG A 1 378 ? 8.530 -5.479 -36.045 1.00 82.19 378 ARG A O 1
ATOM 2987 N N . LEU A 1 379 ? 10.509 -5.129 -37.075 1.00 78.75 379 LEU A N 1
ATOM 2988 C CA . LEU A 1 379 ? 10.698 -3.759 -36.590 1.00 78.75 379 LEU A CA 1
ATOM 2989 C C . LEU A 1 379 ? 9.506 -2.875 -36.978 1.00 78.75 379 LEU A C 1
ATOM 2991 O O . LEU A 1 379 ? 8.934 -2.221 -36.120 1.00 78.75 379 LEU A O 1
ATOM 2995 N N . ARG A 1 380 ? 9.041 -2.936 -38.231 1.00 82.62 380 ARG A N 1
ATOM 2996 C CA . ARG A 1 380 ? 7.845 -2.198 -38.679 1.00 82.62 380 ARG A CA 1
ATOM 2997 C C . ARG A 1 380 ? 6.582 -2.576 -37.916 1.00 82.62 380 ARG A C 1
ATOM 2999 O O . ARG A 1 380 ? 5.792 -1.685 -37.620 1.00 82.62 380 ARG A O 1
ATOM 3006 N N . ALA A 1 381 ? 6.398 -3.857 -37.599 1.00 80.69 381 ALA A N 1
ATOM 3007 C CA . ALA A 1 381 ? 5.246 -4.338 -36.843 1.00 80.69 381 ALA A CA 1
ATOM 3008 C C . ALA A 1 381 ? 5.254 -3.840 -35.388 1.00 80.69 381 ALA A C 1
ATOM 3010 O O . ALA A 1 381 ? 4.220 -3.413 -34.887 1.00 80.69 381 ALA A O 1
ATOM 3011 N N . VAL A 1 382 ? 6.414 -3.851 -34.721 1.00 75.19 382 VAL A N 1
ATOM 3012 C CA . VAL A 1 382 ? 6.551 -3.365 -33.331 1.00 75.19 382 VAL A CA 1
ATOM 3013 C C . VAL A 1 382 ? 6.656 -1.840 -33.214 1.00 75.19 382 VAL A C 1
ATOM 3015 O O . VAL A 1 382 ? 6.675 -1.307 -32.107 1.00 75.19 382 VAL A O 1
ATOM 3018 N N . SER A 1 383 ? 6.764 -1.146 -34.345 1.00 75.94 383 SER A N 1
ATOM 3019 C CA . SER A 1 383 ? 6.686 0.314 -34.446 1.00 75.94 383 SER A CA 1
ATOM 3020 C C . SER A 1 383 ? 5.304 0.807 -34.872 1.00 75.94 383 SER A C 1
ATOM 3022 O O . SER A 1 383 ? 5.136 2.007 -35.062 1.00 75.94 383 SER A O 1
ATOM 3024 N N . GLN A 1 384 ? 4.330 -0.089 -35.086 1.00 80.31 384 GLN A N 1
ATOM 3025 C CA . GLN A 1 384 ? 2.957 0.346 -35.330 1.00 80.31 384 GLN A CA 1
ATOM 3026 C C . GLN A 1 384 ? 2.350 0.912 -34.043 1.00 80.31 384 GLN A C 1
ATOM 3028 O O . GLN A 1 384 ? 2.577 0.308 -32.985 1.00 80.31 384 GLN A O 1
ATOM 3033 N N . PRO A 1 385 ? 1.526 1.973 -34.152 1.00 72.06 385 PRO A N 1
ATOM 3034 C CA . PRO A 1 385 ? 0.745 2.475 -33.032 1.00 72.06 385 PRO A CA 1
ATOM 3035 C C . PRO A 1 385 ? 0.002 1.339 -32.338 1.00 72.06 385 PRO A C 1
ATOM 3037 O O . PRO A 1 385 ? -0.464 0.403 -32.991 1.00 72.06 385 PRO A O 1
ATOM 3040 N N . GLU A 1 386 ? -0.104 1.420 -31.014 1.00 71.94 386 GLU A N 1
ATOM 3041 C CA . GLU A 1 386 ? -0.849 0.475 -30.168 1.00 71.94 386 GLU A CA 1
ATOM 3042 C C . GLU A 1 386 ? -0.269 -0.944 -30.090 1.00 71.94 386 GLU A C 1
ATOM 3044 O O . GLU A 1 386 ? -0.719 -1.763 -29.280 1.00 71.94 386 GLU A O 1
ATOM 3049 N N . SER A 1 387 ? 0.784 -1.249 -30.857 1.00 72.06 387 SER A N 1
ATOM 3050 C CA . SER A 1 387 ? 1.440 -2.555 -30.815 1.00 72.06 387 SER A CA 1
ATOM 3051 C C . SER A 1 387 ? 1.935 -2.888 -29.403 1.00 72.06 387 SER A C 1
ATOM 3053 O O . SER A 1 387 ? 2.033 -4.062 -29.050 1.00 72.06 387 SER A O 1
ATOM 3055 N N . GLY A 1 388 ? 2.194 -1.878 -28.576 1.00 66.69 388 GLY A N 1
ATOM 3056 C CA . GLY A 1 388 ? 2.605 -1.963 -27.181 1.00 66.69 388 GLY A CA 1
ATOM 3057 C C . GLY A 1 388 ? 1.531 -2.199 -26.121 1.00 66.69 388 GLY A C 1
ATOM 3058 O O . GLY A 1 388 ? 1.905 -2.371 -24.968 1.00 66.69 388 GLY A O 1
ATOM 3059 N N . LEU A 1 389 ? 0.230 -2.193 -26.446 1.00 68.69 389 LEU A N 1
ATOM 3060 C CA . LEU A 1 389 ? -0.835 -2.104 -25.424 1.00 68.69 389 LEU A CA 1
ATOM 3061 C C . LEU A 1 389 ? -1.175 -3.422 -24.715 1.00 68.69 389 LEU A C 1
ATOM 3063 O O . LEU A 1 389 ? -1.622 -3.419 -23.570 1.00 68.69 389 LEU A O 1
ATOM 3067 N N . TRP A 1 390 ? -0.951 -4.558 -25.372 1.00 67.06 390 TRP A N 1
ATOM 3068 C CA . TRP A 1 390 ? -1.280 -5.890 -24.846 1.00 67.06 390 TRP A CA 1
ATOM 3069 C C . TRP A 1 390 ? -0.687 -6.266 -23.462 1.00 67.06 390 TRP A C 1
ATOM 3071 O O . TRP A 1 390 ? -1.362 -6.990 -22.735 1.00 67.06 390 TRP A O 1
ATOM 3081 N N . PRO A 1 391 ? 0.499 -5.795 -23.022 1.00 59.34 391 PRO A N 1
ATOM 3082 C CA . PRO A 1 391 ? 1.035 -6.057 -21.684 1.00 59.34 391 PRO A CA 1
ATOM 3083 C C . PRO A 1 391 ? 0.359 -5.201 -20.605 1.00 59.34 391 PRO A C 1
ATOM 3085 O O . PRO A 1 391 ? 0.399 -5.554 -19.431 1.00 59.34 391 PRO A O 1
ATOM 3088 N N . ALA A 1 392 ? -0.264 -4.081 -20.991 1.00 63.19 392 ALA A N 1
ATOM 3089 C CA . ALA A 1 392 ? -1.091 -3.264 -20.106 1.00 63.19 392 ALA A CA 1
ATOM 3090 C C . ALA A 1 392 ? -2.525 -3.817 -19.992 1.00 63.19 392 ALA A C 1
ATOM 3092 O O . ALA A 1 392 ? -3.319 -3.346 -19.171 1.00 63.19 392 ALA A O 1
ATOM 3093 N N . CYS A 1 393 ? -2.882 -4.827 -20.796 1.00 68.25 393 CYS A N 1
ATOM 3094 C CA . CYS A 1 393 ? -4.161 -5.505 -20.669 1.00 68.25 393 CYS A CA 1
ATOM 3095 C C . CYS A 1 393 ? -4.210 -6.323 -19.375 1.00 68.25 393 CYS A C 1
ATOM 3097 O O . CYS A 1 393 ? -3.314 -7.096 -19.049 1.00 68.25 393 CYS A O 1
ATOM 3099 N N . LEU A 1 394 ? -5.313 -6.175 -18.644 1.00 71.00 394 LEU A N 1
ATOM 3100 C CA . LEU A 1 394 ? -5.554 -6.909 -17.408 1.00 71.00 394 LEU A CA 1
ATOM 3101 C C . LEU A 1 394 ? -5.713 -8.400 -17.746 1.00 71.00 394 LEU A C 1
ATOM 3103 O O . LEU A 1 394 ? -6.593 -8.711 -18.551 1.00 71.00 394 LEU A O 1
ATOM 3107 N N . PRO A 1 395 ? -4.920 -9.319 -17.171 1.00 74.12 395 PRO A N 1
ATOM 3108 C CA . PRO A 1 395 ? -5.031 -10.739 -17.482 1.00 74.12 395 PRO A CA 1
ATOM 3109 C C . PRO A 1 395 ? -6.364 -11.272 -16.945 1.00 74.12 395 PRO A C 1
ATOM 3111 O O . PRO A 1 395 ? -6.556 -11.400 -15.737 1.00 74.12 395 PRO A O 1
ATOM 3114 N N . SER A 1 396 ? -7.315 -11.544 -17.841 1.00 72.44 396 SER A N 1
ATOM 3115 C CA . SER A 1 396 ? -8.654 -12.013 -17.483 1.00 72.44 396 SER A CA 1
ATOM 3116 C C . SER A 1 396 ? -9.123 -13.093 -18.459 1.00 72.44 396 SER A C 1
ATOM 3118 O O . SER A 1 396 ? -9.282 -12.814 -19.651 1.00 72.44 396 SER A O 1
ATOM 3120 N N . PRO A 1 397 ? -9.408 -14.315 -17.971 1.00 72.06 397 PRO A N 1
ATOM 3121 C CA . PRO A 1 397 ? -10.063 -15.342 -18.777 1.00 72.06 397 PRO A CA 1
ATOM 3122 C C . PRO A 1 397 ? -11.398 -14.865 -19.362 1.00 72.06 397 PRO A C 1
ATOM 3124 O O . PRO A 1 397 ? -11.728 -15.187 -20.496 1.00 72.06 397 PRO A O 1
ATOM 3127 N N . GLN A 1 398 ? -12.159 -14.075 -18.597 1.00 67.69 398 GLN A N 1
ATOM 3128 C CA . GLN A 1 398 ? -13.502 -13.618 -18.965 1.00 67.69 398 GLN A CA 1
ATOM 3129 C C . GLN A 1 398 ? -13.482 -12.587 -20.096 1.00 67.69 398 GLN A C 1
ATOM 3131 O O . GLN A 1 398 ? -14.433 -12.514 -20.868 1.00 67.69 398 GLN A O 1
ATOM 3136 N N . LEU A 1 399 ? -12.409 -11.798 -20.192 1.00 68.88 399 LEU A N 1
ATOM 3137 C CA . LEU A 1 399 ? -12.215 -10.811 -21.257 1.00 68.88 399 LEU A CA 1
ATOM 3138 C C . LEU A 1 399 ? -11.409 -11.368 -22.442 1.00 68.88 399 LEU A C 1
ATOM 3140 O O . LEU A 1 399 ? -11.195 -10.649 -23.413 1.00 68.88 399 LEU A O 1
ATOM 3144 N N . GLY A 1 400 ? -10.939 -12.620 -22.367 1.00 76.25 400 GLY A N 1
ATOM 3145 C CA . GLY A 1 400 ? -10.072 -13.223 -23.384 1.00 76.25 400 GLY A CA 1
ATOM 3146 C C . GLY A 1 400 ? -8.654 -12.638 -23.429 1.00 76.25 400 GLY A C 1
ATOM 3147 O O . GLY A 1 400 ? -7.934 -12.854 -24.396 1.00 76.25 400 GLY A O 1
ATOM 3148 N N . THR A 1 401 ? -8.246 -11.895 -22.397 1.00 79.19 401 THR A N 1
ATOM 3149 C CA . THR A 1 401 ? -6.941 -11.217 -22.308 1.00 79.19 401 THR A CA 1
ATOM 3150 C C . THR A 1 401 ? -5.909 -12.004 -21.500 1.00 79.19 401 THR A C 1
ATOM 3152 O O . THR A 1 401 ? -4.769 -11.566 -21.364 1.00 79.19 401 THR A O 1
ATOM 3155 N N . LEU A 1 402 ? -6.287 -13.154 -20.930 1.00 80.56 402 LEU A N 1
ATOM 3156 C CA . LEU A 1 402 ? -5.341 -14.050 -20.271 1.00 80.56 402 LEU A CA 1
ATOM 3157 C C . LEU A 1 402 ? -4.579 -14.872 -21.319 1.00 80.56 402 LEU A C 1
ATOM 3159 O O . LEU A 1 402 ? -5.142 -15.787 -21.918 1.00 80.56 402 LEU A O 1
ATOM 3163 N N . LEU A 1 403 ? -3.294 -14.569 -21.492 1.00 78.69 403 LEU A N 1
ATOM 3164 C CA . LEU A 1 403 ? -2.367 -15.412 -22.243 1.00 78.69 403 LEU A CA 1
ATOM 3165 C C . LEU A 1 403 ? -1.818 -16.508 -21.329 1.00 78.69 403 LEU A C 1
ATOM 3167 O O . LEU A 1 403 ? -1.387 -16.230 -20.209 1.00 78.69 403 LEU A O 1
ATOM 3171 N N . ASP A 1 404 ? -1.816 -17.748 -21.809 1.00 81.31 404 ASP A N 1
ATOM 3172 C CA . ASP A 1 404 ? -1.067 -18.816 -21.158 1.00 81.31 404 ASP A CA 1
ATOM 3173 C C . ASP A 1 404 ? 0.447 -18.586 -21.302 1.00 81.31 404 ASP A C 1
ATOM 3175 O O . ASP A 1 404 ? 0.906 -17.785 -22.123 1.00 81.31 404 ASP A O 1
ATOM 3179 N N . ASN A 1 405 ? 1.232 -19.304 -20.497 1.00 76.62 405 ASN A N 1
ATOM 3180 C CA . ASN A 1 405 ? 2.681 -19.130 -20.451 1.00 76.62 405 ASN A CA 1
ATOM 3181 C C . ASN A 1 405 ? 3.345 -19.314 -21.822 1.00 76.62 405 ASN A C 1
ATOM 3183 O O . ASN A 1 405 ? 4.263 -18.567 -22.141 1.00 76.62 405 ASN A O 1
ATOM 3187 N N . ASP A 1 406 ? 2.906 -20.267 -22.642 1.00 80.75 406 ASP A N 1
ATOM 3188 C CA . ASP A 1 406 ? 3.555 -20.527 -23.927 1.00 80.75 406 ASP A CA 1
ATOM 3189 C C . ASP A 1 406 ? 3.163 -19.474 -24.965 1.00 80.75 406 ASP A C 1
ATOM 3191 O O . ASP A 1 406 ? 4.032 -18.963 -25.674 1.00 80.75 406 ASP A O 1
ATOM 3195 N N . SER A 1 407 ? 1.893 -19.062 -24.991 1.00 82.12 407 SER A N 1
ATOM 3196 C CA . SER A 1 407 ? 1.437 -17.945 -25.828 1.00 82.12 407 SER A CA 1
ATOM 3197 C C . SER A 1 407 ? 2.155 -16.641 -25.487 1.00 82.12 407 SER A C 1
ATOM 3199 O O . SER A 1 407 ? 2.596 -15.928 -26.392 1.00 82.12 407 SER A O 1
ATOM 3201 N N . LEU A 1 408 ? 2.329 -16.350 -24.191 1.00 79.62 408 LEU A N 1
ATOM 3202 C CA . LEU A 1 408 ? 3.098 -15.201 -23.724 1.00 79.62 408 LEU A CA 1
ATOM 3203 C C . LEU A 1 408 ? 4.527 -15.278 -24.269 1.00 79.62 408 LEU A C 1
ATOM 3205 O O . LEU A 1 408 ? 4.950 -14.377 -24.987 1.00 79.62 408 LEU A O 1
ATOM 3209 N N . ARG A 1 409 ? 5.242 -16.380 -24.015 1.00 79.06 409 ARG A N 1
ATOM 3210 C CA . ARG A 1 409 ? 6.631 -16.579 -24.466 1.00 79.06 409 ARG A CA 1
ATOM 3211 C C . ARG A 1 409 ? 6.784 -16.420 -25.975 1.00 79.06 409 ARG A C 1
ATOM 3213 O O . ARG A 1 409 ? 7.652 -15.681 -26.428 1.00 79.06 409 ARG A O 1
ATOM 3220 N N . VAL A 1 410 ? 5.931 -17.062 -26.769 1.00 81.25 410 VAL A N 1
ATOM 3221 C CA . VAL A 1 410 ? 5.984 -16.951 -28.234 1.00 81.25 410 VAL A CA 1
ATOM 3222 C C . VAL A 1 410 ? 5.765 -15.503 -28.676 1.00 81.25 410 VAL A C 1
ATOM 3224 O O . VAL A 1 410 ? 6.516 -15.004 -29.517 1.00 81.25 410 VAL A O 1
ATOM 3227 N N . ALA A 1 411 ? 4.795 -14.799 -28.085 1.00 79.69 411 ALA A N 1
ATOM 3228 C CA . ALA A 1 411 ? 4.538 -13.394 -28.394 1.00 79.69 411 ALA A CA 1
ATOM 3229 C C . ALA A 1 411 ? 5.738 -12.495 -28.048 1.00 79.69 411 ALA A C 1
ATOM 3231 O O . ALA A 1 411 ? 6.110 -11.633 -28.850 1.00 79.69 411 ALA A O 1
ATOM 3232 N N . VAL A 1 412 ? 6.377 -12.725 -26.895 1.00 78.31 412 VAL A N 1
ATOM 3233 C CA . VAL A 1 412 ? 7.614 -12.040 -26.494 1.00 78.31 412 VAL A CA 1
ATOM 3234 C C . VAL A 1 412 ? 8.731 -12.299 -27.504 1.00 78.31 412 VAL A C 1
ATOM 3236 O O . VAL A 1 412 ? 9.302 -11.356 -28.052 1.00 78.31 412 VAL A O 1
ATOM 3239 N N . ALA A 1 413 ? 9.021 -13.570 -27.785 1.00 79.00 413 ALA A N 1
ATOM 3240 C CA . ALA A 1 413 ? 10.121 -13.974 -28.651 1.00 79.00 413 ALA A CA 1
ATOM 3241 C C . ALA A 1 413 ? 9.985 -13.391 -30.062 1.00 79.00 413 ALA A C 1
ATOM 3243 O O . ALA A 1 413 ? 10.950 -12.855 -30.602 1.00 79.00 413 ALA A O 1
ATOM 3244 N N . LEU A 1 414 ? 8.782 -13.429 -30.646 1.00 78.56 414 LEU A N 1
ATOM 3245 C CA . LEU A 1 414 ? 8.523 -12.874 -31.977 1.00 78.56 414 LEU A CA 1
ATOM 3246 C C . LEU A 1 414 ? 8.764 -11.360 -32.036 1.00 78.56 414 LEU A C 1
ATOM 3248 O O . LEU A 1 414 ? 9.328 -10.870 -33.015 1.00 78.56 414 LEU A O 1
ATOM 3252 N N . ARG A 1 415 ? 8.381 -10.622 -30.988 1.00 77.12 415 ARG A N 1
ATOM 3253 C CA . ARG A 1 415 ? 8.585 -9.166 -30.900 1.00 77.12 415 ARG A CA 1
ATOM 3254 C C . ARG A 1 415 ? 10.051 -8.794 -30.722 1.00 77.12 415 ARG A C 1
ATOM 3256 O O . ARG A 1 415 ? 10.522 -7.867 -31.375 1.00 77.12 415 ARG A O 1
ATOM 3263 N N . LEU A 1 416 ? 10.772 -9.542 -29.890 1.00 75.31 416 LEU A N 1
ATOM 3264 C CA . LEU A 1 416 ? 12.208 -9.356 -29.668 1.00 75.31 416 LEU A CA 1
ATOM 3265 C C . LEU A 1 416 ? 13.058 -9.886 -30.832 1.00 75.31 416 LEU A C 1
ATOM 3267 O O . LEU A 1 416 ? 14.237 -9.560 -30.946 1.00 75.31 416 LEU A O 1
ATOM 3271 N N . GLY A 1 417 ? 12.464 -10.681 -31.725 1.00 75.88 417 GLY A N 1
ATOM 3272 C CA . GLY A 1 417 ? 13.186 -11.319 -32.818 1.00 75.88 417 GLY A CA 1
ATOM 3273 C C . GLY A 1 417 ? 14.049 -12.487 -32.370 1.00 75.88 417 GLY A C 1
ATOM 3274 O O . GLY A 1 417 ? 15.017 -12.817 -33.053 1.00 75.88 417 GLY A O 1
ATOM 3275 N N . CYS A 1 418 ? 13.726 -13.068 -31.220 1.00 79.56 418 CYS A N 1
ATOM 3276 C CA . CYS A 1 418 ? 14.408 -14.217 -30.661 1.00 79.56 418 CYS A CA 1
ATOM 3277 C C . CYS A 1 418 ? 14.011 -15.503 -31.381 1.00 79.56 418 CYS A C 1
ATOM 3279 O O . CYS A 1 418 ? 12.934 -15.622 -31.973 1.00 79.56 418 CYS A O 1
ATOM 3281 N N . THR A 1 419 ? 14.893 -16.493 -31.303 1.00 75.12 419 THR A N 1
ATOM 3282 C CA . THR A 1 419 ? 14.645 -17.815 -31.869 1.00 75.12 419 THR A CA 1
ATOM 3283 C C . THR A 1 419 ? 13.540 -18.506 -31.074 1.00 75.12 419 THR A C 1
ATOM 3285 O O . THR A 1 419 ? 13.757 -18.960 -29.958 1.00 75.12 419 THR A O 1
ATOM 3288 N N . VAL A 1 420 ? 12.338 -18.577 -31.650 1.00 71.31 420 VAL A N 1
ATOM 3289 C CA . VAL A 1 420 ? 11.186 -19.277 -31.048 1.00 71.31 420 VAL A CA 1
ATOM 3290 C C . VAL A 1 420 ? 11.320 -20.794 -31.199 1.00 71.31 420 VAL A C 1
ATOM 3292 O O . VAL A 1 420 ? 10.855 -21.563 -30.362 1.00 71.31 420 VAL A O 1
ATOM 3295 N N . VAL A 1 421 ? 11.927 -21.228 -32.306 1.00 67.81 421 VAL A N 1
ATOM 3296 C CA . VAL A 1 421 ? 12.008 -22.633 -32.702 1.00 67.81 421 VAL A CA 1
ATOM 3297 C C . VAL A 1 421 ? 13.436 -22.967 -33.078 1.00 67.81 421 VAL A C 1
ATOM 3299 O O . VAL A 1 421 ? 13.995 -22.365 -33.994 1.00 67.81 421 VAL A O 1
ATOM 3302 N N . GLU A 1 422 ? 13.992 -23.980 -32.425 1.00 62.19 422 GLU A N 1
ATOM 3303 C CA . GLU A 1 422 ? 15.251 -24.588 -32.834 1.00 62.19 422 GLU A CA 1
ATOM 3304 C C . GLU A 1 422 ? 15.015 -25.973 -33.443 1.00 62.19 422 GLU A C 1
ATOM 3306 O O . GLU A 1 422 ? 14.089 -26.685 -33.036 1.00 62.19 422 GLU A O 1
ATOM 3311 N N . PRO A 1 423 ? 15.843 -26.392 -34.416 1.00 57.91 423 PRO A N 1
ATOM 3312 C CA . PRO A 1 423 ? 15.840 -27.767 -34.883 1.00 57.91 423 PRO A CA 1
ATOM 3313 C C . PRO A 1 423 ? 16.115 -28.722 -33.715 1.00 57.91 423 PRO A C 1
ATOM 3315 O O . PRO A 1 423 ? 17.170 -28.655 -33.086 1.00 57.91 423 PRO A O 1
ATOM 3318 N N . HIS A 1 424 ? 15.186 -29.638 -33.442 1.00 56.09 424 HIS A N 1
ATOM 3319 C CA . HIS A 1 424 ? 15.395 -30.671 -32.434 1.00 56.09 424 HIS A CA 1
ATOM 3320 C C . HIS A 1 424 ? 16.561 -31.581 -32.840 1.00 56.09 424 HIS A C 1
ATOM 3322 O O . HIS A 1 424 ? 16.503 -32.257 -33.870 1.00 56.09 424 HIS A O 1
ATOM 3328 N N . VAL A 1 425 ? 17.605 -31.626 -32.014 1.00 51.94 425 VAL A N 1
ATOM 3329 C CA . VAL A 1 425 ? 18.688 -32.603 -32.145 1.00 51.94 425 VAL A CA 1
ATOM 3330 C C . VAL A 1 425 ? 18.396 -33.748 -31.183 1.00 51.94 425 VAL A C 1
ATOM 3332 O O . VAL A 1 425 ? 18.473 -33.586 -29.966 1.00 51.94 425 VAL A O 1
ATOM 3335 N N . CYS A 1 426 ? 18.036 -34.908 -31.730 1.00 47.84 426 CYS A N 1
ATOM 3336 C CA . CYS A 1 426 ? 17.847 -36.118 -30.938 1.00 47.84 426 CYS A CA 1
ATOM 3337 C C . CYS A 1 426 ? 19.127 -36.477 -30.188 1.00 47.84 426 CYS A C 1
ATOM 3339 O O . CYS A 1 426 ? 20.223 -36.404 -30.744 1.00 47.84 426 CYS A O 1
ATOM 3341 N N . VAL A 1 427 ? 18.969 -36.986 -28.965 1.00 51.53 427 VAL A N 1
ATOM 3342 C CA . VAL A 1 427 ? 20.051 -37.547 -28.130 1.00 51.53 427 VAL A CA 1
ATOM 3343 C C . VAL A 1 427 ? 20.877 -38.607 -28.882 1.00 51.53 427 VAL A C 1
ATOM 3345 O O . VAL A 1 427 ? 22.042 -38.831 -28.581 1.00 51.53 427 VAL A O 1
ATOM 3348 N N . CYS A 1 428 ? 20.288 -39.222 -29.904 1.00 60.84 428 CYS A N 1
ATOM 3349 C CA . CYS A 1 428 ? 20.893 -40.217 -30.775 1.00 60.84 428 CYS A CA 1
ATOM 3350 C C . CYS A 1 428 ? 21.815 -39.664 -31.886 1.00 60.84 428 CYS A C 1
ATOM 3352 O O . CYS A 1 428 ? 22.372 -40.454 -32.641 1.00 60.84 428 CYS A O 1
ATOM 3354 N N . GLY A 1 429 ? 21.958 -38.342 -32.048 1.00 49.66 429 GLY A N 1
ATOM 3355 C CA . GLY A 1 429 ? 22.869 -37.722 -33.027 1.00 49.66 429 GLY A CA 1
ATOM 3356 C C . GLY A 1 429 ? 22.445 -37.817 -34.502 1.00 49.66 429 GLY A C 1
ATOM 3357 O O . GLY A 1 429 ? 23.053 -37.178 -35.358 1.00 49.66 429 GLY A O 1
ATOM 3358 N N . ALA A 1 430 ? 21.382 -38.558 -34.823 1.00 43.97 430 ALA A N 1
ATOM 3359 C CA . ALA A 1 430 ? 20.794 -38.600 -36.158 1.00 43.97 430 ALA A CA 1
ATOM 3360 C C . ALA A 1 430 ? 19.730 -37.501 -36.336 1.00 43.97 430 ALA A C 1
ATOM 3362 O O . ALA A 1 430 ? 18.988 -37.182 -35.405 1.00 43.97 430 ALA A O 1
ATOM 3363 N N . ARG A 1 431 ? 19.588 -36.967 -37.561 1.00 41.66 431 ARG A N 1
ATOM 3364 C CA . ARG A 1 431 ? 18.396 -36.203 -37.982 1.00 41.66 431 ARG A CA 1
ATOM 3365 C C . ARG A 1 431 ? 17.207 -37.161 -38.115 1.00 41.66 431 ARG A C 1
ATOM 3367 O O . ARG A 1 431 ? 16.788 -37.495 -39.219 1.00 41.66 431 ARG A O 1
ATOM 3374 N N . CYS A 1 432 ? 16.698 -37.666 -36.999 1.00 39.91 432 CYS A N 1
ATOM 3375 C CA . CYS A 1 432 ? 15.495 -38.485 -36.991 1.00 39.91 432 CYS A CA 1
ATOM 3376 C C . CYS A 1 432 ? 14.262 -37.584 -37.134 1.00 39.91 432 CYS A C 1
ATOM 3378 O O . CYS A 1 432 ? 13.986 -36.707 -36.317 1.00 39.91 432 CYS A O 1
ATOM 3380 N N . GLY A 1 433 ? 13.533 -37.787 -38.229 1.00 41.12 433 GLY A N 1
ATOM 3381 C CA . GLY A 1 433 ? 12.209 -37.219 -38.410 1.00 41.12 433 GLY A CA 1
ATOM 3382 C C . GLY A 1 433 ? 11.212 -37.867 -37.451 1.00 41.12 433 GLY A C 1
ATOM 3383 O O . GLY A 1 433 ? 11.132 -39.088 -37.384 1.00 41.12 433 GLY A O 1
ATOM 3384 N N . GLN A 1 434 ? 10.473 -37.006 -36.750 1.00 39.41 434 GLN A N 1
ATOM 3385 C CA . GLN A 1 434 ? 9.131 -37.190 -36.187 1.00 39.41 434 GLN A CA 1
ATOM 3386 C C . GLN A 1 434 ? 8.826 -38.482 -35.414 1.00 39.41 434 GLN A C 1
ATOM 3388 O O . GLN A 1 434 ? 8.548 -39.530 -35.986 1.00 39.41 434 GLN A O 1
ATOM 3393 N N . VAL A 1 435 ? 8.604 -38.317 -34.110 1.00 41.03 435 VAL A N 1
ATOM 3394 C CA . VAL A 1 435 ? 7.478 -38.987 -33.454 1.00 41.03 435 VAL A CA 1
ATOM 3395 C C . VAL A 1 435 ? 6.658 -37.896 -32.773 1.00 41.03 435 VAL A C 1
ATOM 3397 O O . VAL A 1 435 ? 6.985 -37.448 -31.678 1.00 41.03 435 VAL A O 1
ATOM 3400 N N . LEU A 1 436 ? 5.596 -37.430 -33.440 1.00 43.81 436 LEU A N 1
ATOM 3401 C CA . LEU A 1 436 ? 4.448 -36.906 -32.701 1.00 43.81 436 LEU A CA 1
ATOM 3402 C C . LEU A 1 436 ? 4.036 -38.035 -31.757 1.00 43.81 436 LEU A C 1
ATOM 3404 O O . LEU A 1 436 ? 3.817 -39.157 -32.218 1.00 43.81 436 LEU A O 1
ATOM 3408 N N . THR A 1 437 ? 4.008 -37.775 -30.452 1.00 47.97 437 THR A N 1
ATOM 3409 C CA . THR A 1 437 ? 3.543 -38.759 -29.469 1.00 47.97 437 THR A CA 1
ATOM 3410 C C . THR A 1 437 ? 2.218 -39.333 -29.973 1.00 47.97 437 THR A C 1
ATOM 3412 O O . THR A 1 437 ? 1.353 -38.570 -30.402 1.00 47.97 437 THR A O 1
ATOM 3415 N N . HIS A 1 438 ? 2.066 -40.664 -30.005 1.00 49.69 438 HIS A N 1
ATOM 3416 C CA . HIS A 1 438 ? 0.912 -41.347 -30.622 1.00 49.69 438 HIS A CA 1
ATOM 3417 C C . HIS A 1 438 ? -0.453 -40.739 -30.228 1.00 49.69 438 HIS A C 1
ATOM 3419 O O . HIS A 1 438 ? -1.390 -40.743 -31.023 1.00 49.69 438 HIS A O 1
ATOM 3425 N N . HIS A 1 439 ? -0.536 -40.127 -29.045 1.00 50.03 439 HIS A N 1
ATOM 3426 C CA . HIS A 1 439 ? -1.667 -39.319 -28.591 1.00 50.03 439 HIS A CA 1
ATOM 3427 C C . HIS A 1 439 ? -2.100 -38.202 -29.555 1.00 50.03 439 HIS A C 1
ATOM 3429 O O . HIS A 1 439 ? -3.288 -38.084 -29.844 1.00 50.03 439 HIS A O 1
ATOM 3435 N N . ALA A 1 440 ? -1.170 -37.404 -30.084 1.00 53.53 440 ALA A N 1
ATOM 3436 C CA . ALA A 1 440 ? -1.497 -36.257 -30.931 1.00 53.53 440 ALA A CA 1
ATOM 3437 C C . ALA A 1 440 ? -2.071 -36.680 -32.295 1.00 53.53 440 ALA A C 1
ATOM 3439 O O . ALA A 1 440 ? -2.963 -36.021 -32.827 1.00 53.53 440 ALA A O 1
ATOM 3440 N N . ILE A 1 441 ? -1.592 -37.801 -32.847 1.00 56.75 441 ILE A N 1
ATOM 3441 C CA . ILE A 1 441 ? -2.115 -38.378 -34.095 1.00 56.75 441 ILE A CA 1
ATOM 3442 C C . ILE A 1 441 ? -3.530 -38.915 -33.874 1.00 56.75 441 ILE A C 1
ATOM 3444 O O . ILE A 1 441 ? -4.426 -38.617 -34.664 1.00 56.75 441 ILE A O 1
ATOM 3448 N N . ASN A 1 442 ? -3.751 -39.635 -32.773 1.00 56.62 442 ASN A N 1
ATOM 3449 C CA . ASN A 1 442 ? -5.066 -40.171 -32.433 1.00 56.62 442 ASN A CA 1
ATOM 3450 C C . ASN A 1 442 ? -6.111 -39.051 -32.264 1.00 56.62 442 ASN A C 1
ATOM 3452 O O . ASN A 1 442 ? -7.231 -39.179 -32.757 1.00 56.62 442 ASN A O 1
ATOM 3456 N N . ASP A 1 443 ? -5.739 -37.915 -31.666 1.00 63.03 443 ASP A N 1
ATOM 3457 C CA . ASP A 1 443 ? -6.626 -36.749 -31.531 1.00 63.03 443 ASP A CA 1
ATOM 3458 C C . ASP A 1 443 ? -6.943 -36.046 -32.860 1.00 63.03 443 ASP A C 1
ATOM 3460 O O . ASP A 1 443 ? -8.038 -35.504 -33.038 1.00 63.03 443 ASP A O 1
ATOM 3464 N N . ILE A 1 444 ? -6.002 -36.011 -33.807 1.00 66.44 444 ILE A N 1
ATOM 3465 C CA . ILE A 1 444 ? -6.245 -35.441 -35.142 1.00 66.44 444 ILE A CA 1
ATOM 3466 C C . ILE A 1 444 ? -7.195 -36.344 -35.934 1.00 66.44 444 ILE A C 1
ATOM 3468 O O . ILE A 1 444 ? -8.163 -35.853 -36.513 1.00 66.44 444 ILE A O 1
ATOM 3472 N N . VAL A 1 445 ? -6.966 -37.660 -35.910 1.00 62.28 445 VAL A N 1
ATOM 3473 C CA . VAL A 1 445 ? -7.816 -38.640 -36.603 1.00 62.28 445 VAL A CA 1
ATOM 3474 C C . VAL A 1 445 ? -9.229 -38.650 -36.018 1.00 62.28 445 VAL A C 1
ATOM 3476 O O . VAL A 1 445 ? -10.197 -38.605 -36.774 1.00 62.28 445 VAL A O 1
ATOM 3479 N N . ARG A 1 446 ? -9.369 -38.611 -34.685 1.00 70.69 446 ARG A N 1
ATOM 3480 C CA . ARG A 1 446 ? -10.679 -38.491 -34.024 1.00 70.69 446 ARG A CA 1
ATOM 3481 C C . ARG A 1 446 ? -11.439 -37.261 -34.510 1.00 70.69 446 ARG A C 1
ATOM 3483 O O . ARG A 1 446 ? -12.611 -37.364 -34.849 1.00 70.69 446 ARG A O 1
ATOM 3490 N N . ARG A 1 447 ? -10.779 -36.098 -34.556 1.00 61.34 447 ARG A N 1
ATOM 3491 C CA . ARG A 1 447 ? -11.408 -34.849 -35.009 1.00 61.34 447 ARG A CA 1
ATOM 3492 C C . ARG A 1 447 ? -11.834 -34.913 -36.474 1.00 61.34 447 ARG A C 1
ATOM 3494 O O . ARG A 1 447 ? -12.927 -34.454 -36.782 1.00 61.34 447 ARG A O 1
ATOM 3501 N N . ALA A 1 448 ? -11.024 -35.518 -37.343 1.00 61.50 448 ALA A N 1
ATOM 3502 C CA . ALA A 1 448 ? -11.370 -35.710 -38.750 1.00 61.50 448 ALA A CA 1
ATOM 3503 C C . ALA A 1 448 ? -12.597 -36.626 -38.930 1.00 61.50 448 ALA A C 1
ATOM 3505 O O . ALA A 1 448 ? -13.488 -36.309 -39.714 1.00 61.50 448 ALA A O 1
ATOM 3506 N N . LEU A 1 449 ? -12.685 -37.720 -38.167 1.00 58.12 449 LEU A N 1
ATOM 3507 C CA . LEU A 1 449 ? -13.831 -38.636 -38.212 1.00 58.12 449 LEU A CA 1
ATOM 3508 C C . LEU A 1 449 ? -15.111 -37.983 -37.681 1.00 58.12 449 LEU A C 1
ATOM 3510 O O . LEU A 1 449 ? -16.141 -38.053 -38.344 1.00 58.12 449 LEU A O 1
ATOM 3514 N N . VAL A 1 450 ? -15.027 -37.258 -36.560 1.00 63.78 450 VAL A N 1
ATOM 3515 C CA . VAL A 1 450 ? -16.163 -36.489 -36.023 1.00 63.78 450 VAL A CA 1
ATOM 3516 C C . VAL A 1 450 ? -16.623 -35.420 -37.016 1.00 63.78 450 VAL A C 1
ATOM 3518 O O . VAL A 1 450 ? -17.819 -35.234 -37.195 1.00 63.78 450 VAL A O 1
ATOM 3521 N N . SER A 1 451 ? -15.699 -34.750 -37.715 1.00 61.59 451 SER A N 1
ATOM 3522 C CA . SER A 1 451 ? -16.066 -33.771 -38.751 1.00 61.59 451 SER A CA 1
ATOM 3523 C C . SER A 1 451 ? -16.715 -34.388 -39.995 1.00 61.59 451 SER A C 1
ATOM 3525 O O . SER A 1 451 ? -17.345 -33.671 -40.764 1.00 61.59 451 SER A O 1
ATOM 3527 N N . ALA A 1 452 ? -16.570 -35.701 -40.186 1.00 63.06 452 ALA A N 1
ATOM 3528 C CA . ALA A 1 452 ? -17.211 -36.468 -41.250 1.00 63.06 452 ALA A CA 1
ATOM 3529 C C . ALA A 1 452 ? -18.486 -37.192 -40.770 1.00 63.06 452 ALA A C 1
ATOM 3531 O O . ALA A 1 452 ? -18.937 -38.122 -41.435 1.00 63.06 452 ALA A O 1
ATOM 3532 N N . ASP A 1 453 ? -19.037 -36.802 -39.612 1.00 68.88 453 ASP A N 1
ATOM 3533 C CA . ASP A 1 453 ? -20.204 -37.426 -38.965 1.00 68.88 453 ASP A CA 1
ATOM 3534 C C . ASP A 1 453 ? -20.024 -38.923 -38.639 1.00 68.88 453 ASP A C 1
ATOM 3536 O O . ASP A 1 453 ? -20.982 -39.677 -38.462 1.00 68.88 453 ASP A O 1
ATOM 3540 N N . VAL A 1 454 ? -18.770 -39.369 -38.506 1.00 60.62 454 VAL A N 1
ATOM 3541 C CA . VAL A 1 454 ? -18.431 -40.722 -38.061 1.00 60.62 454 VAL A CA 1
ATOM 3542 C C . VAL A 1 454 ? -18.173 -40.698 -36.548 1.00 60.62 454 VAL A C 1
ATOM 3544 O O . VAL A 1 454 ? -17.222 -40.046 -36.101 1.00 60.62 454 VAL A O 1
ATOM 3547 N N . PRO A 1 455 ? -18.964 -41.421 -35.729 1.00 56.69 455 PRO A N 1
ATOM 3548 C CA . PRO A 1 455 ? -18.756 -41.474 -34.285 1.00 56.69 455 PRO A CA 1
ATOM 3549 C C . PRO A 1 455 ? -17.381 -42.066 -33.951 1.00 56.69 455 PRO A C 1
ATOM 3551 O O . PRO A 1 455 ? -17.089 -43.211 -34.295 1.00 56.69 455 PRO A O 1
ATOM 3554 N N . ALA A 1 456 ? -16.535 -41.296 -33.263 1.00 66.38 456 ALA A N 1
ATOM 3555 C CA . ALA A 1 456 ? -15.191 -41.719 -32.880 1.00 66.38 456 ALA A CA 1
ATOM 3556 C C . ALA A 1 456 ? -14.888 -41.347 -31.422 1.00 66.38 456 ALA A C 1
ATOM 3558 O O . ALA A 1 456 ? -14.968 -40.181 -31.030 1.00 66.38 456 ALA A O 1
ATOM 3559 N N . VAL A 1 457 ? -14.495 -42.342 -30.624 1.00 61.91 457 VAL A N 1
ATOM 3560 C CA . VAL A 1 457 ? -14.116 -42.198 -29.210 1.00 61.91 457 VAL A CA 1
ATOM 3561 C C . VAL A 1 457 ? -12.690 -42.713 -29.043 1.00 61.91 457 VAL A C 1
ATOM 3563 O O . VAL A 1 457 ? -12.337 -43.750 -29.601 1.00 61.91 457 VAL A O 1
ATOM 3566 N N . LEU A 1 458 ? -11.856 -41.976 -28.306 1.00 55.03 458 LEU A N 1
ATOM 3567 C CA . LEU A 1 458 ? -10.505 -42.433 -27.978 1.00 55.03 458 LEU A CA 1
ATOM 3568 C C . LEU A 1 458 ? -10.553 -43.473 -26.867 1.00 55.03 458 LEU A C 1
ATOM 3570 O O . LEU A 1 458 ? -11.345 -43.344 -25.934 1.00 55.03 458 LEU A O 1
ATOM 3574 N N . GLU A 1 459 ? -9.670 -44.465 -26.943 1.00 53.97 459 GLU A N 1
ATOM 3575 C CA . GLU A 1 459 ? -9.507 -45.421 -25.853 1.00 53.97 459 GLU A CA 1
ATOM 3576 C C . GLU A 1 459 ? -9.094 -44.705 -24.554 1.00 53.97 459 GLU A C 1
ATOM 3578 O O . GLU A 1 459 ? -8.156 -43.899 -24.561 1.00 53.97 459 GLU A O 1
ATOM 3583 N N . PRO A 1 460 ? -9.767 -44.995 -23.427 1.00 49.62 460 PRO A N 1
ATOM 3584 C CA . PRO A 1 460 ? -9.346 -44.517 -22.120 1.00 49.62 460 PRO A CA 1
ATOM 3585 C C . PRO A 1 460 ? -7.933 -45.015 -21.762 1.00 49.62 460 PRO A C 1
ATOM 3587 O O . PRO A 1 460 ? -7.605 -46.181 -22.009 1.00 49.62 460 PRO A O 1
ATOM 3590 N N . PRO A 1 461 ? -7.089 -44.174 -21.143 1.00 46.12 461 PRO A N 1
ATOM 3591 C CA . PRO A 1 461 ? -5.753 -44.585 -20.726 1.00 46.12 461 PRO A CA 1
ATOM 3592 C C . PRO A 1 461 ? -5.817 -45.704 -19.669 1.00 46.12 461 PRO A C 1
ATOM 3594 O O . PRO A 1 461 ? -6.570 -45.609 -18.703 1.00 46.12 461 PRO A O 1
ATOM 3597 N N . GLY A 1 462 ? -5.002 -46.755 -19.838 1.00 48.78 462 GLY A N 1
ATOM 3598 C CA . GLY A 1 462 ? -4.832 -47.837 -18.850 1.00 48.78 462 GLY A CA 1
ATOM 3599 C C . GLY A 1 462 ? -5.586 -49.150 -19.118 1.00 48.78 462 GLY A C 1
ATOM 3600 O O . GLY A 1 462 ? -5.614 -50.011 -18.245 1.00 48.78 462 GLY A O 1
ATOM 3601 N N . LEU A 1 463 ? -6.175 -49.336 -20.305 1.00 46.75 463 LEU A N 1
ATOM 3602 C CA . LEU A 1 463 ? -7.057 -50.478 -20.604 1.00 46.75 463 LEU A CA 1
ATOM 3603 C C . LEU A 1 463 ? -6.402 -51.733 -21.204 1.00 46.75 463 LEU A C 1
ATOM 3605 O O . LEU A 1 463 ? -7.073 -52.755 -21.349 1.00 46.75 463 LEU A O 1
ATOM 3609 N N . SER A 1 464 ? -5.103 -51.708 -21.511 1.00 47.78 464 SER A N 1
ATOM 3610 C CA . SER A 1 464 ? -4.386 -52.905 -21.969 1.00 47.78 464 SER A CA 1
ATOM 3611 C C . SER A 1 464 ? -4.118 -53.848 -20.793 1.00 47.78 464 SER A C 1
ATOM 3613 O O . SER A 1 464 ? -3.070 -53.773 -20.149 1.00 47.78 464 SER A O 1
ATOM 3615 N N . ARG A 1 465 ? -5.055 -54.757 -20.513 1.00 50.41 465 ARG A N 1
ATOM 3616 C CA . ARG A 1 465 ? -4.821 -55.897 -19.616 1.00 50.41 465 ARG A CA 1
ATOM 3617 C C . ARG A 1 465 ? -4.071 -56.988 -20.387 1.00 50.41 465 ARG A C 1
ATOM 3619 O O . ARG A 1 465 ? -4.392 -57.279 -21.535 1.00 50.41 465 ARG A O 1
ATOM 3626 N N . ALA A 1 466 ? -3.068 -57.602 -19.761 1.00 50.00 466 ALA A N 1
ATOM 3627 C CA . ALA A 1 466 ? -2.250 -58.657 -20.373 1.00 50.00 466 ALA A CA 1
ATOM 3628 C C . ALA A 1 466 ? -3.002 -59.992 -20.595 1.00 50.00 466 ALA A C 1
ATOM 3630 O O . ALA A 1 466 ? -2.408 -60.960 -21.058 1.00 50.00 466 ALA A O 1
ATOM 3631 N N . ASP A 1 467 ? -4.292 -60.060 -20.253 1.00 55.84 467 ASP A N 1
ATOM 3632 C CA . ASP A 1 467 ? -5.125 -61.268 -20.264 1.00 55.84 467 ASP A CA 1
ATOM 3633 C C . ASP A 1 467 ? -5.996 -61.420 -21.527 1.00 55.84 467 ASP A C 1
ATOM 3635 O O . ASP A 1 467 ? -6.750 -62.386 -21.638 1.00 55.84 467 ASP A O 1
ATOM 3639 N N . GLY A 1 468 ? -5.898 -60.487 -22.482 1.00 50.28 468 GLY A N 1
ATOM 3640 C CA . GLY A 1 468 ? -6.587 -60.565 -23.775 1.00 50.28 468 GLY A CA 1
ATOM 3641 C C . GLY A 1 468 ? -8.100 -60.312 -23.728 1.00 50.28 468 GLY A C 1
ATOM 3642 O O . GLY A 1 468 ? -8.791 -60.629 -24.696 1.00 50.28 468 GLY A O 1
ATOM 3643 N N . LYS A 1 469 ? -8.637 -59.753 -22.634 1.00 47.22 469 LYS A N 1
ATOM 3644 C CA . LYS A 1 469 ? -10.077 -59.468 -22.472 1.00 47.22 469 LYS A CA 1
ATOM 3645 C C . LYS A 1 469 ? -10.434 -58.012 -22.790 1.00 47.22 469 LYS A C 1
ATOM 3647 O O . LYS A 1 469 ? -9.595 -57.118 -22.699 1.00 47.22 469 LYS A O 1
ATOM 3652 N N . ARG A 1 470 ? -11.703 -57.762 -23.150 1.00 49.78 470 ARG A N 1
ATOM 3653 C CA . ARG A 1 470 ? -12.217 -56.399 -23.369 1.00 49.78 470 ARG A CA 1
ATOM 3654 C C . ARG A 1 470 ? -12.276 -55.583 -22.056 1.00 49.78 470 ARG A C 1
ATOM 3656 O O . ARG A 1 470 ? -12.488 -56.158 -20.986 1.00 49.78 470 ARG A O 1
ATOM 3663 N N . PRO A 1 471 ? -12.165 -54.243 -22.144 1.00 44.84 471 PRO A N 1
ATOM 3664 C CA . PRO A 1 471 ? -12.322 -53.283 -21.041 1.00 44.84 471 PRO A CA 1
ATOM 3665 C C . PRO A 1 471 ? -13.581 -53.395 -20.170 1.00 44.84 471 PRO A C 1
ATOM 3667 O O . PRO A 1 471 ? -13.551 -53.013 -19.005 1.00 44.84 471 PRO A O 1
ATOM 3670 N N . ASP A 1 472 ? -14.688 -53.876 -20.734 1.00 50.62 472 ASP A N 1
ATOM 3671 C CA . ASP A 1 472 ? -16.014 -53.936 -20.106 1.00 50.62 472 ASP A CA 1
ATOM 3672 C C . ASP A 1 472 ? -16.215 -55.175 -19.214 1.00 50.62 472 ASP A C 1
ATOM 3674 O O . ASP A 1 472 ? -17.201 -55.261 -18.488 1.00 50.62 472 ASP A O 1
ATOM 3678 N N . GLY A 1 473 ? -15.290 -56.142 -19.254 1.00 50.53 473 GLY A N 1
ATOM 3679 C CA . GLY A 1 473 ? -15.279 -57.320 -18.381 1.00 50.53 473 GLY A CA 1
ATOM 3680 C C . GLY A 1 473 ? -16.404 -58.341 -18.606 1.00 50.53 473 GLY A C 1
ATOM 3681 O O . GLY A 1 473 ? -16.435 -59.344 -17.896 1.00 50.53 473 GLY A O 1
ATOM 3682 N N . LEU A 1 474 ? -17.303 -58.120 -19.574 1.00 44.62 474 LEU A N 1
ATOM 3683 C CA . LEU A 1 474 ? -18.548 -58.888 -19.736 1.00 44.62 474 LEU A CA 1
ATOM 3684 C C . LEU A 1 474 ? -18.725 -59.538 -21.120 1.00 44.62 474 LEU A C 1
ATOM 3686 O O . LEU A 1 474 ? -19.441 -60.532 -21.231 1.00 44.62 474 LEU A O 1
ATOM 3690 N N . THR A 1 475 ? -18.067 -59.045 -22.174 1.00 46.62 475 THR A N 1
ATOM 3691 C CA . THR A 1 475 ? -18.344 -59.496 -23.551 1.00 46.62 475 THR A CA 1
ATOM 3692 C C . THR A 1 475 ? -17.304 -60.507 -24.066 1.00 46.62 475 THR A C 1
ATOM 3694 O O . THR A 1 475 ? -16.128 -60.179 -24.202 1.00 46.62 475 THR A O 1
ATOM 3697 N N . MET A 1 476 ? -17.745 -61.730 -24.404 1.00 40.19 476 MET A N 1
ATOM 3698 C CA . MET A 1 476 ? -16.898 -62.875 -24.817 1.00 40.19 476 MET A CA 1
ATOM 3699 C C . MET A 1 476 ? -16.777 -63.098 -26.342 1.00 40.19 476 MET A C 1
ATOM 3701 O O . MET A 1 476 ? -16.170 -64.079 -26.765 1.00 40.19 476 MET A O 1
ATOM 3705 N N . VAL A 1 477 ? -17.348 -62.236 -27.193 1.00 39.97 477 VAL A N 1
ATOM 3706 C CA . VAL A 1 477 ? -17.326 -62.459 -28.654 1.00 39.97 477 VAL A CA 1
ATOM 3707 C C . VAL A 1 477 ? -15.990 -61.985 -29.262 1.00 39.97 477 VAL A C 1
ATOM 3709 O O . VAL A 1 477 ? -15.632 -60.812 -29.073 1.00 39.97 477 VAL A O 1
ATOM 3712 N N . PRO A 1 478 ? -15.255 -62.841 -30.006 1.00 41.50 478 PRO A N 1
ATOM 3713 C CA . PRO A 1 478 ? -14.039 -62.448 -30.714 1.00 41.50 478 PRO A CA 1
ATOM 3714 C C . PRO A 1 478 ? -14.310 -61.348 -31.749 1.00 41.50 478 PRO A C 1
ATOM 3716 O O . PRO A 1 478 ? -15.412 -61.210 -32.279 1.00 41.50 478 PRO A O 1
ATOM 3719 N N . TRP A 1 479 ? -13.288 -60.547 -32.039 1.00 42.69 479 TRP A N 1
ATOM 3720 C CA . TRP A 1 479 ? -13.328 -59.501 -33.060 1.00 42.69 479 TRP A CA 1
ATOM 3721 C C . TRP A 1 479 ? -13.599 -60.083 -34.453 1.00 42.69 479 TRP A C 1
ATOM 3723 O O . TRP A 1 479 ? -12.665 -60.513 -35.117 1.00 42.69 479 TRP A O 1
ATOM 3733 N N . GLU A 1 480 ? -14.847 -60.054 -34.923 1.00 40.12 480 GLU A N 1
ATOM 3734 C CA . GLU A 1 480 ? -15.143 -60.406 -36.323 1.00 40.12 480 GLU A CA 1
ATOM 3735 C C . GLU A 1 480 ? -15.752 -59.273 -37.159 1.00 40.12 480 GLU A C 1
ATOM 3737 O O . GLU A 1 480 ? -15.654 -59.337 -38.381 1.00 40.12 480 GLU A O 1
ATOM 3742 N N . LYS A 1 481 ? -16.353 -58.215 -36.578 1.00 33.38 481 LYS A N 1
ATOM 3743 C CA . LYS A 1 481 ? -17.099 -57.219 -37.393 1.00 33.38 481 LYS A CA 1
ATOM 3744 C C . LYS A 1 481 ? -17.014 -55.736 -36.997 1.00 33.38 481 LYS A C 1
ATOM 3746 O O . LYS A 1 481 ? -17.799 -54.943 -37.503 1.00 33.38 481 LYS A O 1
ATOM 3751 N N . ALA A 1 482 ? -16.058 -55.316 -36.169 1.00 32.72 482 ALA A N 1
ATOM 3752 C CA . ALA A 1 482 ? -15.798 -53.887 -35.949 1.00 32.72 482 ALA A CA 1
ATOM 3753 C C . ALA A 1 482 ? -14.375 -53.544 -36.398 1.00 32.72 482 ALA A C 1
ATOM 3755 O O . ALA A 1 482 ? -13.416 -54.128 -35.903 1.00 32.72 482 ALA A O 1
ATOM 3756 N N . ALA A 1 483 ? -14.225 -52.617 -37.343 1.00 30.84 483 ALA A N 1
ATOM 3757 C CA . ALA A 1 483 ? -12.922 -52.090 -37.721 1.00 30.84 483 ALA A CA 1
ATOM 3758 C C . ALA A 1 483 ? -12.502 -51.032 -36.691 1.00 30.84 483 ALA A C 1
ATOM 3760 O O . ALA A 1 483 ? -13.034 -49.925 -36.690 1.00 30.84 483 ALA A O 1
ATOM 3761 N N . VAL A 1 484 ? -11.554 -51.367 -35.814 1.00 35.56 484 VAL A N 1
ATOM 3762 C CA . VAL A 1 484 ? -10.808 -50.362 -35.046 1.00 35.56 484 VAL A CA 1
ATOM 3763 C C . VAL A 1 484 ? -9.466 -50.151 -35.718 1.00 35.56 484 VAL A C 1
ATOM 3765 O O . VAL A 1 484 ? -8.704 -51.087 -35.953 1.00 35.56 484 VAL A O 1
ATOM 3768 N N . TYR A 1 485 ? -9.207 -48.898 -36.073 1.00 32.84 485 TYR A N 1
ATOM 3769 C CA . TYR A 1 485 ? -7.973 -48.480 -36.710 1.00 32.84 485 TYR A CA 1
ATOM 3770 C C . TYR A 1 485 ? -6.886 -48.334 -35.641 1.00 32.84 485 TYR A C 1
ATOM 3772 O O . TYR A 1 485 ? -6.869 -47.349 -34.905 1.00 32.84 485 TYR A O 1
ATOM 3780 N N . SER A 1 486 ? -5.966 -49.298 -35.554 1.00 34.94 486 SER A N 1
ATOM 3781 C CA . SER A 1 486 ? -4.683 -49.094 -34.879 1.00 34.94 486 SER A CA 1
ATOM 3782 C C . SER A 1 486 ? -3.627 -48.778 -35.943 1.00 34.94 486 SER A C 1
ATOM 3784 O O . SER A 1 486 ? -3.308 -49.575 -36.826 1.00 34.94 486 SER A O 1
ATOM 3786 N N . GLY A 1 487 ? -3.141 -47.537 -35.936 1.00 30.58 487 GLY A N 1
ATOM 3787 C CA . GLY A 1 487 ? -2.170 -47.046 -36.910 1.00 30.58 487 GLY A CA 1
ATOM 3788 C C . GLY A 1 487 ? -0.758 -47.551 -36.618 1.00 30.58 487 GLY A C 1
ATOM 3789 O O . GLY A 1 487 ? 0.088 -46.776 -36.192 1.00 30.58 487 GLY A O 1
ATOM 3790 N N . THR A 1 488 ? -0.477 -48.830 -36.861 1.00 28.67 488 THR A N 1
ATOM 3791 C CA . THR A 1 488 ? 0.889 -49.384 -36.861 1.00 28.67 488 THR A CA 1
ATOM 3792 C C . THR A 1 488 ? 1.227 -49.987 -38.224 1.00 28.67 488 THR A C 1
ATOM 3794 O O . THR A 1 488 ? 1.371 -51.196 -38.384 1.00 28.67 488 THR A O 1
ATOM 3797 N N . ARG A 1 489 ? 1.424 -49.139 -39.243 1.00 25.17 489 ARG A N 1
ATOM 3798 C CA . ARG A 1 489 ? 2.200 -49.519 -40.438 1.00 25.17 489 ARG A CA 1
ATOM 3799 C C . ARG A 1 489 ? 3.189 -48.427 -40.835 1.00 25.17 489 ARG A C 1
ATOM 3801 O O . ARG A 1 489 ? 2.816 -47.285 -41.078 1.00 25.17 489 ARG A O 1
ATOM 3808 N N . ARG A 1 490 ? 4.465 -48.829 -40.909 1.00 31.84 490 ARG A N 1
ATOM 3809 C CA . ARG A 1 490 ? 5.576 -48.089 -41.522 1.00 31.84 490 ARG A CA 1
ATOM 3810 C C . ARG A 1 490 ? 5.222 -47.752 -42.972 1.00 31.84 490 ARG A C 1
ATOM 3812 O O . ARG A 1 490 ? 4.980 -48.667 -43.753 1.00 31.84 490 ARG A O 1
ATOM 3819 N N . ALA A 1 491 ? 5.281 -46.476 -43.334 1.00 25.09 491 ALA A N 1
ATOM 3820 C CA . ALA A 1 491 ? 5.348 -46.044 -44.723 1.00 25.09 491 ALA A CA 1
ATOM 3821 C C . ALA A 1 491 ? 6.431 -44.969 -44.869 1.00 25.09 491 ALA A C 1
ATOM 3823 O O . ALA A 1 491 ? 6.474 -43.979 -44.144 1.00 25.09 491 ALA A O 1
ATOM 3824 N N . SER A 1 492 ? 7.348 -45.254 -45.781 1.00 26.25 492 SER A N 1
ATOM 3825 C CA . SER A 1 492 ? 8.489 -44.464 -46.220 1.00 26.25 492 SER A CA 1
ATOM 3826 C C . SER A 1 492 ? 8.094 -43.365 -47.217 1.00 26.25 492 SER A C 1
ATOM 3828 O O . SER A 1 492 ? 7.213 -43.594 -48.043 1.00 26.25 492 SER A O 1
ATOM 3830 N N . ALA A 1 493 ? 8.883 -42.277 -47.231 1.00 24.58 493 ALA A N 1
ATOM 3831 C CA . ALA A 1 493 ? 9.012 -41.231 -48.273 1.00 24.58 493 ALA A CA 1
ATOM 3832 C C . ALA A 1 493 ? 8.161 -39.937 -48.083 1.00 24.58 493 ALA A C 1
ATOM 3834 O O . ALA A 1 493 ? 7.233 -39.919 -47.280 1.00 24.58 493 ALA A O 1
ATOM 3835 N N . PRO A 1 494 ? 8.569 -38.782 -48.664 1.00 30.53 494 PRO A N 1
ATOM 3836 C CA . PRO A 1 494 ? 8.932 -37.611 -47.871 1.00 30.53 494 PRO A CA 1
ATOM 3837 C C . PRO A 1 494 ? 7.987 -36.423 -48.085 1.00 30.53 494 PRO A C 1
ATOM 3839 O O . PRO A 1 494 ? 7.725 -36.009 -49.211 1.00 30.53 494 PRO A O 1
ATOM 3842 N N . SER A 1 495 ? 7.569 -35.773 -47.001 1.00 23.25 495 SER A N 1
ATOM 3843 C CA . SER A 1 495 ? 6.938 -34.454 -47.084 1.00 23.25 495 SER A CA 1
ATOM 3844 C C . SER A 1 495 ? 7.522 -33.519 -46.033 1.00 23.25 495 SER A C 1
ATOM 3846 O O . SER A 1 495 ? 7.433 -33.780 -44.834 1.00 23.25 495 SER A O 1
ATOM 3848 N N . ARG A 1 496 ? 8.122 -32.418 -46.497 1.00 30.62 496 ARG A N 1
ATOM 3849 C CA . ARG A 1 496 ? 8.553 -31.284 -45.670 1.00 30.62 496 ARG A CA 1
ATOM 3850 C C . ARG A 1 496 ? 7.363 -30.777 -44.855 1.00 30.62 496 ARG A C 1
ATOM 3852 O O . ARG A 1 496 ? 6.386 -30.359 -45.467 1.00 30.62 496 ARG A O 1
ATOM 3859 N N . ARG A 1 497 ? 7.455 -30.768 -43.521 1.00 25.61 497 ARG A N 1
ATOM 3860 C CA . ARG A 1 497 ? 6.615 -29.955 -42.619 1.00 25.61 497 ARG A CA 1
ATOM 3861 C C . ARG A 1 497 ? 7.258 -29.865 -41.228 1.00 25.61 497 ARG A C 1
ATOM 3863 O O . ARG A 1 497 ? 7.729 -30.860 -40.687 1.00 25.61 497 ARG A O 1
ATOM 3870 N N . LEU A 1 498 ? 7.321 -28.631 -40.730 1.00 24.91 498 LEU A N 1
ATOM 3871 C CA . LEU A 1 498 ? 8.010 -28.164 -39.525 1.00 24.91 498 LEU A CA 1
ATOM 3872 C C . LEU A 1 498 ? 7.337 -28.661 -38.235 1.00 24.91 498 LEU A C 1
ATOM 3874 O O . LEU A 1 498 ? 6.112 -28.655 -38.139 1.00 24.91 498 LEU A O 1
ATOM 3878 N N . THR A 1 499 ? 8.139 -29.012 -37.228 1.00 24.62 499 THR A N 1
ATOM 3879 C CA . THR A 1 499 ? 7.692 -29.259 -35.847 1.00 24.62 499 THR A CA 1
ATOM 3880 C C . THR A 1 499 ? 8.539 -28.453 -34.869 1.00 24.62 499 THR A C 1
ATOM 3882 O O . THR A 1 499 ? 9.765 -28.448 -34.967 1.00 24.62 499 THR A O 1
ATOM 3885 N N . CYS A 1 500 ? 7.856 -27.785 -33.939 1.00 25.89 500 CYS A N 1
ATOM 3886 C CA . CYS A 1 500 ? 8.414 -26.980 -32.860 1.00 25.89 500 CYS A CA 1
ATOM 3887 C C . CYS A 1 500 ? 8.869 -27.885 -31.703 1.00 25.89 500 CYS A C 1
ATOM 3889 O O . CYS A 1 500 ? 8.070 -28.684 -31.216 1.00 25.89 500 CYS A O 1
ATOM 3891 N N . SER A 1 501 ? 10.125 -27.769 -31.259 1.00 28.75 501 SER A N 1
ATOM 3892 C CA . SER A 1 501 ? 10.543 -28.262 -29.941 1.00 28.75 501 SER A CA 1
ATOM 3893 C C . SER A 1 501 ? 10.827 -27.069 -29.040 1.00 28.75 501 SER A C 1
ATOM 3895 O O . SER A 1 501 ? 11.740 -26.295 -29.328 1.00 28.75 501 SER A O 1
ATOM 3897 N N . LEU A 1 502 ? 10.058 -26.931 -27.961 1.00 32.06 502 LEU A N 1
ATOM 3898 C CA . LEU A 1 502 ? 10.340 -25.974 -26.896 1.00 32.06 502 LEU A CA 1
ATOM 3899 C C . LEU A 1 502 ? 11.671 -26.353 -26.231 1.00 32.06 502 LEU A C 1
ATOM 3901 O O . LEU A 1 502 ? 11.875 -27.501 -25.824 1.00 32.06 502 LEU A O 1
ATOM 3905 N N . GLN A 1 503 ? 12.597 -25.397 -26.174 1.00 29.75 503 GLN A N 1
ATOM 3906 C CA . GLN A 1 503 ? 13.897 -25.569 -25.537 1.00 29.75 503 GLN A CA 1
ATOM 3907 C C . GLN A 1 503 ? 13.746 -25.879 -24.040 1.00 29.75 503 GLN A C 1
ATOM 3909 O O . GLN A 1 503 ? 13.059 -25.166 -23.317 1.00 29.75 503 GLN A O 1
ATOM 3914 N N . ARG A 1 504 ? 14.493 -26.913 -23.621 1.00 32.25 504 ARG A N 1
ATOM 3915 C CA . ARG A 1 504 ? 14.900 -27.315 -22.260 1.00 32.25 504 ARG A CA 1
ATOM 3916 C C . ARG A 1 504 ? 13.784 -27.478 -21.205 1.00 32.25 504 ARG A C 1
ATOM 3918 O O . ARG A 1 504 ? 13.121 -26.512 -20.847 1.00 32.25 504 ARG A O 1
ATOM 3925 N N . PRO A 1 505 ? 13.659 -28.658 -20.558 1.00 29.88 505 PRO A N 1
ATOM 3926 C CA . PRO A 1 505 ? 12.984 -28.712 -19.267 1.00 29.88 505 PRO A CA 1
ATOM 3927 C C . PRO A 1 505 ? 13.725 -27.799 -18.285 1.00 29.88 505 PRO A C 1
ATOM 3929 O O . PRO A 1 505 ? 14.959 -27.788 -18.251 1.00 29.88 505 PRO A O 1
ATOM 3932 N N . MET A 1 506 ? 12.954 -27.036 -17.515 1.00 28.84 506 MET A N 1
ATOM 3933 C CA . MET A 1 506 ? 13.409 -26.108 -16.485 1.00 28.84 506 MET A CA 1
ATOM 3934 C C . MET A 1 506 ? 14.456 -26.790 -15.582 1.00 28.84 506 MET A C 1
ATOM 3936 O O . MET A 1 506 ? 14.121 -27.546 -14.673 1.00 28.84 506 MET A O 1
ATOM 3940 N N . ARG A 1 507 ? 15.750 -26.555 -15.832 1.00 27.44 507 ARG A N 1
ATOM 3941 C CA . ARG A 1 507 ? 16.781 -26.788 -14.819 1.00 27.44 507 ARG A CA 1
ATOM 3942 C C . ARG A 1 507 ? 16.784 -25.547 -13.953 1.00 27.44 507 ARG A C 1
ATOM 3944 O O . ARG A 1 507 ? 17.404 -24.556 -14.315 1.00 27.44 507 ARG A O 1
ATOM 3951 N N . VAL A 1 508 ? 16.088 -25.617 -12.824 1.00 29.30 508 VAL A N 1
ATOM 3952 C CA . VAL A 1 508 ? 16.298 -24.682 -11.718 1.00 29.30 508 VAL A CA 1
ATOM 3953 C C . VAL A 1 508 ? 17.797 -24.719 -11.391 1.00 29.30 508 VAL A C 1
ATOM 3955 O O . VAL A 1 508 ? 18.292 -25.781 -10.994 1.00 29.30 508 VAL A O 1
ATOM 3958 N N . PRO A 1 509 ? 18.563 -23.631 -11.579 1.00 26.45 509 PRO A N 1
ATOM 3959 C CA . PRO A 1 509 ? 19.923 -23.591 -11.090 1.00 26.45 509 PRO A CA 1
ATOM 3960 C C . PRO A 1 509 ? 19.820 -23.546 -9.569 1.00 26.45 509 PRO A C 1
ATOM 3962 O O . PRO A 1 509 ? 19.416 -22.544 -8.983 1.00 26.45 509 PRO A O 1
ATOM 3965 N N . LEU A 1 510 ? 20.185 -24.643 -8.908 1.00 27.95 510 LEU A N 1
ATOM 3966 C CA . LEU A 1 510 ? 20.645 -24.566 -7.529 1.00 27.95 510 LEU A CA 1
ATOM 3967 C C . LEU A 1 510 ? 21.910 -23.701 -7.546 1.00 27.95 510 LEU A C 1
ATOM 3969 O O . LEU A 1 510 ? 23.014 -24.213 -7.736 1.00 27.95 510 LEU A O 1
ATOM 3973 N N . LEU A 1 511 ? 21.751 -22.390 -7.370 1.00 26.72 511 LEU A N 1
ATOM 3974 C CA . LEU A 1 511 ? 22.825 -21.491 -6.966 1.00 26.72 511 LEU A CA 1
ATOM 3975 C C . LEU A 1 511 ? 23.273 -21.925 -5.564 1.00 26.72 511 LEU A C 1
ATOM 3977 O O . LEU A 1 511 ? 22.835 -21.395 -4.548 1.00 26.72 511 LEU A O 1
ATOM 3981 N N . LYS A 1 512 ? 24.122 -22.955 -5.499 1.00 25.62 512 LYS A N 1
ATOM 3982 C CA . LYS A 1 512 ? 24.951 -23.204 -4.322 1.00 25.62 512 LYS A CA 1
ATOM 3983 C C . LYS A 1 512 ? 25.988 -22.082 -4.274 1.00 25.62 512 LYS A C 1
ATOM 3985 O O . LYS A 1 512 ? 26.753 -21.958 -5.234 1.00 25.62 512 LYS A O 1
ATOM 3990 N N . PRO A 1 513 ? 26.091 -21.310 -3.182 1.00 29.08 513 PRO A N 1
ATOM 3991 C CA . PRO A 1 513 ? 27.238 -20.443 -2.986 1.00 29.08 513 PRO A CA 1
ATOM 3992 C C . PRO A 1 513 ? 28.475 -21.338 -2.855 1.00 29.08 513 PRO A C 1
ATOM 3994 O O . PRO A 1 513 ? 28.639 -22.054 -1.868 1.00 29.08 513 PRO A O 1
ATOM 3997 N N . ARG A 1 514 ? 29.354 -21.336 -3.861 1.00 26.53 514 ARG A N 1
ATOM 3998 C CA . ARG A 1 514 ? 30.746 -21.759 -3.673 1.00 26.53 514 ARG A CA 1
ATOM 3999 C C . ARG A 1 514 ? 31.475 -20.612 -2.980 1.00 26.53 514 ARG A C 1
ATOM 4001 O O . ARG A 1 514 ? 32.166 -19.836 -3.623 1.00 26.53 514 ARG A O 1
ATOM 4008 N N . LEU A 1 515 ? 31.309 -20.510 -1.666 1.00 28.84 515 LEU A N 1
ATOM 4009 C CA . LEU A 1 515 ? 32.250 -19.794 -0.813 1.00 28.84 515 LEU A CA 1
ATOM 4010 C C . LEU A 1 515 ? 33.006 -20.848 -0.015 1.00 28.84 515 LEU A C 1
ATOM 4012 O O . LEU A 1 515 ? 32.467 -21.482 0.889 1.00 28.84 515 LEU A O 1
ATOM 4016 N N . GLY A 1 516 ? 34.248 -21.092 -0.429 1.00 29.03 516 GLY A N 1
ATOM 4017 C CA . GLY A 1 516 ? 35.181 -21.912 0.322 1.00 29.03 516 GLY A CA 1
ATOM 4018 C C . GLY A 1 516 ? 35.567 -21.187 1.603 1.00 29.03 516 GLY A C 1
ATOM 4019 O O . GLY A 1 516 ? 36.443 -20.330 1.580 1.00 29.03 516 GLY A O 1
ATOM 4020 N N . PHE A 1 517 ? 34.947 -21.557 2.718 1.00 25.97 517 PHE A N 1
ATOM 4021 C CA . PHE A 1 517 ? 35.509 -21.286 4.032 1.00 25.97 517 PHE A CA 1
ATOM 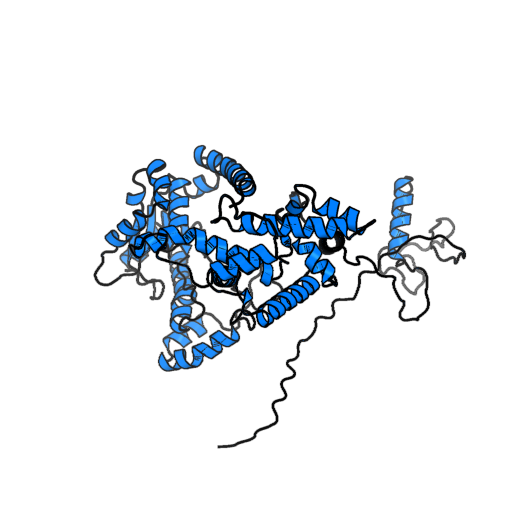4022 C C . PHE A 1 517 ? 36.365 -22.484 4.428 1.00 25.97 517 PHE A C 1
ATOM 4024 O O . PHE A 1 517 ? 35.870 -23.566 4.738 1.00 25.97 517 PHE A O 1
ATOM 4031 N N . LYS A 1 518 ? 37.683 -22.285 4.342 1.00 27.25 518 LYS A N 1
ATOM 4032 C CA . LYS A 1 518 ? 38.663 -23.145 4.999 1.00 27.25 518 LYS A CA 1
ATOM 4033 C C . LYS A 1 518 ? 38.374 -23.141 6.499 1.00 27.25 518 LYS A C 1
ATOM 4035 O O . LYS A 1 518 ? 38.159 -22.084 7.085 1.00 27.25 518 LYS A O 1
ATOM 4040 N N . ASN A 1 519 ? 38.416 -24.335 7.080 1.00 25.72 519 ASN A N 1
ATOM 4041 C CA . ASN A 1 519 ? 38.466 -24.586 8.512 1.00 25.72 519 ASN A CA 1
ATOM 4042 C C . ASN A 1 519 ? 39.402 -23.600 9.220 1.00 25.72 519 ASN A C 1
ATOM 4044 O O . ASN A 1 519 ? 40.605 -23.594 8.959 1.00 25.72 519 ASN A O 1
ATOM 4048 N N . LEU A 1 520 ? 38.856 -22.847 10.167 1.00 25.30 520 LEU A N 1
ATOM 4049 C CA . LEU A 1 520 ? 39.604 -22.305 11.289 1.00 25.30 520 LEU A CA 1
ATOM 4050 C C . LEU A 1 520 ? 38.874 -22.752 12.554 1.00 25.30 520 LEU A C 1
ATOM 4052 O O . LEU A 1 520 ? 37.895 -22.153 12.987 1.00 25.30 520 LEU A O 1
ATOM 4056 N N . ASN A 1 521 ? 39.361 -23.872 13.091 1.00 24.00 521 ASN A N 1
ATOM 4057 C CA . ASN A 1 521 ? 39.360 -24.119 14.526 1.00 24.00 521 ASN A CA 1
ATOM 4058 C C . ASN A 1 521 ? 39.901 -22.872 15.223 1.00 24.00 521 ASN A C 1
ATOM 4060 O O . ASN A 1 521 ? 40.936 -22.376 14.792 1.00 24.00 521 ASN A O 1
ATOM 4064 N N . ILE A 1 522 ? 39.276 -22.469 16.323 1.00 24.83 522 ILE A N 1
ATOM 4065 C CA . ILE A 1 522 ? 39.955 -22.092 17.564 1.00 24.83 522 ILE A CA 1
ATOM 4066 C C . ILE A 1 522 ? 38.921 -22.266 18.680 1.00 24.83 522 ILE A C 1
ATOM 4068 O O . ILE A 1 522 ? 37.791 -21.791 18.605 1.00 24.83 522 ILE A O 1
ATOM 4072 N N . ALA A 1 523 ? 39.335 -23.071 19.649 1.00 24.09 523 ALA A N 1
ATOM 4073 C CA . ALA A 1 523 ? 38.719 -23.267 20.942 1.00 24.09 523 ALA A CA 1
ATOM 4074 C C . ALA A 1 523 ? 38.944 -22.038 21.842 1.00 24.09 523 ALA A C 1
ATOM 4076 O O . ALA A 1 523 ? 39.775 -21.200 21.510 1.00 24.09 523 ALA A O 1
ATOM 4077 N N . SER A 1 524 ? 38.271 -22.056 22.999 1.00 28.92 524 SER A N 1
ATOM 4078 C CA . SER A 1 524 ? 38.277 -21.103 24.129 1.00 28.92 524 SER A CA 1
ATOM 4079 C C . SER A 1 524 ? 37.504 -19.808 23.930 1.00 28.92 524 SER A C 1
ATOM 4081 O O . SER A 1 524 ? 37.994 -18.938 23.177 1.00 28.92 524 SER A O 1
#

Secondary structure (DSSP, 8-state):
--HHHHHHHHHHHHHHHHHHHH---HHHHHHTT-EEEEESTTSHHHHHHHHHHHHH-TT--EEEEEE--BTTB-HHHHHHHHHTSGGGHHHHHHSTTGGGGEEEEE--TTSGGGG--HHHHHHHHHH--EEEE------TTS-HHHHHIIIIIHHHHHHHHHHH-TT--EEEE---GGGGTT-SS--SSPPPPSS-HHHHHHHHHHS-HHHHHHHHHHHHHHHS-TTTTT---HHHHHHHHHHS-GGG-HHHHHHHHHHHHHHHHHHHT----HHHHHHHTT-TT-GGG----HHHHHHHHHHHHHHHHHHHHHHHHT--TTT---TTHHHHHHHHHHHSTTPPPPSSTT-HHHHHHHHHHHHHHHHHHH--THHHHHHHHHTSTTTT-GGGS---TTTT----HHHHHHHHHHHHT----B----TTSS-------HHHHHHHHHHHHHHTT----PPPTT---TT---TTS-----SSS-------------------B-----------------------

Organism: Plutella xylostella (NCBI:txid51655)

Radius of gyration: 32.37 Å; chains: 1; bounding box: 68×97×78 Å

Foldseek 3Di:
DDVVVVVVVVVVVVVVVVVLVVCPDPVLVVQAQAEEEEECLLPDVNVLVLLCCCQRNVRHQAYEYEDEDDPPDDPLRSLVVSCPPCSCVSSCVRRNPCSVRYHYFYAQLLDALRRHDPVRLVVCLEHHAEYEYPFADPDLLDQPLRRLSNPQVSVVSVVVSQVSRPRHPYYHYDDDPLPPVVDPDDDPDDDDDPDDSVVSNVVSVPDDSVVSRVCRVVVSVVSDDPAVVPDPDVVNVLVCLQQHPCLVVLVVLVVVLVVLQVVLCQQLVFDADPVLLLLCLLQPLQPPSVRDRSNQLSLLSNQLSQVQCLVVVCVVVVHDSVVDDDPCNVVSVVSLCVLQPPDDQFPNRNDSVSSSNSSSNVSLVVQCVVDDDLSNVLSVQSNDPPSRCLVVDDQDPVVVSNDDSLRVSVSVCSNSVTDQADQDQDPVRDSDDDDPPVVVVLVVVCVVCVVVVHDDDDDDPPQDDVPPDGSVVPDDDDPDDDDDDDPDDDDDDDDDDDDGDSDDDDPPPPPDPPDDDDDDDDDD

=== Feature glossary ===
Legend for the data blocks above and below:

— What the protein is —

The amino-acid sequence is the protein's primary structure: the linear order of residues from the N-terminus to the C-terminus, written in one-letter code. Everything else here — the 3D coordinates, the secondary structure, the domain annotations — is ultimately a consequence of this string.

Functional annotations link the protein to curated databases. InterPro entries identify conserved domains and families by matching the sequence against member-database signatures (Pfam, PROSITE, CDD, …). Gene Ontology (GO) terms describe molecular function, biological process, and cellular component in a controlled vocabulary. CATH places the structure in a hierarchical fold classification (Class/Architecture/Topology/Homologous-superfamily). The organism is the source species.

— Where its atoms are —

Atomic coordinates in PDBx/mmCIF format — the same representation the Protein Data Bank distributes. Each line of the _atom_site loop places one backbone atom in Cartesian space (units: ångströms, origin: arbitrary).

The six renders are orthographic views along the three Cartesian axes in both directions. Representation (cartoon, sticks, or surface) and color scheme (sequence-rainbow or by-chain) vary across proteins so the training set covers all the common visualization conventions.

— Local backbone conformation —

Eight-state secondary structure (DSSP): H is the canonical α-helix, G the tighter 3₁₀-helix, I the wider π-helix; E/B are β-structure, T and S are turns and bends, and '-' is everything else. DSSP derives these from the pattern of main-chain N–H···O=C hydrogen bonds, not from the sequence.

Three-state secondary structure (P-SEA) collapses the eight DSSP classes into helix (a), strand (b), and coil (c). P-SEA assigns these from Cα geometry alone — distances and angles — without requiring backbone oxygens, so it works on any Cα trace.

φ (phi) and ψ (psi) are the two rotatable backbone dihedrals per residue: φ is the C(i-1)–N–Cα–C torsion, ψ is the N–Cα–C–N(i+1) torsion, both in degrees on (−180°, 180°]. α-helical residues cluster near (−60°, −45°); β-strand residues near (−120°, +130°). A Ramachandran plot is simply a scatter of (φ, ψ) for every residue.

— Global shape and packing —

The geometric summary reports three shape descriptors. Rg (radius of gyration) measures how spread out the Cα atoms are about their centre of mass; compact globular proteins have small Rg, elongated or unfolded ones large. Cα contacts (<8 Å, |i−j|>4) count long-range residue pairs in spatial proximity — high for tightly packed folds, near zero for rods or random coil. The bounding-box extents give the protein's footprint along x, y, z in Å.

SASA measures how much of the protein is reachable by solvent. It is computed by rolling a water-sized probe over the atomic surface and summing the exposed area (Å²). Per-residue SASA distinguishes core (buried, low SASA) from surface (exposed, high SASA) residues; total SASA is a whole-molecule size measure.

Plot images: a contact map (which residues are close in 3D, as an N×N binary image), a Ramachandran scatter (backbone torsion angles, revealing secondary-structure composition at a glance), and — for AlphaFold structures — a PAE heatmap (pairwise prediction confidence).

— Structural neighborhood —

A 3Di character summarizes, for each residue, the relative orientation of the Cα frame of its nearest spatial neighbor. Because it encodes fold topology rather than chemistry, 3Di alignments detect remote structural similarity that sequence alignment misses.

The Foldseek neighbor list gives the closest experimentally determined structures in the PDB, ranked by structural alignment. TM-score near 1 means near-identical fold; near 0.3 means only rough topology match. This is how one finds what a novel AlphaFold prediction most resembles in the solved-structure universe.

— Confidence and disorder —

For AlphaFold models, the B-factor field carries pLDDT — the model's own estimate of local accuracy on a 0–100 scale. Regions with pLDDT<50 should be treated as essentially unmodeled; they often correspond to intrinsically disordered segments.

Crystallographic B-factors measure how much each atom's electron density is smeared out, in Å². They rise in mobile loops and surface residues and fall in the buried interior. In AlphaFold models this column is repurposed to hold pLDDT instead.

Predicted Aligned Error (PAE) is an AlphaFold confidence matrix: entry (i, j) is the expected error in the position of residue j, in ångströms, when the prediction is superimposed on the true structure at residue i. Low PAE within a block of residues means that block is internally rigid and well-predicted; high PAE between two blocks means their relative placement is uncertain even if each block individually is confident.